Protein AF-0000000073277946 (afdb_homodimer)

InterPro domains:
  IPR004642 Serine dehydratase, alpha subunit [TIGR00718] (3-290)
  IPR005130 Serine dehydratase-like, alpha subunit [PF03313] (16-276)
  IPR051318 Iron-sulphur-dependent L-serine dehydratase [PTHR30182] (4-288)

pLDDT: mean 97.41, std 3.61, range [52.31, 99.0]

Solvent-accessible surface area (backbone atoms only — not comparable to full-atom values): 26541 Å² total; per-residue (Å²): 127,74,66,74,39,56,68,51,44,40,50,52,24,59,74,67,71,47,51,58,25,57,52,33,40,53,41,49,13,65,73,70,70,44,51,57,66,55,52,50,50,54,45,42,52,51,48,51,40,32,54,46,22,28,47,49,24,39,79,34,79,43,56,19,78,73,61,82,47,55,41,51,14,25,34,32,39,54,37,39,74,68,70,70,52,81,64,35,54,68,56,48,44,26,30,17,16,4,25,4,22,31,33,34,47,41,46,69,44,76,66,54,60,32,78,34,72,61,12,34,10,13,32,46,18,36,50,53,46,51,27,60,77,66,71,50,52,72,67,53,44,38,43,26,51,31,23,18,46,44,50,41,51,28,44,46,73,64,40,54,51,38,27,66,62,23,8,28,27,20,22,38,26,43,16,16,14,16,32,9,21,14,49,21,41,72,73,67,43,47,62,61,41,12,39,24,15,20,25,46,44,34,63,63,34,35,46,16,45,17,25,22,32,66,65,38,70,42,48,60,32,29,63,36,13,20,51,26,23,50,47,15,53,50,33,22,45,42,19,74,33,67,45,72,42,89,58,48,39,56,51,44,44,42,25,45,37,54,43,15,62,63,49,53,67,38,33,19,54,60,28,64,20,49,56,9,60,28,74,60,22,44,51,49,27,29,69,59,74,42,82,127,126,73,67,73,40,57,67,52,44,41,49,52,25,60,73,68,70,48,51,57,24,57,52,33,41,52,41,49,13,65,74,69,71,43,51,56,67,54,50,51,50,55,45,45,53,52,46,52,41,33,54,46,21,26,46,50,25,38,80,34,78,42,57,20,78,71,60,84,47,54,42,52,15,26,34,32,40,54,37,40,73,68,70,71,50,82,65,36,54,70,55,47,43,26,30,17,16,4,24,5,21,30,35,34,47,42,47,70,44,75,69,55,60,32,78,34,72,60,12,32,9,12,32,45,17,36,48,53,46,50,28,60,76,66,72,51,52,72,68,54,44,38,43,27,52,32,23,18,46,44,50,43,50,30,44,46,74,63,39,53,51,40,28,65,64,26,8,28,28,19,22,38,26,43,15,17,13,16,31,9,20,14,48,22,41,70,73,68,44,47,62,61,40,10,40,24,15,20,25,46,44,33,63,63,34,35,44,16,46,16,26,22,33,66,65,38,67,41,47,59,32,28,63,35,13,20,51,27,24,51,46,15,53,51,33,21,45,44,20,74,35,66,44,72,42,88,58,48,40,56,50,44,45,42,26,46,36,53,42,16,63,63,49,53,66,38,36,19,54,60,28,64,20,49,56,10,60,28,74,60,24,43,51,51,28,29,68,58,72,42,83,127

Structure (mmCIF, N/CA/C/O backbone):
data_AF-0000000073277946-model_v1
#
loop_
_entity.id
_entity.type
_entity.pdbx_description
1 polymer 'L-serine dehydratase'
#
loop_
_atom_site.group_PDB
_atom_site.id
_atom_site.type_symbol
_atom_site.label_atom_id
_atom_site.label_alt_id
_atom_site.label_comp_id
_atom_site.label_asym_id
_atom_site.label_entity_id
_atom_site.label_seq_id
_atom_site.pdbx_PDB_ins_code
_atom_site.Cartn_x
_atom_site.Cartn_y
_atom_site.Cartn_z
_atom_site.occupancy
_atom_site.B_iso_or_equiv
_atom_site.auth_seq_id
_atom_site.auth_comp_id
_atom_site.auth_asym_id
_atom_site.auth_atom_id
_atom_site.pdbx_PDB_model_num
ATOM 1 N N . MET A 1 1 ? 0.887 -28.078 -20.219 1 88.12 1 MET A N 1
ATOM 2 C CA . MET A 1 1 ? 0.629 -26.641 -20.344 1 88.12 1 MET A CA 1
ATOM 3 C C . MET A 1 1 ? -0.071 -26.109 -19.109 1 88.12 1 MET A C 1
ATOM 5 O O . MET A 1 1 ? -0.933 -26.781 -18.531 1 88.12 1 MET A O 1
ATOM 9 N N . PHE A 1 2 ? 0.363 -24.984 -18.688 1 94.56 2 PHE A N 1
ATOM 10 C CA . PHE A 1 2 ? -0.222 -24.391 -17.5 1 94.56 2 PHE A CA 1
ATOM 11 C C . PHE A 1 2 ? -1.593 -23.797 -17.812 1 94.56 2 PHE A C 1
ATOM 13 O O . PHE A 1 2 ? -1.854 -23.375 -18.938 1 94.56 2 PHE A O 1
ATOM 20 N N . VAL A 1 3 ? -2.455 -23.828 -16.875 1 97.38 3 VAL A N 1
ATOM 21 C CA . VAL A 1 3 ? -3.797 -23.297 -17.094 1 97.38 3 VAL A CA 1
ATOM 22 C C . VAL A 1 3 ? -3.715 -21.812 -17.422 1 97.38 3 VAL A C 1
ATOM 24 O O . VAL A 1 3 ? -2.693 -21.172 -17.156 1 97.38 3 VAL A O 1
ATOM 27 N N . ASN A 1 4 ? -4.805 -21.234 -17.922 1 97.75 4 ASN A N 1
ATOM 28 C CA . ASN A 1 4 ? -4.738 -19.891 -18.5 1 97.75 4 ASN A CA 1
ATOM 29 C C . ASN A 1 4 ? -5.348 -18.859 -17.547 1 97.75 4 ASN A C 1
ATOM 31 O O . ASN A 1 4 ? -5.133 -17.656 -17.719 1 97.75 4 ASN A O 1
ATOM 35 N N . SER A 1 5 ? -6.102 -19.297 -16.609 1 98.62 5 SER A N 1
ATOM 36 C CA . SER A 1 5 ? -6.801 -18.344 -15.75 1 98.62 5 SER A CA 1
ATOM 37 C C . SER A 1 5 ? -6.77 -18.797 -14.297 1 98.62 5 SER A C 1
ATOM 39 O O . SER A 1 5 ? -6.504 -19.953 -14 1 98.62 5 SER A O 1
ATOM 41 N N . GLY A 1 6 ? -6.996 -17.812 -13.422 1 98.75 6 GLY A N 1
ATOM 42 C CA . GLY A 1 6 ? -7.152 -18.141 -12.008 1 98.75 6 GLY A CA 1
ATOM 43 C C . GLY A 1 6 ? -8.297 -19.094 -11.742 1 98.75 6 GLY A C 1
ATOM 44 O O . GLY A 1 6 ? -8.18 -19.984 -10.898 1 98.75 6 GLY A O 1
ATOM 45 N N . LYS A 1 7 ? -9.375 -18.875 -12.414 1 98.56 7 LYS A N 1
ATOM 46 C CA . LYS A 1 7 ? -10.523 -19.781 -12.289 1 98.56 7 LYS A CA 1
ATOM 47 C C . LYS A 1 7 ? -10.125 -21.219 -12.617 1 98.56 7 LYS A C 1
ATOM 49 O O . LYS A 1 7 ? -10.453 -22.141 -11.875 1 98.56 7 LYS A O 1
ATOM 54 N N . ASP A 1 8 ? -9.438 -21.406 -13.75 1 98.69 8 ASP A N 1
ATOM 55 C CA . ASP A 1 8 ? -8.969 -22.734 -14.156 1 98.69 8 ASP A CA 1
ATOM 56 C C . ASP A 1 8 ? -8 -23.312 -13.125 1 98.69 8 ASP A C 1
ATOM 58 O O . ASP A 1 8 ? -7.984 -24.516 -12.891 1 98.69 8 ASP A O 1
ATOM 62 N N . LEU A 1 9 ? -7.172 -22.469 -12.594 1 98.81 9 LEU A N 1
ATOM 63 C CA . LEU A 1 9 ? -6.203 -22.906 -11.594 1 98.81 9 LEU A CA 1
ATOM 64 C C . LEU A 1 9 ? -6.91 -23.453 -10.359 1 98.81 9 LEU A C 1
ATOM 66 O O . LEU A 1 9 ? -6.535 -24.516 -9.844 1 98.81 9 LEU A O 1
ATOM 70 N N . ILE A 1 10 ? -7.902 -22.719 -9.867 1 98.81 10 ILE A N 1
ATOM 71 C CA . ILE A 1 10 ? -8.68 -23.172 -8.719 1 98.81 10 ILE A CA 1
ATOM 72 C C . ILE A 1 10 ? -9.336 -24.5 -9.031 1 98.81 10 ILE A C 1
ATOM 74 O O . ILE A 1 10 ? -9.289 -25.438 -8.219 1 98.81 10 ILE A O 1
ATOM 78 N N . GLU A 1 11 ? -9.914 -24.594 -10.172 1 98.56 11 GLU A N 1
ATOM 79 C CA . GLU A 1 11 ? -10.641 -25.797 -10.57 1 98.56 11 GLU A CA 1
ATOM 80 C C . GLU A 1 11 ? -9.711 -27 -10.625 1 98.56 11 GLU A C 1
ATOM 82 O O . GLU A 1 11 ? -10.055 -28.078 -10.125 1 98.56 11 GLU A O 1
ATOM 87 N N . ILE A 1 12 ? -8.594 -26.859 -11.312 1 98.38 12 ILE A N 1
ATOM 88 C CA . ILE A 1 12 ? -7.691 -28 -11.484 1 98.38 12 ILE A CA 1
ATOM 89 C C . ILE A 1 12 ? -7.102 -28.391 -10.133 1 98.38 12 ILE A C 1
ATOM 91 O O . ILE A 1 12 ? -6.898 -29.578 -9.867 1 98.38 12 ILE A O 1
ATOM 95 N N . CYS A 1 13 ? -6.734 -27.438 -9.258 1 98.62 13 CYS A N 1
ATOM 96 C CA . CYS A 1 13 ? -6.215 -27.75 -7.93 1 98.62 13 CYS A CA 1
ATOM 97 C C . CYS A 1 13 ? -7.254 -28.5 -7.105 1 98.62 13 CYS A C 1
ATOM 99 O O . CYS A 1 13 ? -6.918 -29.453 -6.391 1 98.62 13 CYS A O 1
ATOM 101 N N . ASN A 1 14 ? -8.484 -28.047 -7.203 1 97.88 14 ASN A N 1
ATOM 102 C CA . ASN A 1 14 ? -9.562 -28.719 -6.492 1 97.88 14 ASN A CA 1
ATOM 103 C C . ASN A 1 14 ? -9.781 -30.141 -7.023 1 97.88 14 ASN A C 1
ATOM 105 O O . ASN A 1 14 ? -9.93 -31.078 -6.246 1 97.88 14 ASN A O 1
ATOM 109 N N . LYS A 1 15 ? -9.852 -30.234 -8.305 1 97.94 15 LYS A N 1
ATOM 110 C CA . LYS A 1 15 ? -10.086 -31.516 -8.953 1 97.94 15 LYS A CA 1
ATOM 111 C C . LYS A 1 15 ? -9 -32.531 -8.586 1 97.94 15 LYS A C 1
ATOM 113 O O . LYS A 1 15 ? -9.297 -33.688 -8.312 1 97.94 15 LYS A O 1
ATOM 118 N N . GLU A 1 16 ? -7.77 -32.094 -8.578 1 97.75 16 GLU A N 1
ATOM 119 C CA . GLU A 1 16 ? -6.641 -32.969 -8.328 1 97.75 16 GLU A CA 1
ATOM 120 C C . GLU A 1 16 ? -6.281 -33 -6.844 1 97.75 16 GLU A C 1
ATOM 122 O O . GLU A 1 16 ? -5.383 -33.75 -6.434 1 97.75 16 GLU A O 1
ATOM 127 N N . ASN A 1 17 ? -6.934 -32.25 -6.059 1 97.75 17 ASN A N 1
ATOM 128 C CA . ASN A 1 17 ? -6.672 -32.156 -4.625 1 97.75 17 ASN A CA 1
ATOM 129 C C . ASN A 1 17 ? -5.203 -31.828 -4.348 1 97.75 17 ASN A C 1
ATOM 131 O O . ASN A 1 17 ? -4.539 -32.562 -3.607 1 97.75 17 ASN A O 1
ATOM 135 N N . CYS A 1 18 ? -4.762 -30.766 -5.027 1 98.38 18 CYS A N 1
ATOM 136 C CA . CYS A 1 18 ? -3.369 -30.359 -4.859 1 98.38 18 CYS A CA 1
ATOM 137 C C . CYS A 1 18 ? -3.264 -28.859 -4.672 1 98.38 18 CYS A C 1
ATOM 139 O O . CYS A 1 18 ? -4.23 -28.125 -4.898 1 98.38 18 CYS A O 1
ATOM 141 N N . SER A 1 19 ? -2.156 -28.422 -4.172 1 98.75 19 SER A N 1
ATOM 142 C CA . SER A 1 19 ? -1.871 -27 -3.986 1 98.75 19 SER A CA 1
ATOM 143 C C . SER A 1 19 ? -1.39 -26.359 -5.281 1 98.75 19 SER A C 1
ATOM 145 O O . SER A 1 19 ? -1.09 -27.047 -6.254 1 98.75 19 SER A O 1
ATOM 147 N N . ILE A 1 20 ? -1.346 -25.047 -5.27 1 98.94 20 ILE A N 1
ATOM 148 C CA . ILE A 1 20 ? -0.857 -24.328 -6.434 1 98.94 20 ILE A CA 1
ATOM 149 C C . ILE A 1 20 ? 0.595 -24.703 -6.711 1 98.94 20 ILE A C 1
ATOM 151 O O . ILE A 1 20 ? 0.98 -24.922 -7.863 1 98.94 20 ILE A O 1
ATOM 155 N N . TRP A 1 21 ? 1.427 -24.812 -5.648 1 98.81 21 TRP A N 1
ATOM 156 C CA . TRP A 1 21 ? 2.838 -25.094 -5.871 1 98.81 21 TRP A CA 1
ATOM 157 C C . TRP A 1 21 ? 3.02 -26.5 -6.457 1 98.81 21 TRP A C 1
ATOM 159 O O . TRP A 1 21 ? 3.893 -26.719 -7.301 1 98.81 21 TRP A O 1
ATOM 169 N N . GLU A 1 22 ? 2.227 -27.469 -6.031 1 98.75 22 GLU A N 1
ATOM 170 C CA . GLU A 1 22 ? 2.312 -28.812 -6.582 1 98.75 22 GLU A CA 1
ATOM 171 C C . GLU A 1 22 ? 1.981 -28.828 -8.07 1 98.75 22 GLU A C 1
ATOM 173 O O . GLU A 1 22 ? 2.682 -29.453 -8.867 1 98.75 22 GLU A O 1
ATOM 178 N N . TYR A 1 23 ? 0.907 -28.141 -8.375 1 98.81 23 TYR A N 1
ATOM 179 C CA . TYR A 1 23 ? 0.501 -28.047 -9.773 1 98.81 23 TYR A CA 1
ATOM 180 C C . TYR A 1 23 ? 1.575 -27.359 -10.609 1 98.81 23 TYR A C 1
ATOM 182 O O . TYR A 1 23 ? 1.904 -27.812 -11.703 1 98.81 23 TYR A O 1
ATOM 190 N N . THR A 1 24 ? 2.109 -26.281 -10.094 1 98.88 24 THR A N 1
ATOM 191 C CA . THR A 1 24 ? 3.131 -25.5 -10.789 1 98.88 24 THR A CA 1
ATOM 192 C C . THR A 1 24 ? 4.391 -26.344 -11 1 98.88 24 THR A C 1
ATOM 194 O O . THR A 1 24 ? 4.988 -26.297 -12.078 1 98.88 24 THR A O 1
ATOM 197 N N . LEU A 1 25 ? 4.809 -27.047 -9.984 1 98.69 25 LEU A N 1
ATOM 198 C CA . LEU A 1 25 ? 5.984 -27.891 -10.07 1 98.69 25 LEU A CA 1
ATOM 199 C C . LEU A 1 25 ? 5.82 -28.953 -11.156 1 98.69 25 LEU A C 1
ATOM 201 O O . LEU A 1 25 ? 6.727 -29.156 -11.969 1 98.69 25 LEU A O 1
ATOM 205 N N . LYS A 1 26 ? 4.668 -29.594 -11.148 1 98.19 26 LYS A N 1
ATOM 206 C CA . LYS A 1 26 ? 4.375 -30.641 -12.133 1 98.19 26 LYS A CA 1
ATOM 207 C C . LYS A 1 26 ? 4.422 -30.078 -13.547 1 98.19 26 LYS A C 1
ATOM 209 O O . LYS A 1 26 ? 5.031 -30.672 -14.438 1 98.19 26 LYS A O 1
ATOM 214 N N . CYS A 1 27 ? 3.77 -28.969 -13.727 1 98.19 27 CYS A N 1
ATOM 215 C CA . CYS A 1 27 ? 3.713 -28.344 -15.047 1 98.19 27 CYS A CA 1
ATOM 216 C C . CYS A 1 27 ? 5.098 -27.906 -15.5 1 98.19 27 CYS A C 1
ATOM 218 O O . CYS A 1 27 ? 5.453 -28.078 -16.672 1 98.19 27 CYS A O 1
ATOM 220 N N . GLU A 1 28 ? 5.875 -27.312 -14.57 1 97.81 28 GLU A N 1
ATOM 221 C CA . GLU A 1 28 ? 7.223 -26.859 -14.906 1 97.81 28 GLU A CA 1
ATOM 222 C C . GLU A 1 28 ? 8.117 -28.047 -15.297 1 97.81 28 GLU A C 1
ATOM 224 O O . GLU A 1 28 ? 8.914 -27.938 -16.219 1 97.81 28 GLU A O 1
ATOM 229 N N . ALA A 1 29 ? 8.016 -29.078 -14.57 1 98.06 29 ALA A N 1
ATOM 230 C CA . ALA A 1 29 ? 8.789 -30.281 -14.883 1 98.06 29 ALA A CA 1
ATOM 231 C C . ALA A 1 29 ? 8.438 -30.812 -16.266 1 98.06 29 ALA A C 1
ATOM 233 O O . ALA A 1 29 ? 9.336 -31.109 -17.062 1 98.06 29 ALA A O 1
ATOM 234 N N . GLU A 1 30 ? 7.191 -30.891 -16.578 1 97.56 30 GLU A N 1
ATOM 235 C CA . GLU A 1 30 ? 6.723 -31.375 -17.859 1 97.56 30 GLU A CA 1
ATOM 236 C C . GLU A 1 30 ? 7.203 -30.469 -19 1 97.56 30 GLU A C 1
ATOM 238 O O . GLU A 1 30 ? 7.68 -30.953 -20.031 1 97.56 30 GLU A O 1
ATOM 243 N N . ASN A 1 31 ? 7.098 -29.219 -18.828 1 97.06 31 ASN A N 1
ATOM 244 C CA . ASN A 1 31 ? 7.434 -28.266 -19.859 1 97.06 31 ASN A CA 1
ATOM 245 C C . ASN A 1 31 ? 8.938 -28.203 -20.109 1 97.06 31 ASN A C 1
ATOM 247 O O . ASN A 1 31 ? 9.375 -27.984 -21.25 1 97.06 31 ASN A O 1
ATOM 251 N N . SER A 1 32 ? 9.695 -28.344 -19.078 1 96.25 32 SER A N 1
ATOM 252 C CA . SER A 1 32 ? 11.141 -28.188 -19.203 1 96.25 32 SER A CA 1
ATOM 253 C C . SER A 1 32 ? 11.812 -29.516 -19.547 1 96.25 32 SER A C 1
ATOM 255 O O . SER A 1 32 ? 12.969 -29.531 -19.984 1 96.25 32 SER A O 1
ATOM 257 N N . GLY A 1 33 ? 11.148 -30.578 -19.25 1 97.25 33 GLY A N 1
ATOM 258 C CA . GLY A 1 33 ? 11.734 -31.891 -19.438 1 97.25 33 GLY A CA 1
ATOM 259 C C . GLY A 1 33 ? 12.602 -32.312 -18.266 1 97.25 33 GLY A C 1
ATOM 260 O O . GLY A 1 33 ? 13.242 -33.375 -18.312 1 97.25 33 GLY A O 1
ATOM 261 N N . LEU A 1 34 ? 12.625 -31.531 -17.266 1 98 34 LEU A N 1
ATOM 262 C CA . LEU A 1 34 ? 13.359 -31.875 -16.047 1 98 34 LEU A CA 1
ATOM 263 C C . LEU A 1 34 ? 12.477 -32.688 -15.094 1 98 34 LEU A C 1
ATOM 265 O O . LEU A 1 34 ? 11.25 -32.656 -15.211 1 98 34 LEU A O 1
ATOM 269 N N . SER A 1 35 ? 13.164 -33.375 -14.211 1 98.25 35 SER A N 1
ATOM 270 C CA . SER A 1 35 ? 12.398 -34.031 -13.141 1 98.25 35 SER A CA 1
ATOM 271 C C . SER A 1 35 ? 11.883 -32.969 -12.148 1 98.25 35 SER A C 1
ATOM 273 O O . SER A 1 35 ? 12.406 -31.859 -12.078 1 98.25 35 SER A O 1
ATOM 275 N N . GLU A 1 36 ? 10.875 -33.312 -11.453 1 98.31 36 GLU A N 1
ATOM 276 C CA . GLU A 1 36 ? 10.367 -32.438 -10.406 1 98.31 36 GLU A CA 1
ATOM 277 C C . GLU A 1 36 ? 11.469 -32.062 -9.414 1 98.31 36 GLU A C 1
ATOM 279 O O . GLU A 1 36 ? 11.523 -30.906 -8.945 1 98.31 36 GLU A O 1
ATOM 284 N N . GLU A 1 37 ? 12.297 -33 -9.086 1 98.38 37 GLU A N 1
ATOM 285 C CA . GLU A 1 37 ? 13.398 -32.75 -8.156 1 98.38 37 GLU A CA 1
ATOM 286 C C . GLU A 1 37 ? 14.383 -31.734 -8.719 1 98.38 37 GLU A C 1
ATOM 288 O O . GLU A 1 37 ? 14.891 -30.891 -7.973 1 98.38 37 GLU A O 1
ATOM 293 N N . GLN A 1 38 ? 14.633 -31.828 -9.953 1 98.5 38 GLN A N 1
ATOM 294 C CA . GLN A 1 38 ? 15.547 -30.891 -10.594 1 98.5 38 GLN A CA 1
ATOM 295 C C . GLN A 1 38 ? 14.977 -29.484 -10.609 1 98.5 38 GLN A C 1
ATOM 297 O O . GLN A 1 38 ? 15.695 -28.5 -10.375 1 98.5 38 GLN A O 1
ATOM 302 N N . VAL A 1 39 ? 13.703 -29.391 -10.891 1 98.44 39 VAL A N 1
ATOM 303 C CA . VAL A 1 39 ? 13.031 -28.094 -10.867 1 98.44 39 VAL A CA 1
ATOM 304 C C . VAL A 1 39 ? 13.078 -27.5 -9.461 1 98.44 39 VAL A C 1
ATOM 306 O O . VAL A 1 39 ? 13.367 -26.328 -9.281 1 98.44 39 VAL A O 1
ATOM 309 N N . PHE A 1 40 ? 12.797 -28.328 -8.531 1 98.31 40 PHE A N 1
ATOM 310 C CA . PHE A 1 40 ? 12.797 -27.922 -7.125 1 98.31 40 PHE A CA 1
ATOM 311 C C . PHE A 1 40 ? 14.18 -27.438 -6.703 1 98.31 40 PHE A C 1
ATOM 313 O O . PHE A 1 40 ? 14.297 -26.422 -6.02 1 98.31 40 PHE A O 1
ATOM 320 N N . GLU A 1 41 ? 15.203 -28.094 -7.109 1 98.06 41 GLU A N 1
ATOM 321 C CA . GLU A 1 41 ? 16.578 -27.734 -6.77 1 98.06 41 GLU A CA 1
ATOM 322 C C . GLU A 1 41 ? 16.984 -26.406 -7.426 1 98.06 41 GLU A C 1
ATOM 324 O O . GLU A 1 41 ? 17.719 -25.625 -6.844 1 98.06 41 GLU A O 1
ATOM 329 N N . LYS A 1 42 ? 16.578 -26.266 -8.625 1 97.94 42 LYS A N 1
ATOM 330 C CA . LYS A 1 42 ? 16.844 -25 -9.297 1 97.94 42 LYS A CA 1
ATOM 331 C C . LYS A 1 42 ? 16.203 -23.844 -8.531 1 97.94 42 LYS A C 1
ATOM 333 O O . LYS A 1 42 ? 16.828 -22.781 -8.391 1 97.94 42 LYS A O 1
ATOM 338 N N . MET A 1 43 ? 15 -24.062 -8.086 1 98.31 43 MET A N 1
ATOM 339 C CA . MET A 1 43 ? 14.305 -23.031 -7.324 1 98.31 43 MET A CA 1
ATOM 340 C C . MET A 1 43 ? 15 -22.781 -5.988 1 98.31 43 MET A C 1
ATOM 342 O O . MET A 1 43 ? 15.031 -21.656 -5.492 1 98.31 43 MET A O 1
ATOM 346 N N . LYS A 1 44 ? 15.531 -23.812 -5.41 1 98.38 44 LYS A N 1
ATOM 347 C CA . LYS A 1 44 ? 16.266 -23.672 -4.156 1 98.38 44 LYS A CA 1
ATOM 348 C C . LYS A 1 44 ? 17.5 -22.781 -4.332 1 98.38 44 LYS A C 1
ATOM 350 O O . LYS A 1 44 ? 17.844 -22.016 -3.43 1 98.38 44 LYS A O 1
ATOM 355 N N . LYS A 1 45 ? 18.125 -22.891 -5.461 1 98.44 45 LYS A N 1
ATOM 356 C CA . LYS A 1 45 ? 19.266 -22.031 -5.762 1 98.44 45 LYS A CA 1
ATOM 357 C C . LYS A 1 45 ? 18.844 -20.578 -5.855 1 98.44 45 LYS A C 1
ATOM 359 O O . LYS A 1 45 ? 19.562 -19.688 -5.402 1 98.44 45 LYS A O 1
ATOM 364 N N . ASN A 1 46 ? 17.719 -20.359 -6.508 1 98.44 46 ASN A N 1
ATOM 365 C CA . ASN A 1 46 ? 17.156 -19.016 -6.543 1 98.44 46 ASN A CA 1
ATOM 366 C C . ASN A 1 46 ? 16.891 -18.484 -5.137 1 98.44 46 ASN A C 1
ATOM 368 O O . ASN A 1 46 ? 17.141 -17.328 -4.844 1 98.44 46 ASN A O 1
ATOM 372 N N . LEU A 1 47 ? 16.328 -19.375 -4.316 1 98.81 47 LEU A N 1
ATOM 373 C CA . LEU A 1 47 ? 16.047 -18.984 -2.938 1 98.81 47 LEU A CA 1
ATOM 374 C C . LEU A 1 47 ? 17.312 -18.562 -2.221 1 98.81 47 LEU A C 1
ATOM 376 O O . LEU A 1 47 ? 17.312 -17.609 -1.443 1 98.81 47 LEU A O 1
ATOM 380 N N . ASP A 1 48 ? 18.375 -19.266 -2.434 1 98.69 48 ASP A N 1
ATOM 381 C CA . ASP A 1 48 ? 19.656 -18.922 -1.802 1 98.69 48 ASP A CA 1
ATOM 382 C C . ASP A 1 48 ? 20.109 -17.516 -2.186 1 98.69 48 ASP A C 1
ATOM 384 O O . ASP A 1 48 ? 20.562 -16.75 -1.335 1 98.69 48 ASP A O 1
ATOM 388 N N . VAL A 1 49 ? 19.953 -17.203 -3.43 1 98.75 49 VAL A N 1
ATOM 389 C CA . VAL A 1 49 ? 20.312 -15.867 -3.91 1 98.75 49 VAL A CA 1
ATOM 390 C C . VAL A 1 49 ? 19.391 -14.828 -3.27 1 98.75 49 VAL A C 1
ATOM 392 O O . VAL A 1 49 ? 19.844 -13.742 -2.895 1 98.75 49 VAL A O 1
ATOM 395 N N . MET A 1 50 ? 18.156 -15.18 -3.158 1 98.75 50 MET A N 1
ATOM 396 C CA . MET A 1 50 ? 17.172 -14.297 -2.539 1 98.75 50 MET A CA 1
ATOM 397 C C . MET A 1 50 ? 17.516 -14.039 -1.076 1 98.75 50 MET A C 1
ATOM 399 O O . MET A 1 50 ? 17.438 -12.906 -0.604 1 98.75 50 MET A O 1
ATOM 403 N N . LYS A 1 51 ? 17.891 -15.086 -0.379 1 98.75 51 LYS A N 1
ATOM 404 C CA . LYS A 1 51 ? 18.297 -14.945 1.018 1 98.75 51 LYS A CA 1
ATOM 405 C C . LYS A 1 51 ? 19.5 -14.023 1.15 1 98.75 51 LYS A C 1
ATOM 407 O O . LYS A 1 51 ? 19.547 -13.172 2.041 1 98.75 51 LYS A O 1
ATOM 412 N N . GLU A 1 52 ? 20.391 -14.133 0.249 1 98.5 52 GLU A N 1
ATOM 413 C CA . GLU A 1 52 ? 21.594 -13.312 0.284 1 98.5 52 GLU A CA 1
ATOM 414 C C . GLU A 1 52 ? 21.281 -11.852 0.002 1 98.5 52 GLU A C 1
ATOM 416 O O . GLU A 1 52 ? 21.734 -10.961 0.724 1 98.5 52 GLU A O 1
ATOM 421 N N . SER A 1 53 ? 20.5 -11.57 -1.001 1 98.38 53 SER A N 1
ATOM 422 C CA . SER A 1 53 ? 20.219 -10.195 -1.412 1 98.38 53 SER A CA 1
ATOM 423 C C . SER A 1 53 ? 19.359 -9.484 -0.385 1 98.38 53 SER A C 1
ATOM 425 O O . SER A 1 53 ? 19.484 -8.273 -0.187 1 98.38 53 SER A O 1
ATOM 427 N N . THR A 1 54 ? 18.5 -10.227 0.287 1 98.5 54 THR A N 1
ATOM 428 C CA . THR A 1 54 ? 17.625 -9.617 1.277 1 98.5 54 THR A CA 1
ATOM 429 C C . THR A 1 54 ? 18.375 -9.359 2.58 1 98.5 54 THR A C 1
ATOM 431 O O . THR A 1 54 ? 17.922 -8.57 3.412 1 98.5 54 THR A O 1
ATOM 434 N N . SER A 1 55 ? 19.531 -9.969 2.787 1 98.44 55 SER A N 1
ATOM 435 C CA . SER A 1 55 ? 20.219 -9.875 4.074 1 98.44 55 SER A CA 1
ATOM 436 C C . SER A 1 55 ? 21.453 -8.984 3.986 1 98.44 55 SER A C 1
ATOM 438 O O . SER A 1 55 ? 21.859 -8.383 4.98 1 98.44 55 SER A O 1
ATOM 440 N N . PHE A 1 56 ? 22 -8.859 2.832 1 98.31 56 PHE A N 1
ATOM 441 C CA . PHE A 1 56 ? 23.312 -8.266 2.678 1 98.31 56 PHE A CA 1
ATOM 442 C C . PHE A 1 56 ? 23.312 -6.812 3.141 1 98.31 56 PHE A C 1
ATOM 444 O O . PHE A 1 56 ? 24.156 -6.41 3.951 1 98.31 56 PHE A O 1
ATOM 451 N N . ALA A 1 57 ? 22.391 -5.996 2.715 1 98.31 57 ALA A N 1
ATOM 452 C CA . ALA A 1 57 ? 22.391 -4.562 2.992 1 98.31 57 ALA A CA 1
ATOM 453 C C . ALA A 1 57 ? 21.797 -4.27 4.367 1 98.31 57 ALA A C 1
ATOM 455 O O . ALA A 1 57 ? 21.766 -3.117 4.805 1 98.31 57 ALA A O 1
ATOM 456 N N . LEU A 1 58 ? 21.297 -5.324 5.074 1 98.44 58 LEU A N 1
ATOM 457 C CA . LEU A 1 58 ? 20.859 -5.152 6.457 1 98.44 58 LEU A CA 1
ATOM 458 C C . LEU A 1 58 ? 22.047 -4.875 7.371 1 98.44 58 LEU A C 1
ATOM 460 O O . LEU A 1 58 ? 21.891 -4.23 8.414 1 98.44 58 LEU A O 1
ATOM 464 N N . LYS A 1 59 ? 23.188 -5.371 6.984 1 97.12 59 LYS A N 1
ATOM 465 C CA . LYS A 1 59 ? 24.344 -5.32 7.867 1 97.12 59 LYS A CA 1
ATOM 466 C C . LYS A 1 59 ? 25.469 -4.5 7.242 1 97.12 59 LYS A C 1
ATOM 468 O O . LYS A 1 59 ? 26.422 -4.133 7.926 1 97.12 59 LYS A O 1
ATOM 473 N N . ASN A 1 60 ? 25.328 -4.207 5.953 1 96 60 ASN A N 1
ATOM 474 C CA . ASN A 1 60 ? 26.344 -3.455 5.215 1 96 60 ASN A CA 1
ATOM 475 C C . ASN A 1 60 ? 25.75 -2.234 4.523 1 96 60 ASN A C 1
ATOM 477 O O . ASN A 1 60 ? 24.75 -2.348 3.807 1 96 60 ASN A O 1
ATOM 481 N N . GLU A 1 61 ? 26.375 -1.171 4.781 1 93.81 61 GLU A N 1
ATOM 482 C CA . GLU A 1 61 ? 25.953 -0.027 3.982 1 93.81 61 GLU A CA 1
ATOM 483 C C . GLU A 1 61 ? 26.406 -0.163 2.535 1 93.81 61 GLU A C 1
ATOM 485 O O . GLU A 1 61 ? 27.609 -0.267 2.268 1 93.81 61 GLU A O 1
ATOM 490 N N . ILE A 1 62 ? 25.5 -0.231 1.664 1 93.81 62 ILE A N 1
ATOM 491 C CA . ILE A 1 62 ? 25.781 -0.327 0.238 1 93.81 62 ILE A CA 1
ATOM 492 C C . ILE A 1 62 ? 25.141 0.846 -0.5 1 93.81 62 ILE A C 1
ATOM 494 O O . ILE A 1 62 ? 23.984 1.174 -0.261 1 93.81 62 ILE A O 1
ATOM 498 N N . LYS A 1 63 ? 25.922 1.492 -1.307 1 94 63 LYS A N 1
ATOM 499 C CA . LYS A 1 63 ? 25.453 2.617 -2.102 1 94 63 LYS A CA 1
ATOM 500 C C . LYS A 1 63 ? 25.344 2.242 -3.578 1 94 63 LYS A C 1
ATOM 502 O O . LYS A 1 63 ? 26.188 1.524 -4.105 1 94 63 LYS A O 1
ATOM 507 N N . SER A 1 64 ? 24.297 2.75 -4.141 1 94.94 64 SER A N 1
ATOM 508 C CA . SER A 1 64 ? 24.141 2.469 -5.566 1 94.94 64 SER A CA 1
ATOM 509 C C . SER A 1 64 ? 25.234 3.131 -6.387 1 94.94 64 SER A C 1
ATOM 511 O O . SER A 1 64 ? 25.891 4.07 -5.922 1 94.94 64 SER A O 1
ATOM 513 N N . VAL A 1 65 ? 25.406 2.689 -7.586 1 90.38 65 VAL A N 1
ATOM 514 C CA . VAL A 1 65 ? 26.406 3.236 -8.5 1 90.38 65 VAL A CA 1
ATOM 515 C C . VAL A 1 65 ? 26.094 4.703 -8.789 1 90.38 65 VAL A C 1
ATOM 517 O O . VAL A 1 65 ? 27 5.535 -8.852 1 90.38 65 VAL A O 1
ATOM 520 N N . SER A 1 66 ? 24.844 5.094 -8.891 1 93.06 66 SER A N 1
ATOM 521 C CA . SER A 1 66 ? 24.406 6.453 -9.188 1 93.06 66 SER A CA 1
ATOM 522 C C . SER A 1 66 ? 24.484 7.344 -7.949 1 93.06 66 SER A C 1
ATOM 524 O O . SER A 1 66 ? 24.531 8.57 -8.062 1 93.06 66 SER A O 1
ATOM 526 N N . GLY A 1 67 ? 24.422 6.68 -6.805 1 94.06 67 GLY A N 1
ATOM 527 C CA . GLY A 1 67 ? 24.422 7.418 -5.551 1 94.06 67 GLY A CA 1
ATOM 528 C C . GLY A 1 67 ? 23.031 7.844 -5.109 1 94.06 67 GLY A C 1
ATOM 529 O O . GLY A 1 67 ? 22.875 8.508 -4.086 1 94.06 67 GLY A O 1
ATOM 530 N N . LEU A 1 68 ? 22.031 7.426 -5.777 1 95.56 68 LEU A N 1
ATOM 531 C CA . LEU A 1 68 ? 20.672 7.895 -5.488 1 95.56 68 LEU A CA 1
ATOM 532 C C . LEU A 1 68 ? 20.109 7.188 -4.266 1 95.56 68 LEU A C 1
ATOM 534 O O . LEU A 1 68 ? 19.281 7.75 -3.543 1 95.56 68 LEU A O 1
ATOM 538 N N . ILE A 1 69 ? 20.453 5.91 -4.098 1 96.38 69 ILE A N 1
ATOM 539 C CA . ILE A 1 69 ? 19.953 5.203 -2.928 1 96.38 69 ILE A CA 1
ATOM 540 C C . ILE A 1 69 ? 21.094 4.453 -2.24 1 96.38 69 ILE A C 1
ATOM 542 O O . ILE A 1 69 ? 22.141 4.23 -2.84 1 96.38 69 ILE A O 1
ATOM 546 N N . GLY A 1 70 ? 20.844 4.137 -0.961 1 97.19 70 GLY A N 1
ATOM 547 C CA . GLY A 1 70 ? 21.812 3.412 -0.163 1 97.19 70 GLY A CA 1
ATOM 548 C C . GLY A 1 70 ? 21.672 3.668 1.326 1 97.19 70 GLY A C 1
ATOM 549 O O . GLY A 1 70 ? 21.391 4.789 1.745 1 97.19 70 GLY A O 1
ATOM 550 N N . GLY A 1 71 ? 21.844 2.564 2.109 1 98.12 71 GLY A N 1
ATOM 551 C CA . GLY A 1 71 ? 21.938 2.697 3.555 1 98.12 71 GLY A CA 1
ATOM 552 C C . GLY A 1 71 ? 20.578 2.613 4.246 1 98.12 71 GLY A C 1
ATOM 553 O O . GLY A 1 71 ? 20.516 2.514 5.473 1 98.12 71 GLY A O 1
ATOM 554 N N . ASP A 1 72 ? 19.516 2.625 3.539 1 98.69 72 ASP A N 1
ATOM 555 C CA 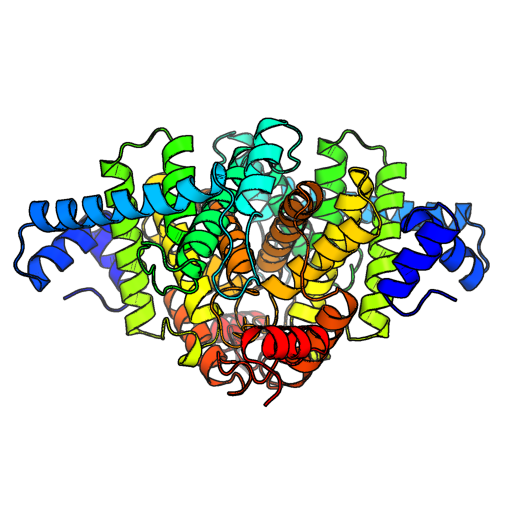. ASP A 1 72 ? 18.188 2.637 4.152 1 98.69 72 ASP A CA 1
ATOM 556 C C . ASP A 1 72 ? 17.859 1.289 4.793 1 98.69 72 ASP A C 1
ATOM 558 O O . ASP A 1 72 ? 17.219 1.233 5.84 1 98.69 72 ASP A O 1
ATOM 562 N N . ALA A 1 73 ? 18.266 0.208 4.16 1 98.81 73 ALA A N 1
ATOM 563 C CA . ALA A 1 73 ? 18.062 -1.109 4.758 1 98.81 73 ALA A CA 1
ATOM 564 C C . ALA A 1 73 ? 18.766 -1.216 6.109 1 98.81 73 ALA A C 1
ATOM 566 O O . ALA A 1 73 ? 18.219 -1.767 7.062 1 98.81 73 ALA A O 1
ATOM 567 N N . LEU A 1 74 ? 19.969 -0.729 6.16 1 98.62 74 LEU A N 1
ATOM 568 C CA . LEU A 1 74 ? 20.75 -0.73 7.395 1 98.62 74 LEU A CA 1
ATOM 569 C C . LEU A 1 74 ? 20.047 0.098 8.469 1 98.62 74 LEU A C 1
ATOM 571 O O . LEU A 1 74 ? 19.953 -0.332 9.625 1 98.62 74 LEU A O 1
ATOM 575 N N . LYS A 1 75 ? 19.578 1.316 8.109 1 98.62 75 LYS A N 1
ATOM 576 C CA . LYS A 1 75 ? 18.844 2.164 9.047 1 98.62 75 LYS A CA 1
ATOM 577 C C . LYS A 1 75 ? 17.641 1.42 9.641 1 98.62 75 LYS A C 1
ATOM 579 O O . LYS A 1 75 ? 17.422 1.462 10.852 1 98.62 75 LYS A O 1
ATOM 584 N N . LEU A 1 76 ? 16.906 0.756 8.797 1 98.81 76 LEU A N 1
ATOM 585 C CA . LEU A 1 76 ? 15.719 0.043 9.242 1 98.81 76 LEU A CA 1
ATOM 586 C C . LEU A 1 76 ? 16.094 -1.124 10.156 1 98.81 76 LEU A C 1
ATOM 588 O O . LEU A 1 76 ? 15.391 -1.398 11.133 1 98.81 76 LEU A O 1
ATOM 592 N N . ASN A 1 77 ? 17.125 -1.835 9.781 1 98.56 77 ASN A N 1
ATOM 593 C CA . ASN A 1 77 ? 17.531 -2.959 10.609 1 98.56 77 ASN A CA 1
ATOM 594 C C . ASN A 1 77 ? 17.984 -2.5 12 1 98.56 77 ASN A C 1
ATOM 596 O O . ASN A 1 77 ? 17.688 -3.16 13 1 98.56 77 ASN A O 1
ATOM 600 N N . ILE A 1 78 ? 18.719 -1.405 12.062 1 98.38 78 ILE A N 1
ATOM 601 C CA . ILE A 1 78 ? 19.125 -0.83 13.344 1 98.38 78 ILE A CA 1
ATOM 602 C C . ILE A 1 78 ? 17.891 -0.439 14.141 1 98.38 78 ILE A C 1
ATOM 604 O O . ILE A 1 78 ? 17.812 -0.677 15.344 1 98.38 78 ILE A O 1
ATOM 608 N N . TYR A 1 79 ? 16.938 0.135 13.477 1 98.38 79 TYR A N 1
ATOM 609 C CA . TYR A 1 79 ? 15.672 0.524 14.07 1 98.38 79 TYR A CA 1
ATOM 610 C C . TYR A 1 79 ? 14.953 -0.686 14.656 1 98.38 79 TYR A C 1
ATOM 612 O O . TYR A 1 79 ? 14.414 -0.624 15.758 1 98.38 79 TYR A O 1
ATOM 620 N N . VAL A 1 80 ? 14.93 -1.797 13.992 1 98.19 80 VAL A N 1
ATOM 621 C CA . VAL A 1 80 ? 14.328 -3.041 14.453 1 98.19 80 VAL A CA 1
ATOM 622 C C . VAL A 1 80 ? 15.008 -3.496 15.742 1 98.19 80 VAL A C 1
ATOM 624 O O . VAL A 1 80 ? 14.336 -3.9 16.703 1 98.19 80 VAL A O 1
ATOM 627 N N . GLU A 1 81 ? 16.25 -3.439 15.789 1 96.81 81 GLU A N 1
ATOM 628 C CA . GLU A 1 81 ? 17.047 -3.912 16.922 1 96.81 81 GLU A CA 1
ATOM 629 C C . GLU A 1 81 ? 16.797 -3.055 18.156 1 96.81 81 GLU A C 1
ATOM 631 O O . GLU A 1 81 ? 17 -3.508 19.281 1 96.81 81 GLU A O 1
ATOM 636 N N . SER A 1 82 ? 16.359 -1.816 17.953 1 95.5 82 SER A N 1
ATOM 637 C CA . SER A 1 82 ? 16.062 -0.936 19.078 1 95.5 82 SER A CA 1
ATOM 638 C C . SER A 1 82 ? 14.766 -1.348 19.766 1 95.5 82 SER A C 1
ATOM 640 O O . SER A 1 82 ? 14.492 -0.915 20.891 1 95.5 82 SER A O 1
ATOM 642 N N . ASN A 1 83 ? 13.906 -2.158 19.109 1 92.75 83 ASN A N 1
ATOM 643 C CA . ASN A 1 83 ? 12.633 -2.678 19.594 1 92.75 83 ASN A CA 1
ATOM 644 C C . ASN A 1 83 ? 11.641 -1.554 19.875 1 92.75 83 ASN A C 1
ATOM 646 O O . ASN A 1 83 ? 10.844 -1.64 20.812 1 92.75 83 ASN A O 1
ATOM 650 N N . ASN A 1 84 ? 11.734 -0.449 19.141 1 94.38 84 ASN A N 1
ATOM 651 C CA . ASN A 1 84 ? 10.828 0.688 19.281 1 94.38 84 ASN A CA 1
ATOM 652 C C . ASN A 1 84 ? 9.914 0.825 18.062 1 94.38 84 ASN A C 1
ATOM 654 O O . ASN A 1 84 ? 9.398 1.91 17.797 1 94.38 84 ASN A O 1
ATOM 658 N N . THR A 1 85 ? 9.742 -0.24 17.359 1 98.19 85 THR A N 1
ATOM 659 C CA . THR A 1 85 ? 8.938 -0.207 16.141 1 98.19 85 THR A CA 1
ATOM 660 C C . THR A 1 85 ? 7.453 -0.06 16.484 1 98.19 85 THR A C 1
ATOM 662 O O . THR A 1 85 ? 6.98 -0.626 17.469 1 98.19 85 THR A O 1
ATOM 665 N N . LEU A 1 86 ? 6.73 0.723 15.734 1 98.75 86 LEU A N 1
ATOM 666 C CA . LEU A 1 86 ? 5.293 0.879 15.906 1 98.75 86 LEU A CA 1
ATOM 667 C C . LEU A 1 86 ? 4.547 -0.352 15.406 1 98.75 86 LEU A C 1
ATOM 669 O O . LEU A 1 86 ? 3.684 -0.891 16.094 1 98.75 86 LEU A O 1
ATOM 673 N N . THR A 1 87 ? 4.887 -0.827 14.195 1 98.69 87 THR A N 1
ATOM 674 C CA . THR A 1 87 ? 4.109 -1.855 13.516 1 98.69 87 THR A CA 1
ATOM 675 C C . THR A 1 87 ? 4.668 -3.244 13.812 1 98.69 87 THR A C 1
ATOM 677 O O . THR A 1 87 ? 4.164 -4.246 13.297 1 98.69 87 THR A O 1
ATOM 680 N N . GLY A 1 88 ? 5.688 -3.326 14.617 1 98 88 GLY A N 1
ATOM 681 C CA . GLY A 1 88 ? 6.285 -4.594 15.016 1 98 88 GLY A CA 1
ATOM 682 C C . GLY A 1 88 ? 7.551 -4.926 14.258 1 98 88 GLY A C 1
ATOM 683 O O . GLY A 1 88 ? 7.688 -4.57 13.086 1 98 88 GLY A O 1
ATOM 684 N N . ASN A 1 89 ? 8.492 -5.66 14.914 1 98.25 89 ASN A N 1
ATOM 685 C CA . ASN A 1 89 ? 9.781 -6.012 14.328 1 98.25 89 ASN A CA 1
ATOM 686 C C . ASN A 1 89 ? 9.609 -6.855 13.062 1 98.25 89 ASN A C 1
ATOM 688 O O . ASN A 1 89 ? 10.406 -6.75 12.133 1 98.25 89 ASN A O 1
ATOM 692 N N . PHE A 1 90 ? 8.578 -7.613 13.023 1 98.56 90 PHE A N 1
ATOM 693 C CA . PHE A 1 90 ? 8.32 -8.492 11.891 1 98.56 90 PHE A CA 1
ATOM 694 C C . PHE A 1 90 ? 8.141 -7.688 10.609 1 98.56 90 PHE A C 1
ATOM 696 O O . PHE A 1 90 ? 8.844 -7.914 9.625 1 98.56 90 PHE A O 1
ATOM 703 N N . ILE A 1 91 ? 7.27 -6.711 10.633 1 98.69 91 ILE A N 1
ATOM 704 C CA . ILE A 1 91 ? 6.926 -5.918 9.461 1 98.69 91 ILE A CA 1
ATOM 705 C C . ILE A 1 91 ? 8.102 -5.027 9.07 1 98.69 91 ILE A C 1
ATOM 707 O O . ILE A 1 91 ? 8.438 -4.91 7.891 1 98.69 91 ILE A O 1
ATOM 711 N N . VAL A 1 92 ? 8.727 -4.41 10.016 1 98.88 92 VAL A N 1
ATOM 712 C CA . VAL A 1 92 ? 9.812 -3.48 9.734 1 98.88 92 VAL A CA 1
ATOM 713 C C . VAL A 1 92 ? 11.008 -4.242 9.164 1 98.88 92 VAL A C 1
ATOM 715 O O . VAL A 1 92 ? 11.672 -3.762 8.242 1 98.88 92 VAL A O 1
ATOM 718 N N . LYS A 1 93 ? 11.242 -5.422 9.695 1 98.88 93 LYS A N 1
ATOM 719 C CA . LYS A 1 93 ? 12.312 -6.246 9.156 1 98.88 93 LYS A CA 1
ATOM 720 C C . LYS A 1 93 ? 12.008 -6.676 7.723 1 98.88 93 LYS A C 1
ATOM 722 O O . LYS A 1 93 ? 12.906 -6.742 6.879 1 98.88 93 LYS A O 1
ATOM 727 N N . ALA A 1 94 ? 10.789 -7.023 7.457 1 98.94 94 ALA A N 1
ATOM 728 C CA . ALA A 1 94 ? 10.398 -7.383 6.098 1 98.94 94 ALA A CA 1
ATOM 729 C C . ALA A 1 94 ? 10.648 -6.23 5.129 1 98.94 94 ALA A C 1
ATOM 731 O O . ALA A 1 94 ? 11.117 -6.441 4.008 1 98.94 94 ALA A O 1
ATOM 732 N N . MET A 1 95 ? 10.312 -5 5.551 1 98.94 95 MET A N 1
ATOM 733 C CA . MET A 1 95 ? 10.578 -3.832 4.715 1 98.94 95 MET A CA 1
ATOM 734 C C . MET A 1 95 ? 12.078 -3.652 4.496 1 98.94 95 MET A C 1
ATOM 736 O O . MET A 1 95 ? 12.516 -3.34 3.385 1 98.94 95 MET A O 1
ATOM 740 N N . ALA A 1 96 ? 12.812 -3.844 5.582 1 98.94 96 ALA A N 1
ATOM 741 C CA . ALA A 1 96 ? 14.266 -3.734 5.473 1 98.94 96 ALA A CA 1
ATOM 742 C C . ALA A 1 96 ? 14.82 -4.723 4.453 1 98.94 96 ALA A C 1
ATOM 744 O O . ALA A 1 96 ? 15.703 -4.383 3.662 1 98.94 96 ALA A O 1
ATOM 745 N N . ARG A 1 97 ? 14.336 -5.918 4.453 1 98.94 97 ARG A N 1
ATOM 746 C CA . ARG A 1 97 ? 14.766 -6.957 3.52 1 98.94 97 ARG A CA 1
ATOM 747 C C . ARG A 1 97 ? 14.469 -6.555 2.08 1 98.94 97 ARG A C 1
ATOM 749 O O . ARG A 1 97 ? 15.289 -6.766 1.186 1 98.94 97 ARG A O 1
ATOM 756 N N . ALA A 1 98 ? 13.281 -6.027 1.873 1 98.94 98 ALA A N 1
ATOM 757 C CA . ALA A 1 98 ? 12.906 -5.586 0.532 1 98.94 98 ALA A CA 1
ATOM 758 C C . ALA A 1 98 ? 13.844 -4.5 0.028 1 98.94 98 ALA A C 1
ATOM 760 O O . ALA A 1 98 ? 14.312 -4.551 -1.114 1 98.94 98 ALA A O 1
ATOM 761 N N . ILE A 1 99 ? 14.117 -3.535 0.897 1 98.88 99 ILE A N 1
ATOM 762 C CA . ILE A 1 99 ? 14.992 -2.422 0.53 1 98.88 99 ILE A CA 1
ATOM 763 C C . ILE A 1 99 ? 16.422 -2.926 0.334 1 98.88 99 ILE A C 1
ATOM 765 O O . ILE A 1 99 ? 17.125 -2.453 -0.552 1 98.88 99 ILE A O 1
ATOM 769 N N . SER A 1 100 ? 16.828 -3.889 1.152 1 98.81 100 SER A N 1
ATOM 770 C CA . SER A 1 100 ? 18.141 -4.5 0.971 1 98.81 100 SER A CA 1
ATOM 771 C C . SER A 1 100 ? 18.297 -5.051 -0.443 1 98.81 100 SER A C 1
ATOM 773 O O . SER A 1 100 ? 19.312 -4.789 -1.104 1 98.81 100 SER A O 1
ATOM 775 N N . CYS A 1 101 ? 17.328 -5.781 -0.897 1 98.62 101 CYS A N 1
ATOM 776 C CA . CYS A 1 101 ? 17.391 -6.363 -2.234 1 98.62 101 CYS A CA 1
ATOM 777 C C . CYS A 1 101 ? 17.5 -5.273 -3.297 1 98.62 101 CYS A C 1
ATOM 779 O O . CYS A 1 101 ? 18.266 -5.41 -4.25 1 98.62 101 CYS A O 1
ATOM 781 N N . SER A 1 102 ? 16.75 -4.211 -3.16 1 98.25 102 SER A N 1
ATOM 782 C CA . SER A 1 102 ? 16.781 -3.098 -4.102 1 98.25 102 SER A CA 1
ATOM 783 C C . SER A 1 102 ? 18.141 -2.42 -4.113 1 98.25 102 SER A C 1
ATOM 785 O O . SER A 1 102 ? 18.641 -2.018 -5.172 1 98.25 102 SER A O 1
ATOM 787 N N . GLU A 1 103 ? 18.719 -2.246 -2.926 1 98.5 103 GLU A N 1
ATOM 788 C CA . GLU A 1 103 ? 20.016 -1.603 -2.824 1 98.5 103 GLU A CA 1
ATOM 789 C C . GLU A 1 103 ? 21.125 -2.482 -3.416 1 98.5 103 GLU A C 1
ATOM 791 O O . GLU A 1 103 ? 22.047 -1.984 -4.066 1 98.5 103 GLU A O 1
ATOM 796 N N . VAL A 1 104 ? 21 -3.807 -3.211 1 98.38 104 VAL A N 1
ATOM 797 C CA . VAL A 1 104 ? 21.938 -4.746 -3.822 1 98.38 104 VAL A CA 1
ATOM 798 C C . VAL A 1 104 ? 21.812 -4.68 -5.344 1 98.38 104 VAL A C 1
ATOM 800 O O . VAL A 1 104 ? 22.812 -4.617 -6.051 1 98.38 104 VAL A O 1
ATOM 803 N N . ASN A 1 105 ? 20.594 -4.66 -5.855 1 97.81 105 ASN A N 1
ATOM 804 C CA . ASN A 1 105 ? 20.344 -4.539 -7.289 1 97.81 105 ASN A CA 1
ATOM 805 C C . ASN A 1 105 ? 20.969 -3.262 -7.855 1 97.81 105 ASN A C 1
ATOM 807 O O . ASN A 1 105 ? 21.641 -3.297 -8.883 1 97.81 105 ASN A O 1
ATOM 811 N N . ALA A 1 106 ? 20.75 -2.129 -7.18 1 96.94 106 ALA A N 1
ATOM 812 C CA . ALA A 1 106 ? 21.203 -0.817 -7.641 1 96.94 106 ALA A CA 1
ATOM 813 C C . ALA A 1 106 ? 22.719 -0.713 -7.609 1 96.94 106 ALA A C 1
ATOM 815 O O . ALA A 1 106 ? 23.312 0.086 -8.344 1 96.94 106 ALA A O 1
ATOM 816 N N . ALA A 1 107 ? 23.312 -1.497 -6.762 1 96.94 107 ALA A N 1
ATOM 817 C CA . ALA A 1 107 ? 24.781 -1.548 -6.68 1 96.94 107 ALA A CA 1
ATOM 818 C C . ALA A 1 107 ? 25.344 -2.607 -7.621 1 96.94 107 ALA A C 1
ATOM 820 O O . ALA A 1 107 ? 26.516 -2.953 -7.539 1 96.94 107 ALA A O 1
ATOM 821 N N . MET A 1 108 ? 24.531 -3.189 -8.438 1 95.25 108 MET A N 1
ATOM 822 C CA . MET A 1 108 ? 24.891 -4.156 -9.469 1 95.25 108 MET A CA 1
ATOM 823 C C . MET A 1 108 ? 25.281 -5.492 -8.844 1 95.25 108 MET A C 1
ATOM 825 O O . MET A 1 108 ? 26.156 -6.195 -9.367 1 95.25 108 MET A O 1
ATOM 829 N N . GLY A 1 109 ? 24.719 -5.715 -7.68 1 96 109 GLY A N 1
ATOM 830 C CA . GLY A 1 109 ? 24.891 -7.023 -7.078 1 96 109 GLY A CA 1
ATOM 831 C C . GLY A 1 109 ? 24 -8.086 -7.676 1 96 109 GLY A C 1
ATOM 832 O O . GLY A 1 109 ? 23.219 -7.809 -8.594 1 96 109 GLY A O 1
ATOM 833 N N . ARG A 1 110 ? 24.125 -9.289 -7.102 1 96.81 110 ARG A N 1
ATOM 834 C CA . ARG A 1 110 ? 23.375 -10.422 -7.617 1 96.81 110 ARG A CA 1
ATOM 835 C C . ARG A 1 110 ? 22 -10.5 -6.973 1 96.81 110 ARG A C 1
ATOM 837 O O . ARG A 1 110 ? 21.875 -10.5 -5.746 1 96.81 110 ARG A O 1
ATOM 844 N N . ILE A 1 111 ? 20.922 -10.508 -7.793 1 97.5 111 ILE A N 1
ATOM 845 C CA . ILE A 1 111 ? 19.547 -10.672 -7.348 1 97.5 111 ILE A CA 1
ATOM 846 C C . ILE A 1 111 ? 18.797 -11.617 -8.289 1 97.5 111 ILE A C 1
ATOM 848 O O . ILE A 1 111 ? 19.344 -12.047 -9.305 1 97.5 111 ILE A O 1
ATOM 852 N N . VAL A 1 112 ? 17.641 -12.047 -7.898 1 97.44 112 VAL A N 1
ATOM 853 C CA . VAL A 1 112 ? 16.719 -12.742 -8.781 1 97.44 112 VAL A CA 1
ATOM 854 C C . VAL A 1 112 ? 15.609 -11.789 -9.219 1 97.44 112 VAL A C 1
ATOM 856 O O . VAL A 1 112 ? 14.914 -11.195 -8.391 1 97.44 112 VAL A O 1
ATOM 859 N N . ALA A 1 113 ? 15.5 -11.539 -10.5 1 93.81 113 ALA A N 1
ATOM 860 C CA . ALA A 1 113 ? 14.367 -10.758 -10.992 1 93.81 113 ALA A CA 1
ATOM 861 C C . ALA A 1 113 ? 13.047 -11.445 -10.648 1 93.81 113 ALA A C 1
ATOM 863 O O . ALA A 1 113 ? 12.852 -12.625 -10.953 1 93.81 113 ALA A O 1
ATOM 864 N N . CYS A 1 114 ? 12.078 -10.789 -9.977 1 92.75 114 CYS A N 1
ATOM 865 C CA . CYS A 1 114 ? 10.844 -11.406 -9.492 1 92.75 114 CYS A CA 1
ATOM 866 C C . CYS A 1 114 ? 9.695 -10.406 -9.492 1 92.75 114 CYS A C 1
ATOM 868 O O . CYS A 1 114 ? 9.344 -9.852 -8.453 1 92.75 114 CYS A O 1
ATOM 870 N N . PRO A 1 115 ? 8.852 -10.188 -10.516 1 93.81 115 PRO A N 1
ATOM 871 C CA . PRO A 1 115 ? 9.172 -10.781 -11.812 1 93.81 115 PRO A CA 1
ATOM 872 C C . PRO A 1 115 ? 10.18 -9.953 -12.609 1 93.81 115 PRO A C 1
ATOM 874 O O . PRO A 1 115 ? 10.664 -10.398 -13.648 1 93.81 115 PRO A O 1
ATOM 877 N N . THR A 1 116 ? 10.469 -8.75 -12.195 1 94.88 116 THR A N 1
ATOM 878 C CA . THR A 1 116 ? 11.453 -7.879 -12.82 1 94.88 116 THR A CA 1
ATOM 879 C C . THR A 1 116 ? 12.477 -7.398 -11.797 1 94.88 116 THR A C 1
ATOM 881 O O . THR A 1 116 ? 12.32 -7.629 -10.602 1 94.88 116 THR A O 1
ATOM 884 N N . ALA A 1 117 ? 13.5 -6.773 -12.273 1 95 117 ALA A N 1
ATOM 885 C CA . ALA A 1 117 ? 14.516 -6.219 -11.375 1 95 117 ALA A CA 1
ATOM 886 C C . ALA A 1 117 ? 13.938 -5.102 -10.516 1 95 117 ALA A C 1
ATOM 888 O O . ALA A 1 117 ? 14.328 -4.934 -9.359 1 95 117 ALA A O 1
ATOM 889 N N . GLY A 1 118 ? 12.984 -4.375 -11.047 1 95.5 118 GLY A N 1
ATOM 890 C CA . GLY A 1 118 ? 12.375 -3.26 -10.336 1 95.5 118 GLY A CA 1
ATOM 891 C C . GLY A 1 118 ? 11.555 -3.693 -9.133 1 95.5 118 GLY A C 1
ATOM 892 O O . GLY A 1 118 ? 11.297 -2.893 -8.234 1 95.5 118 GLY A O 1
ATOM 893 N N . SER A 1 119 ? 11.133 -4.902 -9.102 1 98.12 119 SER A N 1
ATOM 894 C CA . SER A 1 119 ? 10.328 -5.43 -8.008 1 98.12 119 SER A CA 1
ATOM 895 C C . SER A 1 119 ? 11.039 -6.582 -7.305 1 98.12 119 SER A C 1
ATOM 897 O O . SER A 1 119 ? 10.398 -7.422 -6.672 1 98.12 119 SER A O 1
ATOM 899 N N . CYS A 1 120 ? 12.312 -6.664 -7.363 1 98.25 120 CYS A N 1
ATOM 900 C CA . CYS A 1 120 ? 13.117 -7.82 -6.992 1 98.25 120 CYS A CA 1
ATOM 901 C C . CYS A 1 120 ? 13.07 -8.062 -5.488 1 98.25 120 CYS A C 1
ATOM 903 O O . CYS A 1 120 ? 13.359 -9.172 -5.023 1 98.25 120 CYS A O 1
ATOM 905 N N . GLY A 1 121 ? 12.695 -7.059 -4.754 1 98.81 121 GLY A N 1
ATOM 906 C CA . GLY A 1 121 ? 12.766 -7.191 -3.307 1 98.81 121 GLY A CA 1
ATOM 907 C C . GLY A 1 121 ? 11.469 -7.68 -2.689 1 98.81 121 GLY A C 1
ATOM 908 O O . GLY A 1 121 ? 11.453 -8.141 -1.546 1 98.81 121 GLY A O 1
ATOM 909 N N . ILE A 1 122 ? 10.383 -7.664 -3.424 1 98.94 122 ILE A N 1
ATOM 910 C CA . ILE A 1 122 ? 9.062 -7.887 -2.844 1 98.94 122 ILE A CA 1
ATOM 911 C C . ILE A 1 122 ? 8.898 -9.359 -2.494 1 98.94 122 ILE A C 1
ATOM 913 O O . ILE A 1 122 ? 8.773 -9.719 -1.319 1 98.94 122 ILE A O 1
ATOM 917 N N . LEU A 1 123 ? 8.992 -10.234 -3.463 1 98.94 123 LEU A N 1
ATOM 918 C CA . LEU A 1 123 ? 8.703 -11.648 -3.268 1 98.94 123 LEU A CA 1
ATOM 919 C C . LEU A 1 123 ? 9.672 -12.273 -2.264 1 98.94 123 LEU A C 1
ATOM 921 O O . LEU A 1 123 ? 9.242 -12.93 -1.312 1 98.94 123 LEU A O 1
ATOM 925 N N . PRO A 1 124 ? 11.016 -12.023 -2.375 1 98.94 124 PRO A N 1
ATOM 926 C CA . PRO A 1 124 ? 11.922 -12.641 -1.397 1 98.94 124 PRO A CA 1
ATOM 927 C C . PRO A 1 124 ? 11.688 -12.133 0.023 1 98.94 124 PRO A C 1
ATOM 929 O O . PRO A 1 124 ? 11.719 -12.914 0.976 1 98.94 124 PRO A O 1
ATOM 932 N N . ALA A 1 125 ? 11.477 -10.805 0.156 1 98.94 125 ALA A N 1
ATOM 933 C CA . ALA A 1 125 ? 11.242 -10.25 1.487 1 98.94 125 ALA A CA 1
ATOM 934 C C . ALA A 1 125 ? 10.016 -10.883 2.133 1 98.94 125 ALA A C 1
ATOM 936 O O . ALA A 1 125 ? 10.023 -11.203 3.322 1 98.94 125 ALA A O 1
ATOM 937 N N . VAL A 1 126 ? 8.977 -11.062 1.362 1 98.94 126 VAL A N 1
ATOM 938 C CA . VAL A 1 126 ? 7.711 -11.594 1.856 1 98.94 126 VAL A CA 1
ATOM 939 C C . VAL A 1 126 ? 7.883 -13.062 2.242 1 98.94 126 VAL A C 1
ATOM 941 O O . VAL A 1 126 ? 7.547 -13.461 3.359 1 98.94 126 VAL A O 1
ATOM 944 N N . VAL A 1 127 ? 8.414 -13.867 1.362 1 98.94 127 VAL A N 1
ATOM 945 C CA . VAL A 1 127 ? 8.5 -15.312 1.542 1 98.94 127 VAL A CA 1
ATOM 946 C C . VAL A 1 127 ? 9.445 -15.633 2.697 1 98.94 127 VAL A C 1
ATOM 948 O O . VAL A 1 127 ? 9.141 -16.469 3.547 1 98.94 127 VAL A O 1
ATOM 951 N N . ILE A 1 128 ? 10.578 -14.961 2.746 1 98.94 128 ILE A N 1
ATOM 952 C CA . ILE A 1 128 ? 11.57 -15.227 3.779 1 98.94 128 ILE A CA 1
ATOM 953 C C . ILE A 1 128 ? 11.047 -14.773 5.137 1 98.94 128 ILE A C 1
ATOM 955 O O . ILE A 1 128 ? 11.156 -15.5 6.129 1 98.94 128 ILE A O 1
ATOM 959 N N . SER A 1 129 ? 10.461 -13.578 5.215 1 98.94 129 SER A N 1
ATOM 960 C CA . SER A 1 129 ? 9.938 -13.07 6.477 1 98.94 129 SER A CA 1
ATOM 961 C C . SER A 1 129 ? 8.797 -13.938 6.992 1 98.94 129 SER A C 1
ATOM 963 O O . SER A 1 129 ? 8.766 -14.297 8.172 1 98.94 129 SER A O 1
ATOM 965 N N . ALA A 1 130 ? 7.844 -14.25 6.129 1 98.94 130 ALA A N 1
ATOM 966 C CA . ALA A 1 130 ? 6.727 -15.102 6.531 1 98.94 130 ALA A CA 1
ATOM 967 C C . ALA A 1 130 ? 7.215 -16.484 6.949 1 98.94 130 ALA A C 1
ATOM 969 O O . ALA A 1 130 ? 6.727 -17.047 7.93 1 98.94 130 ALA A O 1
ATOM 970 N N . GLY A 1 131 ? 8.141 -17.031 6.152 1 98.88 131 GLY A N 1
ATOM 971 C CA . GLY A 1 131 ? 8.703 -18.328 6.488 1 98.88 131 GLY A CA 1
ATOM 972 C C . GLY A 1 131 ? 9.32 -18.375 7.871 1 98.88 131 GLY A C 1
ATOM 973 O O . GLY A 1 131 ? 9.102 -19.328 8.625 1 98.88 131 GLY A O 1
ATOM 974 N N . GLU A 1 132 ? 10.109 -17.328 8.172 1 98.62 132 GLU A N 1
ATOM 975 C CA . GLU A 1 132 ? 10.727 -17.25 9.492 1 98.62 132 GLU A CA 1
ATOM 976 C C . GLU A 1 132 ? 9.672 -17.188 10.586 1 98.62 132 GLU A C 1
ATOM 978 O O . GLU A 1 132 ? 9.766 -17.891 11.594 1 98.62 132 GLU A O 1
ATOM 983 N N . LYS A 1 133 ? 8.711 -16.328 10.414 1 98.31 133 LYS A N 1
ATOM 984 C CA . LYS A 1 133 ? 7.66 -16.141 11.398 1 98.31 133 LYS A CA 1
ATOM 985 C C . LYS A 1 133 ? 6.875 -17.438 11.625 1 98.31 133 LYS A C 1
ATOM 987 O O . LYS A 1 133 ? 6.477 -17.734 12.75 1 98.31 133 LYS A O 1
ATOM 992 N N . LEU A 1 134 ? 6.684 -18.172 10.578 1 98.5 134 LEU A N 1
ATOM 993 C CA . LEU A 1 134 ? 5.859 -19.375 10.625 1 98.5 134 LEU A CA 1
ATOM 994 C C . LEU A 1 134 ? 6.719 -20.625 10.844 1 98.5 134 LEU A C 1
ATOM 996 O O . LEU A 1 134 ? 6.223 -21.75 10.766 1 98.5 134 LEU A O 1
ATOM 1000 N N . ASN A 1 135 ? 7.992 -20.484 11.078 1 98.31 135 ASN A N 1
ATOM 1001 C CA . ASN A 1 135 ? 8.938 -21.578 11.32 1 98.31 135 ASN A CA 1
ATOM 1002 C C . ASN A 1 135 ? 8.914 -22.594 10.18 1 98.31 135 ASN A C 1
ATOM 1004 O O . ASN A 1 135 ? 8.758 -23.797 10.422 1 98.31 135 ASN A O 1
ATOM 1008 N N . LYS A 1 136 ? 9.016 -22.078 9 1 98.75 136 LYS A N 1
ATOM 1009 C CA . LYS A 1 136 ? 8.992 -22.938 7.82 1 98.75 136 LYS A CA 1
ATOM 1010 C C . LYS A 1 136 ? 10.406 -23.312 7.379 1 98.75 136 LYS A C 1
ATOM 1012 O O . LYS A 1 136 ? 11.352 -22.562 7.637 1 98.75 136 LYS A O 1
ATOM 1017 N N . SER A 1 137 ? 10.555 -24.438 6.703 1 98.62 137 SER A N 1
ATOM 1018 C CA . SER A 1 137 ? 11.828 -24.906 6.176 1 98.62 137 SER A CA 1
ATOM 1019 C C . SER A 1 137 ? 12.141 -24.266 4.828 1 98.62 137 SER A C 1
ATOM 1021 O O . SER A 1 137 ? 11.266 -23.641 4.219 1 98.62 137 SER A O 1
ATOM 1023 N N . ASP A 1 138 ? 13.367 -24.406 4.395 1 98.62 138 ASP A N 1
ATOM 1024 C CA . ASP A 1 138 ? 13.734 -23.938 3.062 1 98.62 138 ASP A CA 1
ATOM 1025 C C . ASP A 1 138 ? 12.883 -24.609 1.985 1 98.62 138 ASP A C 1
ATOM 1027 O O . ASP A 1 138 ? 12.562 -23.984 0.971 1 98.62 138 ASP A O 1
ATOM 1031 N N . ASP A 1 139 ? 12.586 -25.859 2.215 1 98.75 139 ASP A N 1
ATOM 1032 C CA . ASP A 1 139 ? 11.719 -26.547 1.266 1 98.75 139 ASP A CA 1
ATOM 1033 C C . ASP A 1 139 ? 10.344 -25.875 1.196 1 98.75 139 ASP A C 1
ATOM 1035 O O . ASP A 1 139 ? 9.758 -25.766 0.117 1 98.75 139 ASP A O 1
ATOM 1039 N N . ASP A 1 140 ? 9.852 -25.5 2.346 1 98.81 140 ASP A N 1
ATOM 1040 C CA . ASP A 1 140 ? 8.57 -24.797 2.381 1 98.81 140 ASP A CA 1
ATOM 1041 C C . ASP A 1 140 ? 8.656 -23.469 1.643 1 98.81 140 ASP A C 1
ATOM 1043 O O . ASP A 1 140 ? 7.688 -23.047 1.003 1 98.81 140 ASP A O 1
ATOM 1047 N N . LEU A 1 141 ? 9.758 -22.797 1.769 1 98.94 141 LEU A N 1
ATOM 1048 C CA . LEU A 1 141 ? 9.945 -21.531 1.061 1 98.94 141 LEU A CA 1
ATOM 1049 C C . LEU A 1 141 ? 10 -21.75 -0.447 1 98.94 141 LEU A C 1
ATOM 1051 O O . LEU A 1 141 ? 9.484 -20.938 -1.219 1 98.94 141 LEU A O 1
ATOM 1055 N N . VAL A 1 142 ? 10.625 -22.844 -0.835 1 98.94 142 VAL A N 1
ATOM 1056 C CA . VAL A 1 142 ? 10.664 -23.172 -2.252 1 98.94 142 VAL A CA 1
ATOM 1057 C C . VAL A 1 142 ? 9.25 -23.438 -2.766 1 98.94 142 VAL A C 1
ATOM 1059 O O . VAL A 1 142 ? 8.891 -23 -3.865 1 98.94 142 VAL A O 1
ATOM 1062 N N . LYS A 1 143 ? 8.469 -24.172 -1.977 1 98.94 143 LYS A N 1
ATOM 1063 C CA . LYS A 1 143 ? 7.07 -24.391 -2.34 1 98.94 143 LYS A CA 1
ATOM 1064 C C . LYS A 1 143 ? 6.332 -23.078 -2.51 1 98.94 143 LYS A C 1
ATOM 1066 O O . LYS A 1 143 ? 5.547 -22.906 -3.447 1 98.94 143 LYS A O 1
ATOM 1071 N N . ALA A 1 144 ? 6.59 -22.125 -1.611 1 98.94 144 ALA A N 1
ATOM 1072 C CA . ALA A 1 144 ? 5.98 -20.812 -1.709 1 98.94 144 ALA A CA 1
ATOM 1073 C C . ALA A 1 144 ? 6.395 -20.109 -2.998 1 98.94 144 ALA A C 1
ATOM 1075 O O . ALA A 1 144 ? 5.578 -19.438 -3.643 1 98.94 144 ALA A O 1
ATOM 1076 N N . LEU A 1 145 ? 7.633 -20.219 -3.357 1 98.94 145 LEU A N 1
ATOM 1077 C CA . LEU A 1 145 ? 8.117 -19.625 -4.598 1 98.94 145 LEU A CA 1
ATOM 1078 C C . LEU A 1 145 ? 7.438 -20.25 -5.809 1 98.94 145 LEU A C 1
ATOM 1080 O O . LEU A 1 145 ? 7.164 -19.562 -6.797 1 98.94 145 LEU A O 1
ATOM 1084 N N . LEU A 1 146 ? 7.184 -21.516 -5.754 1 98.88 146 LEU A N 1
ATOM 1085 C CA . LEU A 1 146 ? 6.473 -22.203 -6.836 1 98.88 146 LEU A CA 1
ATOM 1086 C C . LEU A 1 146 ? 5.031 -21.719 -6.926 1 98.88 146 LEU A C 1
ATOM 1088 O O . LEU A 1 146 ? 4.496 -21.547 -8.023 1 98.88 146 LEU A O 1
ATOM 1092 N N . THR A 1 147 ? 4.406 -21.516 -5.766 1 98.94 147 THR A N 1
ATOM 1093 C CA . THR A 1 147 ? 3.072 -20.922 -5.754 1 98.94 147 THR A CA 1
ATOM 1094 C C . THR A 1 147 ? 3.086 -19.547 -6.422 1 98.94 147 THR A C 1
ATOM 1096 O O . THR A 1 147 ? 2.248 -19.266 -7.281 1 98.94 147 THR A O 1
ATOM 1099 N N . ALA A 1 148 ? 4.039 -18.75 -5.992 1 98.94 148 ALA A N 1
ATOM 1100 C CA . ALA A 1 148 ? 4.18 -17.406 -6.562 1 98.94 148 ALA A CA 1
ATOM 1101 C C . ALA A 1 148 ? 4.367 -17.484 -8.078 1 98.94 148 ALA A C 1
ATOM 1103 O O . ALA A 1 148 ? 3.789 -16.688 -8.82 1 98.94 148 ALA A O 1
ATOM 1104 N N . SER A 1 149 ? 5.137 -18.422 -8.516 1 98.56 149 SER A N 1
ATOM 1105 C CA . SER A 1 149 ? 5.402 -18.594 -9.945 1 98.56 149 SER A CA 1
ATOM 1106 C C . SER A 1 149 ? 4.129 -18.938 -10.711 1 98.56 149 SER A C 1
ATOM 1108 O O . SER A 1 149 ? 3.906 -18.422 -11.812 1 98.56 149 SER A O 1
ATOM 1110 N N . GLY A 1 150 ? 3.359 -19.797 -10.164 1 98.75 150 GLY A N 1
ATOM 1111 C CA . GLY A 1 150 ? 2.096 -20.141 -10.797 1 98.75 150 GLY A CA 1
ATOM 1112 C C . GLY A 1 150 ? 1.189 -18.938 -10.992 1 98.75 150 GLY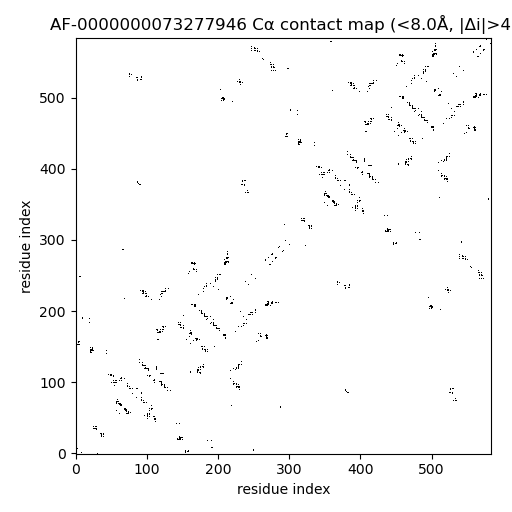 A C 1
ATOM 1113 O O . GLY A 1 150 ? 0.628 -18.75 -12.078 1 98.75 150 GLY A O 1
ATOM 1114 N N . ILE A 1 151 ? 1.076 -18.125 -9.992 1 98.88 151 ILE A N 1
ATOM 1115 C CA . ILE A 1 151 ? 0.255 -16.922 -10.07 1 98.88 151 ILE A CA 1
ATOM 1116 C C . ILE A 1 151 ? 0.849 -15.953 -11.086 1 98.88 151 ILE A C 1
ATOM 1118 O O . ILE A 1 151 ? 0.119 -15.352 -11.883 1 98.88 151 ILE A O 1
ATOM 1122 N N . GLY A 1 152 ? 2.15 -15.844 -11.055 1 98.62 152 GLY A N 1
ATOM 1123 C CA . GLY A 1 152 ? 2.838 -14.984 -12.008 1 98.62 152 GLY A CA 1
ATOM 1124 C C . GLY A 1 152 ? 2.619 -15.398 -13.453 1 98.62 152 GLY A C 1
ATOM 1125 O O . GLY A 1 152 ? 2.484 -14.539 -14.336 1 98.62 152 GLY A O 1
ATOM 1126 N N . ILE A 1 153 ? 2.605 -16.672 -13.711 1 98.44 153 ILE A N 1
ATOM 1127 C CA . ILE A 1 153 ? 2.385 -17.188 -15.055 1 98.44 153 ILE A CA 1
ATOM 1128 C C . ILE A 1 153 ? 1.02 -16.734 -15.57 1 98.44 153 ILE A C 1
ATOM 1130 O O . ILE A 1 153 ? 0.891 -16.297 -16.719 1 98.44 153 ILE A O 1
ATOM 1134 N N . ILE A 1 154 ? 0.036 -16.797 -14.75 1 98.69 154 ILE A N 1
ATOM 1135 C CA . ILE A 1 154 ? -1.314 -16.422 -15.141 1 98.69 154 ILE A CA 1
ATOM 1136 C C . ILE A 1 154 ? -1.359 -14.914 -15.43 1 98.69 154 ILE A C 1
ATOM 1138 O O . ILE A 1 154 ? -1.973 -14.484 -16.406 1 98.69 154 ILE A O 1
ATOM 1142 N N . ILE A 1 155 ? -0.734 -14.094 -14.586 1 98.75 155 ILE A N 1
ATOM 1143 C CA . ILE A 1 155 ? -0.709 -12.656 -14.789 1 98.75 155 ILE A CA 1
ATOM 1144 C C . ILE A 1 155 ? -0.009 -12.336 -16.109 1 98.75 155 ILE A C 1
ATOM 1146 O O . ILE A 1 155 ? -0.517 -11.547 -16.922 1 98.75 155 ILE A O 1
ATOM 1150 N N . ALA A 1 156 ? 1.13 -12.969 -16.344 1 98 156 ALA A N 1
ATOM 1151 C CA . ALA A 1 156 ? 1.921 -12.703 -17.531 1 98 156 ALA A CA 1
ATOM 1152 C C . ALA A 1 156 ? 1.161 -13.117 -18.797 1 98 156 ALA A C 1
ATOM 1154 O O . ALA A 1 156 ? 1.256 -12.453 -19.828 1 98 156 ALA A O 1
ATOM 1155 N N . LYS A 1 157 ? 0.441 -14.195 -18.719 1 97.56 157 LYS A N 1
ATOM 1156 C CA . LYS A 1 157 ? -0.309 -14.711 -19.859 1 97.56 157 LYS A CA 1
ATOM 1157 C C . LYS A 1 157 ? -1.439 -13.766 -20.25 1 97.56 157 LYS A C 1
ATOM 1159 O O . LYS A 1 157 ? -1.778 -13.641 -21.422 1 97.56 157 LYS A O 1
ATOM 1164 N N . ASN A 1 158 ? -2.012 -13.102 -19.297 1 98.31 158 ASN A N 1
ATOM 1165 C CA . ASN A 1 158 ? -3.271 -12.406 -19.531 1 98.31 158 ASN A CA 1
ATOM 1166 C C . ASN A 1 158 ? -3.09 -10.891 -19.484 1 98.31 158 ASN A C 1
ATOM 1168 O O . ASN A 1 158 ? -3.996 -10.141 -19.859 1 98.31 158 ASN A O 1
ATOM 1172 N N . ALA A 1 159 ? -1.988 -10.461 -19.047 1 97.94 159 ALA A N 1
ATOM 1173 C CA . ALA A 1 159 ? -1.662 -9.039 -18.969 1 97.94 159 ALA A CA 1
ATOM 1174 C C . ALA A 1 159 ? -0.198 -8.797 -19.328 1 97.94 159 ALA A C 1
ATOM 1176 O O . ALA A 1 159 ? 0.292 -9.281 -20.344 1 97.94 159 ALA A O 1
ATOM 1177 N N . THR A 1 160 ? 0.533 -8.07 -18.562 1 96.12 160 THR A N 1
ATOM 1178 C CA . THR A 1 160 ? 1.965 -7.812 -18.656 1 96.12 160 THR A CA 1
ATOM 1179 C C . THR A 1 160 ? 2.582 -7.641 -17.281 1 96.12 160 THR A C 1
ATOM 1181 O O . THR A 1 160 ? 1.876 -7.355 -16.312 1 96.12 160 THR A O 1
ATOM 1184 N N . ILE A 1 161 ? 3.801 -7.93 -17.188 1 95.12 161 ILE A N 1
ATOM 1185 C CA . ILE A 1 161 ? 4.539 -7.727 -15.945 1 95.12 161 ILE A CA 1
ATOM 1186 C C . ILE A 1 161 ? 5.562 -6.605 -16.141 1 95.12 161 ILE A C 1
ATOM 1188 O O . ILE A 1 161 ? 6.406 -6.375 -15.266 1 95.12 161 ILE A O 1
ATOM 1192 N N . SER A 1 162 ? 5.488 -5.953 -17.25 1 94.44 162 SER A N 1
ATOM 1193 C CA . SER A 1 162 ? 6.457 -4.93 -17.625 1 94.44 162 SER A CA 1
ATOM 1194 C C . SER A 1 162 ? 5.98 -3.541 -17.219 1 94.44 162 SER A C 1
ATOM 1196 O O . SER A 1 162 ? 4.879 -3.125 -17.594 1 94.44 162 SER A O 1
ATOM 1198 N N . GLY A 1 163 ? 6.867 -2.84 -16.562 1 94.5 163 GLY A N 1
ATOM 1199 C CA . GLY A 1 163 ? 6.555 -1.459 -16.234 1 94.5 163 GLY A CA 1
ATOM 1200 C C . GLY A 1 163 ? 6.43 -0.57 -17.453 1 94.5 163 GLY A C 1
ATOM 1201 O O . GLY A 1 163 ? 5.621 0.36 -17.469 1 94.5 163 GLY A O 1
ATOM 1202 N N . ALA A 1 164 ? 7.195 -0.868 -18.5 1 94.62 164 ALA A N 1
ATOM 1203 C CA . ALA A 1 164 ? 7.188 -0.088 -19.734 1 94.62 164 ALA A CA 1
ATOM 1204 C C . ALA A 1 164 ? 5.855 -0.236 -20.469 1 94.62 164 ALA A C 1
ATOM 1206 O O . ALA A 1 164 ? 5.414 0.687 -21.156 1 94.62 164 ALA A O 1
ATOM 1207 N N . GLU A 1 165 ? 5.242 -1.336 -20.25 1 94.69 165 GLU A N 1
ATOM 1208 C CA . GLU A 1 165 ? 3.986 -1.603 -20.953 1 94.69 165 GLU A CA 1
ATOM 1209 C C . GLU A 1 165 ? 2.789 -1.227 -20.078 1 94.69 165 GLU A C 1
ATOM 1211 O O . GLU A 1 165 ? 1.776 -0.741 -20.594 1 94.69 165 GLU A O 1
ATOM 1216 N N . GLY A 1 166 ? 2.9 -1.411 -18.781 1 96.38 166 GLY A N 1
ATOM 1217 C CA . GLY A 1 166 ? 1.699 -1.321 -17.969 1 96.38 166 GLY A CA 1
ATOM 1218 C C . GLY A 1 166 ? 1.884 -0.474 -16.734 1 96.38 166 GLY A C 1
ATOM 1219 O O . GLY A 1 166 ? 1.003 -0.425 -15.867 1 96.38 166 GLY A O 1
ATOM 1220 N N . GLY A 1 167 ? 3 0.218 -16.578 1 97.25 167 GLY A N 1
ATOM 1221 C CA . GLY A 1 167 ? 3.273 0.942 -15.352 1 97.25 167 GLY A CA 1
ATOM 1222 C C . GLY A 1 167 ? 3.791 0.05 -14.234 1 97.25 167 GLY A C 1
ATOM 1223 O O . GLY A 1 167 ? 3.92 -1.163 -14.414 1 97.25 167 GLY A O 1
ATOM 1224 N N . CYS A 1 168 ? 3.977 0.631 -13.086 1 98.12 168 CYS A N 1
ATOM 1225 C CA . CYS A 1 168 ? 4.566 -0.096 -11.969 1 98.12 168 CYS A CA 1
ATOM 1226 C C . CYS A 1 168 ? 3.555 -1.056 -11.352 1 98.12 168 CYS A C 1
ATOM 1228 O O . CYS A 1 168 ? 3.934 -1.995 -10.648 1 98.12 168 CYS A O 1
ATOM 1230 N N . GLN A 1 169 ? 2.236 -0.815 -11.547 1 98.44 169 GLN A N 1
ATOM 1231 C CA . GLN A 1 169 ? 1.235 -1.788 -11.125 1 98.44 169 GLN A CA 1
ATOM 1232 C C . GLN A 1 169 ? 1.508 -3.158 -11.742 1 98.44 169 GLN A C 1
ATOM 1234 O O . GLN A 1 169 ? 1.255 -4.188 -11.109 1 98.44 169 GLN A O 1
ATOM 1239 N N . ALA A 1 170 ? 2.008 -3.166 -12.953 1 98.19 170 ALA A N 1
ATOM 1240 C CA . ALA A 1 170 ? 2.303 -4.414 -13.648 1 98.19 170 ALA A CA 1
ATOM 1241 C C . ALA A 1 170 ? 3.541 -5.09 -13.062 1 98.19 170 ALA A C 1
ATOM 1243 O O . ALA A 1 170 ? 3.65 -6.316 -13.078 1 98.19 170 ALA A O 1
ATOM 1244 N N . GLU A 1 171 ? 4.449 -4.328 -12.547 1 97.75 171 GLU A N 1
ATOM 1245 C CA . GLU A 1 171 ? 5.699 -4.84 -11.992 1 97.75 171 GLU A CA 1
ATOM 1246 C C . GLU A 1 171 ? 5.566 -5.137 -10.508 1 97.75 171 GLU A C 1
ATOM 1248 O O . GLU A 1 171 ? 5.371 -6.289 -10.109 1 97.75 171 GLU A O 1
ATOM 1253 N N . CYS A 1 172 ? 5.508 -4.09 -9.742 1 98.56 172 CYS A N 1
ATOM 1254 C CA . CYS A 1 172 ? 5.414 -4.242 -8.297 1 98.56 172 CYS A CA 1
ATOM 1255 C C . CYS A 1 172 ? 4.074 -4.848 -7.895 1 98.56 172 CYS A C 1
ATOM 1257 O O . CYS A 1 172 ? 3.992 -5.598 -6.922 1 98.56 172 CYS A O 1
ATOM 1259 N N . GLY A 1 173 ? 3.012 -4.48 -8.609 1 98.75 173 GLY A N 1
ATOM 1260 C CA . GLY A 1 173 ? 1.711 -5.066 -8.328 1 98.75 173 GLY A CA 1
ATOM 1261 C C . GLY A 1 173 ? 1.678 -6.57 -8.516 1 98.75 173 GLY A C 1
ATOM 1262 O O . GLY A 1 173 ? 1.142 -7.297 -7.68 1 98.75 173 GLY A O 1
ATOM 1263 N N . SER A 1 174 ? 2.246 -7.023 -9.617 1 98.81 174 SER A N 1
ATOM 1264 C CA . SER A 1 174 ? 2.312 -8.461 -9.867 1 98.81 174 SER A CA 1
ATOM 1265 C C . SER A 1 174 ? 3.174 -9.164 -8.828 1 98.81 174 SER A C 1
ATOM 1267 O O . SER A 1 174 ? 2.797 -10.219 -8.312 1 98.81 174 SER A O 1
ATOM 1269 N N . ALA A 1 175 ? 4.324 -8.547 -8.539 1 98.88 175 ALA A N 1
ATOM 1270 C CA . ALA A 1 175 ? 5.223 -9.133 -7.543 1 98.88 175 ALA A CA 1
ATOM 1271 C C . ALA A 1 175 ? 4.523 -9.289 -6.199 1 98.88 175 ALA A C 1
ATOM 1273 O O . ALA A 1 175 ? 4.637 -10.336 -5.551 1 98.88 175 ALA A O 1
ATOM 1274 N N . ALA A 1 176 ? 3.828 -8.266 -5.801 1 98.94 176 ALA A N 1
ATOM 1275 C CA . ALA A 1 176 ? 3.135 -8.297 -4.516 1 98.94 176 ALA A CA 1
ATOM 1276 C C . ALA A 1 176 ? 1.981 -9.297 -4.535 1 98.94 176 ALA A C 1
ATOM 1278 O O . ALA A 1 176 ? 1.721 -9.977 -3.539 1 98.94 176 ALA A O 1
ATOM 1279 N N . ALA A 1 177 ? 1.25 -9.359 -5.633 1 98.94 177 ALA A N 1
ATOM 1280 C CA . ALA A 1 177 ? 0.164 -10.32 -5.785 1 98.94 177 ALA A CA 1
ATOM 1281 C C . ALA A 1 177 ? 0.686 -11.75 -5.699 1 98.94 177 ALA A C 1
ATOM 1283 O O . ALA A 1 177 ? 0.106 -12.594 -5.008 1 98.94 177 ALA A O 1
ATOM 1284 N N . MET A 1 178 ? 1.739 -12.016 -6.441 1 98.94 178 MET A N 1
ATOM 1285 C CA . MET A 1 178 ? 2.41 -13.312 -6.395 1 98.94 178 MET A CA 1
ATOM 1286 C C . MET A 1 178 ? 2.793 -13.68 -4.965 1 98.94 178 MET A C 1
ATOM 1288 O O . MET A 1 178 ? 2.508 -14.789 -4.504 1 98.94 178 MET A O 1
ATOM 1292 N N . ALA A 1 179 ? 3.395 -12.734 -4.305 1 99 179 ALA A N 1
ATOM 1293 C CA . ALA A 1 179 ? 3.904 -12.945 -2.953 1 99 179 ALA A CA 1
ATOM 1294 C C . ALA A 1 179 ? 2.764 -13.188 -1.968 1 99 179 ALA A C 1
ATOM 1296 O O . ALA A 1 179 ? 2.861 -14.047 -1.094 1 99 179 ALA A O 1
ATOM 1297 N N . SER A 1 180 ? 1.719 -12.422 -2.098 1 98.94 180 SER A N 1
ATOM 1298 C CA . SER A 1 180 ? 0.584 -12.547 -1.189 1 98.94 180 SER A CA 1
ATOM 1299 C C . SER A 1 180 ? -0.074 -13.922 -1.319 1 98.94 180 SER A C 1
ATOM 1301 O O . SER A 1 180 ? -0.386 -14.562 -0.314 1 98.94 180 SER A O 1
ATOM 1303 N N . GLY A 1 181 ? -0.331 -14.312 -2.553 1 98.94 181 GLY A N 1
ATOM 1304 C CA . GLY A 1 181 ? -0.874 -15.641 -2.773 1 98.94 181 GLY A CA 1
ATOM 1305 C C . GLY A 1 181 ? -0.001 -16.75 -2.207 1 98.94 181 GLY A C 1
ATOM 1306 O O . GLY A 1 181 ? -0.506 -17.703 -1.62 1 98.94 181 GLY A O 1
ATOM 1307 N N . ALA A 1 182 ? 1.282 -16.609 -2.373 1 98.94 182 ALA A N 1
ATOM 1308 C CA . ALA A 1 182 ? 2.236 -17.594 -1.861 1 98.94 182 ALA A CA 1
ATOM 1309 C C . ALA A 1 182 ? 2.15 -17.703 -0.342 1 98.94 182 ALA A C 1
ATOM 1311 O O . ALA A 1 182 ? 2.201 -18.797 0.213 1 98.94 182 ALA A O 1
ATOM 1312 N N . VAL A 1 183 ? 2.043 -16.609 0.335 1 98.94 183 VAL A N 1
ATOM 1313 C CA . VAL A 1 183 ? 1.986 -16.578 1.793 1 98.94 183 VAL A CA 1
ATOM 1314 C C . VAL A 1 183 ? 0.679 -17.219 2.266 1 98.94 183 VAL A C 1
ATOM 1316 O O . VAL A 1 183 ? 0.661 -17.953 3.258 1 98.94 183 VAL A O 1
ATOM 1319 N N . VAL A 1 184 ? -0.414 -16.891 1.586 1 98.94 184 VAL A N 1
ATOM 1320 C CA . VAL A 1 184 ? -1.7 -17.469 1.953 1 98.94 184 VAL A CA 1
ATOM 1321 C C . VAL A 1 184 ? -1.607 -19 1.914 1 98.94 184 VAL A C 1
ATOM 1323 O O . VAL A 1 184 ? -2.02 -19.672 2.859 1 98.94 184 VAL A O 1
ATOM 1326 N N . GLU A 1 185 ? -1.102 -19.5 0.8 1 98.88 185 GLU A N 1
ATOM 1327 C CA . GLU A 1 185 ? -0.96 -20.953 0.715 1 98.88 185 GLU A CA 1
ATOM 1328 C C . GLU A 1 185 ? 0.008 -21.469 1.773 1 98.88 185 GLU A C 1
ATOM 1330 O O . GLU A 1 185 ? -0.214 -22.531 2.352 1 98.88 185 GLU A O 1
ATOM 1335 N N . MET A 1 186 ? 1.123 -20.781 2.059 1 98.75 186 MET A N 1
ATOM 1336 C CA . MET A 1 186 ? 2.078 -21.141 3.098 1 98.75 186 MET A CA 1
ATOM 1337 C C . MET A 1 186 ? 1.395 -21.25 4.457 1 98.75 186 MET A C 1
ATOM 1339 O O . MET A 1 186 ? 1.758 -22.078 5.281 1 98.75 186 MET A O 1
ATOM 1343 N N . MET A 1 187 ? 0.397 -20.453 4.648 1 98.75 187 MET A N 1
ATOM 1344 C CA . MET A 1 187 ? -0.34 -20.406 5.906 1 98.75 187 MET A CA 1
ATOM 1345 C C . MET A 1 187 ? -1.43 -21.469 5.938 1 98.75 187 MET A C 1
ATOM 1347 O O . MET A 1 187 ? -2.164 -21.578 6.918 1 98.75 187 MET A O 1
ATOM 1351 N N . GLY A 1 188 ? -1.561 -22.188 4.863 1 98.5 188 GLY A N 1
ATOM 1352 C CA . GLY A 1 188 ? -2.535 -23.266 4.82 1 98.5 188 GLY A CA 1
ATOM 1353 C C . GLY A 1 188 ? -3.832 -22.859 4.141 1 98.5 188 GLY A C 1
ATOM 1354 O O . GLY A 1 188 ? -4.812 -23.609 4.184 1 98.5 188 GLY A O 1
ATOM 1355 N N . GLY A 1 189 ? -3.855 -21.703 3.504 1 98.69 189 GLY A N 1
ATOM 1356 C CA . GLY A 1 189 ? -5.047 -21.266 2.799 1 98.69 189 GLY A CA 1
ATOM 1357 C C . GLY A 1 189 ? -5.289 -22.016 1.505 1 98.69 189 GLY A C 1
ATOM 1358 O O . GLY A 1 189 ? -4.395 -22.703 1.002 1 98.69 189 GLY A O 1
ATOM 1359 N N . SER A 1 190 ? -6.445 -21.875 0.957 1 98.75 190 SER A N 1
ATOM 1360 C CA . SER A 1 190 ? -6.844 -22.531 -0.282 1 98.75 190 SER A CA 1
ATOM 1361 C C . SER A 1 190 ? -6.371 -21.75 -1.502 1 98.75 190 SER A C 1
ATOM 1363 O O . SER A 1 190 ? -6.02 -20.562 -1.394 1 98.75 190 SER A O 1
ATOM 1365 N N . PRO A 1 191 ? -6.43 -22.438 -2.66 1 98.88 191 PRO A N 1
ATOM 1366 C CA . PRO A 1 191 ? -6.117 -21.703 -3.893 1 98.88 191 PRO A CA 1
ATOM 1367 C C . PRO A 1 191 ? -7.023 -20.484 -4.105 1 98.88 191 PRO A C 1
ATOM 1369 O O . PRO A 1 191 ? -6.562 -19.438 -4.555 1 98.88 191 PRO A O 1
ATOM 1372 N N . SER A 1 192 ? -8.266 -20.641 -3.748 1 98.88 192 SER A N 1
ATOM 1373 C CA . SER A 1 192 ? -9.203 -19.531 -3.879 1 98.88 192 SER A CA 1
ATOM 1374 C C . SER A 1 192 ? -8.805 -18.359 -2.982 1 98.88 192 SER A C 1
ATOM 1376 O O . SER A 1 192 ? -8.82 -17.219 -3.416 1 98.88 192 SER A O 1
ATOM 1378 N N . GLN A 1 193 ? -8.477 -18.656 -1.737 1 98.88 193 GLN A N 1
ATOM 1379 C CA . GLN A 1 193 ? -8.039 -17.609 -0.813 1 98.88 193 GLN A CA 1
ATOM 1380 C C . GLN A 1 193 ? -6.777 -16.922 -1.315 1 98.88 193 GLN A C 1
ATOM 1382 O O . GLN A 1 193 ? -6.629 -15.703 -1.176 1 98.88 193 GLN A O 1
ATOM 1387 N N . ALA A 1 194 ? -5.895 -17.719 -1.876 1 98.94 194 ALA A N 1
ATOM 1388 C CA . ALA A 1 194 ? -4.66 -17.172 -2.432 1 98.94 194 ALA A CA 1
ATOM 1389 C C . ALA A 1 194 ? -4.961 -16.172 -3.541 1 98.94 194 ALA A C 1
ATOM 1391 O O . ALA A 1 194 ? -4.363 -15.086 -3.588 1 98.94 194 ALA A O 1
ATOM 1392 N N . LEU A 1 195 ? -5.887 -16.5 -4.391 1 98.94 195 LEU A N 1
ATOM 1393 C CA . LEU A 1 195 ? -6.188 -15.641 -5.527 1 98.94 195 LEU A CA 1
ATOM 1394 C C . LEU A 1 195 ? -7.016 -14.438 -5.094 1 98.94 195 LEU A C 1
ATOM 1396 O O . LEU A 1 195 ? -6.926 -13.367 -5.695 1 98.94 195 LEU A O 1
ATOM 1400 N N . HIS A 1 196 ? -7.844 -14.562 -3.996 1 98.94 196 HIS A N 1
ATOM 1401 C CA . HIS A 1 196 ? -8.477 -13.391 -3.408 1 98.94 196 HIS A CA 1
ATOM 1402 C C . HIS A 1 196 ? -7.438 -12.383 -2.924 1 98.94 196 HIS A C 1
ATOM 1404 O O . HIS A 1 196 ? -7.566 -11.18 -3.166 1 98.94 196 HIS A O 1
ATOM 1410 N N . ALA A 1 197 ? -6.438 -12.906 -2.229 1 98.94 197 ALA A N 1
ATOM 1411 C CA . ALA A 1 197 ? -5.367 -12.039 -1.744 1 98.94 197 ALA A CA 1
ATOM 1412 C C . ALA A 1 197 ? -4.66 -11.336 -2.902 1 98.94 197 ALA A C 1
ATOM 1414 O O . ALA A 1 197 ? -4.418 -10.133 -2.848 1 98.94 197 ALA A O 1
ATOM 1415 N N . SER A 1 198 ? -4.375 -12.094 -3.938 1 98.94 198 SER A N 1
ATOM 1416 C CA . SER A 1 198 ? -3.693 -11.562 -5.109 1 98.94 198 SER A CA 1
ATOM 1417 C C . SER A 1 198 ? -4.52 -10.469 -5.777 1 98.94 198 SER A C 1
ATOM 1419 O O . SER A 1 198 ? -3.988 -9.422 -6.156 1 98.94 198 SER A O 1
ATOM 1421 N N . ALA A 1 199 ? -5.797 -10.719 -5.879 1 98.94 199 ALA A N 1
ATOM 1422 C CA . ALA A 1 199 ? -6.699 -9.75 -6.5 1 98.94 199 ALA A CA 1
ATOM 1423 C C . ALA A 1 199 ? -6.762 -8.461 -5.688 1 98.94 199 ALA A C 1
ATOM 1425 O O . ALA A 1 199 ? -6.719 -7.367 -6.246 1 98.94 199 ALA A O 1
ATOM 1426 N N . ILE A 1 200 ? -6.844 -8.602 -4.391 1 98.94 200 ILE A N 1
ATOM 1427 C CA . ILE A 1 200 ? -6.977 -7.449 -3.502 1 98.94 200 ILE A CA 1
ATOM 1428 C C . ILE A 1 200 ? -5.719 -6.594 -3.576 1 98.94 200 ILE A C 1
ATOM 1430 O O . ILE A 1 200 ? -5.801 -5.363 -3.629 1 98.94 200 ILE A O 1
ATOM 1434 N N . VAL A 1 201 ? -4.57 -7.203 -3.652 1 98.81 201 VAL A N 1
ATOM 1435 C CA . VAL A 1 201 ? -3.301 -6.488 -3.742 1 98.81 201 VAL A CA 1
ATOM 1436 C C . VAL A 1 201 ? -3.277 -5.633 -5.008 1 98.81 201 VAL A C 1
ATOM 1438 O O . VAL A 1 201 ? -2.93 -4.449 -4.961 1 98.81 201 VAL A O 1
ATOM 1441 N N . ILE A 1 202 ? -3.676 -6.227 -6.098 1 98.88 202 ILE A N 1
ATOM 1442 C CA . ILE A 1 202 ? -3.631 -5.527 -7.379 1 98.88 202 ILE A CA 1
ATOM 1443 C C . ILE A 1 202 ? -4.637 -4.379 -7.375 1 98.88 202 ILE A C 1
ATOM 1445 O O . ILE A 1 202 ? -4.324 -3.27 -7.812 1 98.88 202 ILE A O 1
ATOM 1449 N N . LYS A 1 203 ? -5.82 -4.609 -6.84 1 98.81 203 LYS A N 1
ATOM 1450 C CA . LYS A 1 203 ? -6.863 -3.586 -6.789 1 98.81 203 LYS A CA 1
ATOM 1451 C C . LYS A 1 203 ? -6.383 -2.348 -6.035 1 98.81 203 LYS A C 1
ATOM 1453 O O . LYS A 1 203 ? -6.715 -1.221 -6.406 1 98.81 203 LYS A O 1
ATOM 1458 N N . ASN A 1 204 ? -5.59 -2.541 -5.047 1 98.69 204 ASN A N 1
ATOM 1459 C CA . ASN A 1 204 ? -5.211 -1.477 -4.125 1 98.69 204 ASN A CA 1
ATOM 1460 C C . ASN A 1 204 ? -4.098 -0.604 -4.699 1 98.69 204 ASN A C 1
ATOM 1462 O O . ASN A 1 204 ? -3.771 0.442 -4.137 1 98.69 204 ASN A O 1
ATOM 1466 N N . ILE A 1 205 ? -3.545 -0.996 -5.84 1 98.31 205 ILE A N 1
ATOM 1467 C CA . ILE A 1 205 ? -2.498 -0.17 -6.434 1 98.31 205 ILE A CA 1
ATOM 1468 C C . ILE A 1 205 ? -2.756 -0.003 -7.926 1 98.31 205 ILE A C 1
ATOM 1470 O O . ILE A 1 205 ? -1.823 0.211 -8.703 1 98.31 205 ILE A O 1
ATOM 1474 N N . LEU A 1 206 ? -3.961 -0.196 -8.344 1 98.44 206 LEU A N 1
ATOM 1475 C CA . LEU A 1 206 ? -4.355 -0.095 -9.742 1 98.44 206 LEU A CA 1
ATOM 1476 C C . LEU A 1 206 ? -4.051 1.292 -10.297 1 98.44 206 LEU A C 1
ATOM 1478 O O . LEU A 1 206 ? -4.52 2.299 -9.758 1 98.44 206 LEU A O 1
ATOM 1482 N N . GLY A 1 207 ? -3.24 1.375 -11.336 1 98.19 207 GLY A N 1
ATOM 1483 C CA . GLY A 1 207 ? -2.889 2.641 -11.961 1 98.19 207 GLY A CA 1
ATOM 1484 C C . GLY A 1 207 ? -1.53 3.162 -11.531 1 98.19 207 GLY A C 1
ATOM 1485 O O . GLY A 1 207 ? -1.071 4.195 -12.023 1 98.19 207 GLY A O 1
ATOM 1486 N N . LEU A 1 208 ? -0.841 2.426 -10.641 1 98.62 208 LEU A N 1
ATOM 1487 C CA . LEU A 1 208 ? 0.468 2.861 -10.172 1 98.62 208 LEU A CA 1
ATOM 1488 C C . LEU A 1 208 ? 1.411 3.119 -11.336 1 98.62 208 LEU A C 1
ATOM 1490 O O . LEU A 1 208 ? 1.696 2.213 -12.125 1 98.62 208 LEU A O 1
ATOM 1494 N N . VAL A 1 209 ? 1.957 4.305 -11.422 1 98.38 209 VAL A N 1
ATOM 1495 C CA . VAL A 1 209 ? 2.768 4.73 -12.562 1 98.38 209 VAL A CA 1
ATOM 1496 C C . VAL A 1 209 ? 4.223 4.312 -12.344 1 98.38 209 VAL A C 1
ATOM 1498 O O . VAL A 1 209 ? 4.617 3.984 -11.227 1 98.38 209 VAL A O 1
ATOM 1501 N N . CYS A 1 210 ? 4.949 4.238 -13.398 1 97.38 210 CYS A N 1
ATOM 1502 C CA . CYS A 1 210 ? 6.371 3.932 -13.359 1 97.38 210 CYS A CA 1
ATOM 1503 C C . CYS A 1 210 ? 7.199 5.113 -13.859 1 97.38 210 CYS A C 1
ATOM 1505 O O . CYS A 1 210 ? 7.359 5.305 -15.062 1 97.38 210 CYS A O 1
ATOM 1507 N N . ASP A 1 211 ? 7.738 5.891 -12.953 1 95.88 211 ASP A N 1
ATOM 1508 C CA . ASP A 1 211 ? 8.43 7.141 -13.25 1 95.88 211 ASP A CA 1
ATOM 1509 C C . ASP A 1 211 ? 9.758 7.223 -12.492 1 95.88 211 ASP A C 1
ATOM 1511 O O . ASP A 1 211 ? 10 8.188 -11.766 1 95.88 211 ASP A O 1
ATOM 1515 N N . PRO A 1 212 ? 10.594 6.312 -12.766 1 96.69 212 PRO A N 1
ATOM 1516 C CA . PRO A 1 212 ? 11.852 6.285 -12.016 1 96.69 212 PRO A CA 1
ATOM 1517 C C . PRO A 1 212 ? 12.734 7.504 -12.289 1 96.69 212 PRO A C 1
ATOM 1519 O O . PRO A 1 212 ? 12.914 7.891 -13.445 1 96.69 212 PRO A O 1
ATOM 1522 N N . VAL A 1 213 ? 13.289 8.047 -11.234 1 97.56 213 VAL A N 1
ATOM 1523 C CA . VAL A 1 213 ? 14.188 9.195 -11.352 1 97.56 213 VAL A CA 1
ATOM 1524 C C . VAL A 1 213 ? 15.438 8.789 -12.133 1 97.56 213 VAL A C 1
ATOM 1526 O O . VAL A 1 213 ? 16.047 7.75 -11.852 1 97.56 213 VAL A O 1
ATOM 1529 N N . ALA A 1 214 ? 15.797 9.539 -13.156 1 96.25 214 ALA A N 1
ATOM 1530 C CA . ALA A 1 214 ? 16.969 9.336 -14.008 1 96.25 214 ALA A CA 1
ATOM 1531 C C . ALA A 1 214 ? 16.859 8.023 -14.789 1 96.25 214 ALA A C 1
ATOM 1533 O O . ALA A 1 214 ? 17.859 7.531 -15.312 1 96.25 214 ALA A O 1
ATOM 1534 N N . GLY A 1 215 ? 15.688 7.402 -14.781 1 95.31 215 GLY A N 1
ATOM 1535 C CA . GLY A 1 215 ? 15.461 6.16 -15.508 1 95.31 215 GLY A CA 1
ATOM 1536 C C . GLY A 1 215 ? 16.094 4.957 -14.828 1 95.31 215 GLY A C 1
ATOM 1537 O O . GLY A 1 215 ? 16.25 3.9 -15.445 1 95.31 215 GLY A O 1
ATOM 1538 N N . LEU A 1 216 ? 16.469 5.086 -13.602 1 96.31 216 LEU A N 1
ATOM 1539 C CA . LEU A 1 216 ? 17.172 4.023 -12.891 1 96.31 216 LEU A CA 1
ATOM 1540 C C . LEU A 1 216 ? 16.234 3.303 -11.93 1 96.31 216 LEU A C 1
ATOM 1542 O O . LEU A 1 216 ? 15.352 3.924 -11.328 1 96.31 216 LEU A O 1
ATOM 1546 N N . VAL A 1 217 ? 16.344 1.993 -11.766 1 96.12 217 VAL A N 1
ATOM 1547 C CA . VAL A 1 217 ? 15.562 1.189 -10.836 1 96.12 217 VAL A CA 1
ATOM 1548 C C . VAL A 1 217 ? 16.031 1.442 -9.406 1 96.12 217 VAL A C 1
ATOM 1550 O O . VAL A 1 217 ? 16.656 0.579 -8.789 1 96.12 217 VAL A O 1
ATOM 1553 N N . GLU A 1 218 ? 15.781 2.658 -8.945 1 97.56 218 GLU A N 1
ATOM 1554 C CA . GLU A 1 218 ? 16.234 3.105 -7.637 1 97.56 218 GLU A CA 1
ATOM 1555 C C . GLU A 1 218 ? 15.156 3.928 -6.93 1 97.56 218 GLU A C 1
ATOM 1557 O O . GLU A 1 218 ? 14.445 3.418 -6.062 1 97.56 218 GLU A O 1
ATOM 1562 N N . VAL A 1 219 ? 14.867 5.152 -7.312 1 97.62 219 VAL A N 1
ATOM 1563 C CA . VAL A 1 219 ? 13.844 6.043 -6.77 1 97.62 219 VAL A CA 1
ATOM 1564 C C . VAL A 1 219 ? 12.68 6.148 -7.746 1 97.62 219 VAL A C 1
ATOM 1566 O O . VAL A 1 219 ? 12.859 6.578 -8.891 1 97.62 219 VAL A O 1
ATOM 1569 N N . PRO A 1 220 ? 11.539 5.73 -7.355 1 97.5 220 PRO A N 1
ATOM 1570 C CA . PRO A 1 220 ? 11.062 5.328 -6.027 1 97.5 220 PRO A CA 1
ATOM 1571 C C . PRO A 1 220 ? 11.016 3.812 -5.852 1 97.5 220 PRO A C 1
ATOM 1573 O O . PRO A 1 220 ? 10.359 3.311 -4.941 1 97.5 220 PRO A O 1
ATOM 1576 N N . CYS A 1 221 ? 11.688 3.092 -6.648 1 98.12 221 CYS A N 1
ATOM 1577 C CA . CYS A 1 221 ? 11.57 1.643 -6.754 1 98.12 221 CYS A CA 1
ATOM 1578 C C . CYS A 1 221 ? 11.82 0.973 -5.41 1 98.12 221 CYS A C 1
ATOM 1580 O O . CYS A 1 221 ? 11.086 0.067 -5.012 1 98.12 221 CYS A O 1
ATOM 1582 N N . ALA A 1 222 ? 12.836 1.409 -4.707 1 98.56 222 ALA A N 1
ATOM 1583 C CA . ALA A 1 222 ? 13.227 0.771 -3.453 1 98.56 222 ALA A CA 1
ATOM 1584 C C . ALA A 1 222 ? 12.102 0.854 -2.422 1 98.56 222 ALA A C 1
ATOM 1586 O O . ALA A 1 222 ? 11.766 -0.145 -1.786 1 98.56 222 ALA A O 1
ATOM 1587 N N . LYS A 1 223 ? 11.531 2.039 -2.234 1 98.75 223 LYS A N 1
ATOM 1588 C CA . LYS A 1 223 ? 10.461 2.217 -1.259 1 98.75 223 LYS A CA 1
ATOM 1589 C C . LYS A 1 223 ? 9.18 1.521 -1.715 1 98.75 223 LYS A C 1
ATOM 1591 O O . LYS A 1 223 ? 8.398 1.052 -0.888 1 98.75 223 LYS A O 1
ATOM 1596 N N . ARG A 1 224 ? 8.969 1.41 -3.012 1 98.81 224 ARG A N 1
ATOM 1597 C CA . ARG A 1 224 ? 7.812 0.689 -3.525 1 98.81 224 ARG A CA 1
ATOM 1598 C C . ARG A 1 224 ? 7.953 -0.812 -3.295 1 98.81 224 ARG A C 1
ATOM 1600 O O . ARG A 1 224 ? 6.957 -1.515 -3.117 1 98.81 224 ARG A O 1
ATOM 1607 N N . ASN A 1 225 ? 9.227 -1.32 -3.305 1 98.88 225 ASN A N 1
ATOM 1608 C CA . ASN A 1 225 ? 9.422 -2.709 -2.906 1 98.88 225 ASN A CA 1
ATOM 1609 C C . ASN A 1 225 ? 9.039 -2.936 -1.448 1 98.88 225 ASN A C 1
ATOM 1611 O O . ASN A 1 225 ? 8.406 -3.941 -1.118 1 98.88 225 ASN A O 1
ATOM 1615 N N . ALA A 1 226 ? 9.414 -2.006 -0.619 1 98.94 226 ALA A N 1
ATOM 1616 C CA . ALA A 1 226 ? 9 -2.102 0.779 1 98.94 226 ALA A CA 1
ATOM 1617 C C . ALA A 1 226 ? 7.48 -2.055 0.907 1 98.94 226 ALA A C 1
ATOM 1619 O O . ALA A 1 226 ? 6.887 -2.855 1.634 1 98.94 226 ALA A O 1
ATOM 1620 N N . SER A 1 227 ? 6.852 -1.122 0.227 1 98.88 227 SER A N 1
ATOM 1621 C CA . SER A 1 227 ? 5.402 -0.971 0.27 1 98.88 227 SER A CA 1
ATOM 1622 C C . SER A 1 227 ? 4.699 -2.211 -0.273 1 98.88 227 SER A C 1
ATOM 1624 O O . SER A 1 227 ? 3.684 -2.645 0.274 1 98.88 227 SER A O 1
ATOM 1626 N N . GLY A 1 228 ? 5.203 -2.754 -1.4 1 98.88 228 GLY A N 1
ATOM 1627 C CA . GLY A 1 228 ? 4.652 -3.986 -1.944 1 98.88 228 GLY A CA 1
ATOM 1628 C C . GLY A 1 228 ? 4.762 -5.16 -0.991 1 98.88 228 GLY A C 1
ATOM 1629 O O . GLY A 1 228 ? 3.857 -5.992 -0.916 1 98.88 228 GLY A O 1
ATOM 1630 N N . THR A 1 229 ? 5.879 -5.223 -0.276 1 98.94 229 THR A N 1
ATOM 1631 C CA . THR A 1 229 ? 6.098 -6.266 0.72 1 98.94 229 THR A CA 1
ATOM 1632 C C . THR A 1 229 ? 5.047 -6.191 1.825 1 98.94 229 THR A C 1
ATOM 1634 O O . THR A 1 229 ? 4.434 -7.199 2.176 1 98.94 229 THR A O 1
ATOM 1637 N N . VAL A 1 230 ? 4.816 -5.02 2.279 1 98.94 230 VAL A N 1
ATOM 1638 C CA . VAL A 1 230 ? 3.838 -4.781 3.334 1 98.94 230 VAL A CA 1
ATOM 1639 C C . VAL A 1 230 ? 2.439 -5.129 2.828 1 98.94 230 VAL A C 1
ATOM 1641 O O . VAL A 1 230 ? 1.67 -5.797 3.523 1 98.94 230 VAL A O 1
ATOM 1644 N N . ALA A 1 231 ? 2.121 -4.68 1.654 1 98.94 231 ALA A N 1
ATOM 1645 C CA . ALA A 1 231 ? 0.815 -4.953 1.059 1 98.94 231 ALA A CA 1
ATOM 1646 C C . ALA A 1 231 ? 0.571 -6.453 0.939 1 98.94 231 ALA A C 1
ATOM 1648 O O . ALA A 1 231 ? -0.517 -6.941 1.259 1 98.94 231 ALA A O 1
ATOM 1649 N N . ALA A 1 232 ? 1.581 -7.168 0.492 1 98.94 232 ALA A N 1
ATOM 1650 C CA . ALA A 1 232 ? 1.45 -8.609 0.305 1 98.94 232 ALA A CA 1
ATOM 1651 C C . ALA A 1 232 ? 1.194 -9.312 1.635 1 98.94 232 ALA A C 1
ATOM 1653 O O . ALA A 1 232 ? 0.282 -10.141 1.744 1 98.94 232 ALA A O 1
ATOM 1654 N N . LEU A 1 233 ? 1.968 -9.008 2.633 1 98.94 233 LEU A N 1
ATOM 1655 C CA . LEU A 1 233 ? 1.876 -9.664 3.932 1 98.94 233 LEU A CA 1
ATOM 1656 C C . LEU A 1 233 ? 0.538 -9.359 4.598 1 98.94 233 LEU A C 1
ATOM 1658 O O . LEU A 1 233 ? -0.116 -10.266 5.125 1 98.94 233 LEU A O 1
ATOM 1662 N N . THR A 1 234 ? 0.096 -8.102 4.559 1 98.94 234 THR A N 1
ATOM 1663 C CA . THR A 1 234 ? -1.117 -7.711 5.266 1 98.94 234 THR A CA 1
ATOM 1664 C C . THR A 1 234 ? -2.357 -8.219 4.535 1 98.94 234 THR A C 1
ATOM 1666 O O . THR A 1 234 ? -3.357 -8.562 5.168 1 98.94 234 THR A O 1
ATOM 1669 N N . THR A 1 235 ? -2.293 -8.266 3.232 1 98.94 235 THR A N 1
ATOM 1670 C CA . THR A 1 235 ? -3.432 -8.773 2.477 1 98.94 235 THR A CA 1
ATOM 1671 C C . THR A 1 235 ? -3.596 -10.273 2.686 1 98.94 235 THR A C 1
ATOM 1673 O O . THR A 1 235 ? -4.711 -10.797 2.629 1 98.94 235 THR A O 1
ATOM 1676 N N . ALA A 1 236 ? -2.492 -10.977 2.938 1 98.94 236 ALA A N 1
ATOM 1677 C CA . ALA A 1 236 ? -2.605 -12.391 3.289 1 98.94 236 ALA A CA 1
ATOM 1678 C C . ALA A 1 236 ? -3.475 -12.578 4.527 1 98.94 236 ALA A C 1
ATOM 1680 O O . ALA A 1 236 ? -4.32 -13.477 4.57 1 98.94 236 ALA A O 1
ATOM 1681 N N . ASP A 1 237 ? -3.291 -11.742 5.559 1 98.94 237 ASP A N 1
ATOM 1682 C CA . ASP A 1 237 ? -4.137 -11.781 6.75 1 98.94 237 ASP A CA 1
ATOM 1683 C C . ASP A 1 237 ? -5.594 -11.492 6.395 1 98.94 237 ASP A C 1
ATOM 1685 O O . ASP A 1 237 ? -6.504 -12.125 6.938 1 98.94 237 ASP A O 1
ATOM 1689 N N . ILE A 1 238 ? -5.805 -10.578 5.504 1 98.94 238 ILE A N 1
ATOM 1690 C CA . ILE A 1 238 ? -7.156 -10.227 5.078 1 98.94 238 ILE A CA 1
ATOM 1691 C C . ILE A 1 238 ? -7.84 -11.445 4.469 1 98.94 238 ILE A C 1
ATOM 1693 O O . ILE A 1 238 ? -8.977 -11.773 4.828 1 98.94 238 ILE A O 1
ATOM 1697 N N . ALA A 1 239 ? -7.145 -12.062 3.584 1 98.88 239 ALA A N 1
ATOM 1698 C CA . ALA A 1 239 ? -7.707 -13.227 2.908 1 98.88 239 ALA A CA 1
ATOM 1699 C C . ALA A 1 239 ? -7.91 -14.383 3.883 1 98.88 239 ALA A C 1
ATOM 1701 O O . ALA A 1 239 ? -8.914 -15.094 3.818 1 98.88 239 ALA A O 1
ATOM 1702 N N . MET A 1 240 ? -6.953 -14.633 4.801 1 98.81 240 MET A N 1
ATOM 1703 C CA . MET A 1 240 ? -7.043 -15.719 5.773 1 98.81 240 MET A CA 1
ATOM 1704 C C . MET A 1 240 ? -8.195 -15.477 6.746 1 98.81 240 MET A C 1
ATOM 1706 O O . MET A 1 240 ? -8.766 -16.422 7.281 1 98.81 240 MET A O 1
ATOM 1710 N N . ALA A 1 241 ? -8.578 -14.195 6.93 1 98.81 241 ALA A N 1
ATOM 1711 C CA . ALA A 1 241 ? -9.703 -13.836 7.793 1 98.81 241 ALA A CA 1
ATOM 1712 C C . ALA A 1 241 ? -11.031 -14.141 7.117 1 98.81 241 ALA A C 1
ATOM 1714 O O . ALA A 1 241 ? -12.094 -14.008 7.73 1 98.81 241 ALA A O 1
ATOM 1715 N N . GLY A 1 242 ? -10.945 -14.5 5.855 1 98.56 242 GLY A N 1
ATOM 1716 C CA . GLY A 1 242 ? -12.156 -14.852 5.129 1 98.56 242 GLY A CA 1
ATOM 1717 C C . GLY A 1 242 ? -12.688 -13.719 4.266 1 98.56 242 GLY A C 1
ATOM 1718 O O . GLY A 1 242 ? -13.773 -13.82 3.697 1 98.56 242 GLY A O 1
ATOM 1719 N N . VAL A 1 243 ? -11.969 -12.633 4.168 1 98.75 243 VAL A N 1
ATOM 1720 C CA . VAL A 1 243 ? -12.359 -11.523 3.301 1 98.75 243 VAL A CA 1
ATOM 1721 C C . VAL A 1 243 ? -12.062 -11.875 1.845 1 98.75 243 VAL A C 1
ATOM 1723 O O . VAL A 1 243 ? -10.984 -12.367 1.526 1 98.75 243 VAL A O 1
ATOM 1726 N N . GLU A 1 244 ? -12.977 -11.609 0.94 1 98.56 244 GLU A N 1
ATOM 1727 C CA . GLU A 1 244 ? -12.859 -12 -0.461 1 98.56 244 GLU A CA 1
ATOM 1728 C C . GLU A 1 244 ? -12.836 -10.781 -1.377 1 98.56 244 GLU A C 1
ATOM 1730 O O . GLU A 1 244 ? -13.289 -9.703 -0.99 1 98.56 244 GLU A O 1
ATOM 1735 N N . SER A 1 245 ? -12.227 -10.93 -2.48 1 98.62 245 SER A N 1
ATOM 1736 C CA . SER A 1 245 ? -12.367 -9.953 -3.561 1 98.62 245 SER A CA 1
ATOM 1737 C C . SER A 1 245 ? -13.648 -10.188 -4.355 1 98.62 245 SER A C 1
ATOM 1739 O O . SER A 1 245 ? -13.789 -11.211 -5.031 1 98.62 245 SER A O 1
ATOM 1741 N N . ILE A 1 246 ? -14.5 -9.219 -4.316 1 97.94 246 ILE A N 1
ATOM 1742 C CA . ILE A 1 246 ? -15.773 -9.391 -5 1 97.94 246 ILE A CA 1
ATOM 1743 C C . ILE A 1 246 ? -15.547 -9.438 -6.508 1 97.94 246 ILE A C 1
ATOM 1745 O O . ILE A 1 246 ? -16.25 -10.148 -7.227 1 97.94 246 ILE A O 1
ATOM 1749 N N . ILE A 1 247 ? -14.648 -8.633 -7.043 1 98.69 247 ILE A N 1
ATOM 1750 C CA . ILE A 1 247 ? -14.219 -8.781 -8.43 1 98.69 247 ILE A CA 1
ATOM 1751 C C . ILE A 1 247 ? -13.18 -9.898 -8.523 1 98.69 247 ILE A C 1
ATOM 1753 O O . ILE A 1 247 ? -12.141 -9.844 -7.863 1 98.69 247 ILE A O 1
ATOM 1757 N N . PRO A 1 248 ? -13.406 -10.898 -9.344 1 98.69 248 PRO A N 1
ATOM 1758 C CA . PRO A 1 248 ? -12.516 -12.055 -9.406 1 98.69 248 PRO A CA 1
ATOM 1759 C C . PRO A 1 248 ? -11.117 -11.695 -9.898 1 98.69 248 PRO A C 1
ATOM 1761 O O . PRO A 1 248 ? -10.953 -10.75 -10.68 1 98.69 248 PRO A O 1
ATOM 1764 N N . PHE A 1 249 ? -10.164 -12.531 -9.523 1 98.94 249 PHE A N 1
ATOM 1765 C CA . PHE A 1 249 ? -8.75 -12.359 -9.82 1 98.94 249 PHE A CA 1
ATOM 1766 C C . PHE A 1 249 ? -8.539 -12.125 -11.312 1 98.94 249 PHE A C 1
ATOM 1768 O O . PHE A 1 249 ? -7.848 -11.188 -11.711 1 98.94 249 PHE A O 1
ATOM 1775 N N . ASP A 1 250 ? -9.164 -12.945 -12.133 1 98.94 250 ASP A N 1
ATOM 1776 C CA . ASP A 1 250 ? -8.953 -12.859 -13.57 1 98.94 250 ASP A CA 1
ATOM 1777 C C . ASP A 1 250 ? -9.414 -11.516 -14.117 1 98.94 250 ASP A C 1
ATOM 1779 O O . ASP A 1 250 ? -8.766 -10.93 -14.992 1 98.94 250 ASP A O 1
ATOM 1783 N N . GLU A 1 251 ? -10.516 -11.078 -13.641 1 98.88 251 GLU A N 1
ATOM 1784 C CA . GLU A 1 251 ? -11.055 -9.797 -14.086 1 98.88 251 GLU A CA 1
ATOM 1785 C C . GLU A 1 251 ? -10.203 -8.633 -13.586 1 98.88 251 GLU A C 1
ATOM 1787 O O . GLU A 1 251 ? -10.055 -7.621 -14.273 1 98.88 251 GLU A O 1
ATOM 1792 N N . VAL A 1 252 ? -9.68 -8.75 -12.383 1 98.88 252 VAL A N 1
ATOM 1793 C CA . VAL A 1 252 ? -8.789 -7.734 -11.828 1 98.88 252 VAL A CA 1
ATOM 1794 C C . VAL A 1 252 ? -7.523 -7.645 -12.68 1 98.88 252 VAL A C 1
ATOM 1796 O O . VAL A 1 252 ? -7.039 -6.547 -12.969 1 98.88 252 VAL A O 1
ATOM 1799 N N . VAL A 1 253 ? -6.969 -8.781 -13.062 1 98.88 253 VAL A N 1
ATOM 1800 C CA . VAL A 1 253 ? -5.77 -8.836 -13.898 1 98.88 253 VAL A CA 1
ATOM 1801 C C . VAL A 1 253 ? -6.039 -8.156 -15.234 1 98.88 253 VAL A C 1
ATOM 1803 O O . VAL A 1 253 ? -5.215 -7.383 -15.727 1 98.88 253 VAL A O 1
ATOM 1806 N N . LEU A 1 254 ? -7.148 -8.422 -15.781 1 98.62 254 LEU A N 1
ATOM 1807 C CA . LEU A 1 254 ? -7.512 -7.801 -17.047 1 98.62 254 LEU A CA 1
ATOM 1808 C C . LEU A 1 254 ? -7.707 -6.297 -16.875 1 98.62 254 LEU A C 1
ATOM 1810 O O . LEU A 1 254 ? -7.328 -5.516 -17.75 1 98.62 254 LEU A O 1
ATOM 1814 N N . ALA A 1 255 ? -8.359 -5.895 -15.812 1 98.69 255 ALA A N 1
ATOM 1815 C CA . ALA A 1 255 ? -8.523 -4.473 -15.516 1 98.69 255 ALA A CA 1
ATOM 1816 C C . ALA A 1 255 ? -7.168 -3.785 -15.383 1 98.69 255 ALA A C 1
ATOM 1818 O O . ALA A 1 255 ? -6.98 -2.666 -15.867 1 98.69 255 ALA A O 1
ATOM 1819 N N . MET A 1 256 ? -6.273 -4.445 -14.688 1 98.62 256 MET A N 1
ATOM 1820 C CA . MET A 1 256 ? -4.922 -3.91 -14.547 1 98.62 256 MET A CA 1
ATOM 1821 C C . MET A 1 256 ? -4.277 -3.691 -15.906 1 98.62 256 MET A C 1
ATOM 1823 O O . MET A 1 256 ? -3.631 -2.668 -16.141 1 98.62 256 MET A O 1
ATOM 1827 N N . TYR A 1 257 ? -4.438 -4.621 -16.797 1 98.5 257 TYR A N 1
ATOM 1828 C CA . TYR A 1 257 ? -3.869 -4.531 -18.141 1 98.5 257 TYR A CA 1
ATOM 1829 C C . TYR A 1 257 ? -4.445 -3.342 -18.891 1 98.5 257 TYR A C 1
ATOM 1831 O O . TYR A 1 257 ? -3.703 -2.555 -19.484 1 98.5 257 TYR A O 1
ATOM 1839 N N . LYS A 1 258 ? -5.727 -3.225 -18.844 1 98 258 LYS A N 1
ATOM 1840 C CA . LYS A 1 258 ? -6.414 -2.152 -19.562 1 98 258 LYS A CA 1
ATOM 1841 C C . LYS A 1 258 ? -6.027 -0.785 -19.016 1 98 258 LYS A C 1
ATOM 1843 O O . LYS A 1 258 ? -5.77 0.15 -19.766 1 98 258 LYS A O 1
ATOM 1848 N N . VAL A 1 259 ? -6.004 -0.667 -17.688 1 98.06 259 VAL A N 1
ATOM 1849 C CA . VAL A 1 259 ? -5.602 0.58 -17.047 1 98.06 259 VAL A CA 1
ATOM 1850 C C . VAL A 1 259 ? -4.168 0.925 -17.453 1 98.06 259 VAL A C 1
ATOM 1852 O O . VAL A 1 259 ? -3.863 2.08 -17.766 1 98.06 259 VAL A O 1
ATOM 1855 N N . GLY A 1 260 ? -3.301 -0.085 -17.406 1 97.38 260 GLY A N 1
ATOM 1856 C CA . GLY A 1 260 ? -1.922 0.126 -17.812 1 97.38 260 GLY A CA 1
ATOM 1857 C C . GLY A 1 260 ? -1.794 0.66 -19.234 1 97.38 260 GLY A C 1
ATOM 1858 O O . GLY A 1 260 ? -0.979 1.547 -19.5 1 97.38 260 GLY A O 1
ATOM 1859 N N . LYS A 1 261 ? -2.582 0.165 -20.125 1 96.31 261 LYS A N 1
ATOM 1860 C CA . LYS A 1 261 ? -2.547 0.583 -21.516 1 96.31 261 LYS A CA 1
ATOM 1861 C C . LYS A 1 261 ? -3.068 2.01 -21.672 1 96.31 261 LYS A C 1
ATOM 1863 O O . LYS A 1 261 ? -2.701 2.707 -22.625 1 96.31 261 LYS A O 1
ATOM 1868 N N . GLN A 1 262 ? -3.861 2.434 -20.766 1 95.88 262 GLN A N 1
ATOM 1869 C CA . GLN A 1 262 ? -4.469 3.758 -20.844 1 95.88 262 GLN A CA 1
ATOM 1870 C C . GLN A 1 262 ? -3.547 4.82 -20.25 1 95.88 262 GLN A C 1
ATOM 1872 O O . GLN A 1 262 ? -3.758 6.016 -20.469 1 95.88 262 GLN A O 1
ATOM 1877 N N . LEU A 1 263 ? -2.541 4.391 -19.469 1 95.5 263 LEU A N 1
ATOM 1878 C CA . LEU A 1 263 ? -1.597 5.348 -18.906 1 95.5 263 LEU A CA 1
ATOM 1879 C C . LEU A 1 263 ? -0.803 6.039 -20.016 1 95.5 263 LEU A C 1
ATOM 1881 O O . LEU A 1 263 ? -0.403 5.402 -20.984 1 95.5 263 LEU A O 1
ATOM 1885 N N . PRO A 1 264 ? -0.605 7.34 -19.906 1 94.38 264 PRO A N 1
ATOM 1886 C CA . PRO A 1 264 ? 0.271 8.016 -20.875 1 94.38 264 PRO A CA 1
ATOM 1887 C C . PRO A 1 264 ? 1.677 7.422 -20.906 1 94.38 264 PRO A C 1
ATOM 1889 O O . PRO A 1 264 ? 2.201 7.004 -19.875 1 94.38 264 PRO A O 1
ATOM 1892 N N . CYS A 1 265 ? 2.32 7.473 -22.031 1 92.88 265 CYS A N 1
ATOM 1893 C CA . CYS A 1 265 ? 3.643 6.891 -22.234 1 92.88 265 CYS A CA 1
ATOM 1894 C C . CYS A 1 265 ? 4.66 7.504 -21.281 1 92.88 265 CYS A C 1
ATOM 1896 O O . CYS A 1 265 ? 5.566 6.816 -20.797 1 92.88 265 CYS A O 1
ATOM 1898 N N . GLU A 1 266 ? 4.52 8.758 -20.953 1 93.44 266 GLU A N 1
ATOM 1899 C CA . GLU A 1 266 ? 5.465 9.469 -20.094 1 93.44 266 GLU A CA 1
ATOM 1900 C C . GLU A 1 266 ? 5.445 8.914 -18.672 1 93.44 266 GLU A C 1
ATOM 1902 O O . GLU A 1 266 ? 6.383 9.133 -17.906 1 93.44 266 GLU A O 1
ATOM 1907 N N . LEU A 1 267 ? 4.383 8.125 -18.359 1 93.69 267 LEU A N 1
ATOM 1908 C CA . LEU A 1 267 ? 4.223 7.586 -17.016 1 93.69 267 LEU A CA 1
ATOM 1909 C C . LEU A 1 267 ? 4.457 6.082 -17 1 93.69 267 LEU A C 1
ATOM 1911 O O . LEU A 1 267 ? 4.133 5.41 -16.016 1 93.69 267 LEU A O 1
ATOM 1915 N N . ARG A 1 268 ? 5.039 5.543 -18.047 1 93.19 268 ARG A N 1
ATOM 1916 C CA . ARG A 1 268 ? 5.32 4.117 -18.156 1 93.19 268 ARG A CA 1
ATOM 1917 C C . ARG A 1 268 ? 6.809 3.867 -18.391 1 93.19 268 ARG A C 1
ATOM 1919 O O . ARG A 1 268 ? 7.199 3.311 -19.422 1 93.19 268 ARG A O 1
ATOM 1926 N N . GLU A 1 269 ? 7.574 4.254 -17.469 1 91.5 269 GLU A N 1
ATOM 1927 C CA . GLU A 1 269 ? 8.984 3.914 -17.328 1 91.5 269 GLU A CA 1
ATOM 1928 C C . GLU A 1 269 ? 9.836 4.66 -18.344 1 91.5 269 GLU A C 1
ATOM 1930 O O . GLU A 1 269 ? 10.836 4.133 -18.828 1 91.5 269 GLU A O 1
ATOM 1935 N N . THR A 1 270 ? 9.422 5.809 -18.781 1 87.44 270 THR A N 1
ATOM 1936 C CA . THR A 1 270 ? 10.203 6.613 -19.719 1 87.44 270 THR A CA 1
ATOM 1937 C C . THR A 1 270 ? 10.992 7.688 -18.969 1 87.44 270 THR A C 1
ATOM 1939 O O . THR A 1 270 ? 11.844 8.359 -19.562 1 87.44 270 THR A O 1
ATOM 1942 N N . ALA A 1 271 ? 10.68 7.828 -17.703 1 90.5 271 ALA A N 1
ATOM 1943 C CA . ALA A 1 271 ? 11.289 8.867 -16.875 1 90.5 271 ALA A CA 1
ATOM 1944 C C . ALA A 1 271 ? 11.008 10.258 -17.438 1 90.5 271 ALA A C 1
ATOM 1946 O O . ALA A 1 271 ? 11.852 11.148 -17.344 1 90.5 271 ALA A O 1
ATOM 1947 N N . GLN A 1 272 ? 9.844 10.391 -18.078 1 93.75 272 GLN A N 1
ATOM 1948 C CA . GLN A 1 272 ? 9.469 11.656 -18.688 1 93.75 272 GLN A CA 1
ATOM 1949 C C . GLN A 1 272 ? 8.258 12.273 -17.984 1 93.75 272 GLN A C 1
ATOM 1951 O O . GLN A 1 272 ? 7.691 13.258 -18.453 1 93.75 272 GLN A O 1
ATOM 1956 N N . GLY A 1 273 ? 7.902 11.711 -16.844 1 94.94 273 GLY A N 1
ATOM 1957 C CA . GLY A 1 273 ? 6.781 12.219 -16.062 1 94.94 273 GLY A CA 1
ATOM 1958 C C . GLY A 1 273 ? 6.914 11.93 -14.586 1 94.94 273 GLY A C 1
ATOM 1959 O O . GLY A 1 273 ? 7.973 11.508 -14.117 1 94.94 273 GLY A O 1
ATOM 1960 N N . GLY A 1 274 ? 5.859 12.297 -13.867 1 96.81 274 GLY A N 1
ATOM 1961 C CA . GLY A 1 274 ? 5.781 11.977 -12.453 1 96.81 274 GLY A CA 1
ATOM 1962 C C . GLY A 1 274 ? 6.934 12.539 -11.648 1 96.81 274 GLY A C 1
ATOM 1963 O O . GLY A 1 274 ? 7.246 13.727 -11.75 1 96.81 274 GLY A O 1
ATOM 1964 N N . LEU A 1 275 ? 7.559 11.672 -10.906 1 98.19 275 LEU A N 1
ATOM 1965 C CA . LEU A 1 275 ? 8.633 12.07 -10 1 98.19 275 LEU A CA 1
ATOM 1966 C C . LEU A 1 275 ? 9.891 12.453 -10.781 1 98.19 275 LEU A C 1
ATOM 1968 O O . LEU A 1 275 ? 10.664 13.305 -10.336 1 98.19 275 LEU A O 1
ATOM 1972 N N . ALA A 1 276 ? 10.094 11.82 -11.914 1 97.62 276 ALA A N 1
ATOM 1973 C CA . ALA A 1 276 ? 11.328 11.953 -12.688 1 97.62 276 ALA A CA 1
ATOM 1974 C C . ALA A 1 276 ? 11.523 13.391 -13.172 1 97.62 276 ALA A C 1
ATOM 1976 O O . ALA A 1 276 ? 12.656 13.836 -13.367 1 97.62 276 ALA A O 1
ATOM 1977 N N . ILE A 1 277 ? 10.398 14.141 -13.312 1 97.75 277 ILE A N 1
ATOM 1978 C CA . ILE A 1 277 ? 10.523 15.453 -13.922 1 97.75 277 ILE A CA 1
ATOM 1979 C C . ILE A 1 277 ? 10.297 16.547 -12.875 1 97.75 277 ILE A C 1
ATOM 1981 O O . ILE A 1 277 ? 10.086 17.703 -13.211 1 97.75 277 ILE A O 1
ATOM 1985 N N . THR A 1 278 ? 10.156 16.234 -11.602 1 98.31 278 THR A N 1
ATOM 1986 C CA . THR A 1 278 ? 10.195 17.234 -10.555 1 98.31 278 THR A CA 1
ATOM 1987 C C . THR A 1 278 ? 11.523 17.984 -10.57 1 98.31 278 THR A C 1
ATOM 1989 O O . THR A 1 278 ? 12.516 17.484 -11.109 1 98.31 278 THR A O 1
ATOM 1992 N N . PRO A 1 279 ? 11.578 19.203 -9.961 1 98.25 279 PRO A N 1
ATOM 1993 C CA . PRO A 1 279 ? 12.852 19.922 -9.914 1 98.25 279 PRO A CA 1
ATOM 1994 C C . PRO A 1 279 ? 13.977 19.094 -9.305 1 98.25 279 PRO A C 1
ATOM 1996 O O . PRO A 1 279 ? 15.078 19.031 -9.852 1 98.25 279 PRO A O 1
ATOM 1999 N N . THR A 1 280 ? 13.742 18.422 -8.234 1 98.38 280 THR A N 1
ATOM 2000 C CA . THR A 1 280 ? 14.758 17.578 -7.605 1 98.38 280 THR A CA 1
ATOM 2001 C C . THR A 1 280 ? 15.07 16.375 -8.477 1 98.38 280 THR A C 1
ATOM 2003 O O . THR A 1 280 ? 16.234 15.977 -8.602 1 98.38 280 THR A O 1
ATOM 2006 N N . GLY A 1 281 ? 14.016 15.719 -9.094 1 97.94 281 GLY A N 1
ATOM 2007 C CA . GLY A 1 281 ? 14.25 14.609 -10 1 97.94 281 GLY A CA 1
ATOM 2008 C C . GLY A 1 281 ? 15.18 14.961 -11.141 1 97.94 281 GLY A C 1
ATOM 2009 O O . GLY A 1 281 ? 16.078 14.188 -11.469 1 97.94 281 GLY A O 1
ATOM 2010 N N . LEU A 1 282 ? 14.938 16.125 -11.688 1 97.81 282 LEU A N 1
ATOM 2011 C CA . LEU A 1 282 ? 15.758 16.578 -12.805 1 97.81 282 LEU A CA 1
ATOM 2012 C C . LEU A 1 282 ? 17.172 16.891 -12.344 1 97.81 282 LEU A C 1
ATOM 2014 O O . LEU A 1 282 ? 18.141 16.594 -13.055 1 97.81 282 LEU A O 1
ATOM 2018 N N . LYS A 1 283 ? 17.312 17.484 -11.172 1 97.62 283 LYS A N 1
ATOM 2019 C CA . LYS A 1 283 ? 18.641 17.766 -10.617 1 97.62 283 LYS A CA 1
ATOM 2020 C C . LYS A 1 283 ? 19.422 16.469 -10.367 1 97.62 283 LYS A C 1
ATOM 2022 O O . LYS A 1 283 ? 20.625 16.422 -10.602 1 97.62 283 LYS A O 1
ATOM 2027 N N . LEU A 1 284 ? 18.75 15.477 -9.867 1 96.88 284 LEU A N 1
ATOM 2028 C CA . LEU A 1 284 ? 19.391 14.188 -9.609 1 96.88 284 LEU A CA 1
ATOM 2029 C C . LEU A 1 284 ? 19.828 13.523 -10.914 1 96.88 284 LEU A C 1
ATOM 2031 O O . LEU A 1 284 ? 20.891 12.898 -10.977 1 96.88 284 LEU A O 1
ATOM 2035 N N . LYS A 1 285 ? 18.969 13.617 -11.906 1 96.44 285 LYS A N 1
ATOM 2036 C CA . LYS A 1 285 ? 19.344 13.094 -13.219 1 96.44 285 LYS A CA 1
ATOM 2037 C C . LYS A 1 285 ? 20.625 13.734 -13.727 1 96.44 285 LYS A C 1
ATOM 2039 O O . LYS A 1 285 ? 21.5 13.039 -14.234 1 96.44 285 LYS A O 1
ATOM 2044 N N . GLU A 1 286 ? 20.688 15.039 -13.57 1 96.12 286 GLU A N 1
ATOM 2045 C CA . GLU A 1 286 ? 21.875 15.773 -13.992 1 96.12 286 GLU A CA 1
ATOM 2046 C C . GLU A 1 286 ? 23.109 15.344 -13.195 1 96.12 286 GLU A C 1
ATOM 2048 O O . GLU A 1 286 ? 24.203 15.273 -13.734 1 96.12 286 GLU A O 1
ATOM 2053 N N . LYS A 1 287 ? 22.891 15.102 -11.969 1 93.94 287 LYS A N 1
ATOM 2054 C CA . LYS A 1 287 ? 23.984 14.656 -11.117 1 93.94 287 LYS A CA 1
ATOM 2055 C C . LYS A 1 287 ? 24.516 13.297 -11.57 1 93.94 287 LYS A C 1
ATOM 2057 O O . LYS A 1 287 ? 25.719 13.047 -11.5 1 93.94 287 LYS A O 1
ATOM 2062 N N . VAL A 1 288 ? 23.625 12.469 -12.008 1 93.19 288 VAL A N 1
ATOM 2063 C CA . VAL A 1 288 ? 24 11.102 -12.375 1 93.19 288 VAL A CA 1
ATOM 2064 C C . VAL A 1 288 ? 24.641 11.102 -13.766 1 93.19 288 VAL A C 1
ATOM 2066 O O . VAL A 1 288 ? 25.656 10.422 -13.984 1 93.19 288 VAL A O 1
ATOM 2069 N N . PHE A 1 289 ? 24.109 11.82 -14.711 1 92.38 289 PHE A N 1
ATOM 2070 C CA . PHE A 1 289 ? 24.531 11.68 -16.094 1 92.38 289 PHE A CA 1
ATOM 2071 C C . PHE A 1 289 ? 25.281 12.93 -16.562 1 92.38 289 PHE A C 1
ATOM 2073 O O . PHE A 1 289 ? 25.844 12.953 -17.656 1 92.38 289 PHE A O 1
ATOM 2080 N N . GLY A 1 290 ? 25.328 13.875 -15.695 1 86.06 290 GLY A N 1
ATOM 2081 C CA . GLY A 1 290 ? 25.891 15.141 -16.141 1 86.06 290 GLY A CA 1
ATOM 2082 C C . GLY A 1 290 ? 24.891 16.016 -16.891 1 86.06 290 GLY A C 1
ATOM 2083 O O . GLY A 1 290 ? 23.812 15.555 -17.25 1 86.06 290 GLY A O 1
ATOM 2084 N N . LYS A 1 291 ? 25.172 17.344 -16.875 1 73.25 291 LYS A N 1
ATOM 2085 C CA . LYS A 1 291 ? 24.312 18.297 -17.578 1 73.25 291 LYS A CA 1
ATOM 2086 C C . LYS A 1 291 ? 24.312 18.031 -19.078 1 73.25 291 LYS A C 1
ATOM 2088 O O . LYS A 1 291 ? 25.375 17.859 -19.688 1 73.25 291 LYS A O 1
ATOM 2093 N N . ASN A 1 292 ? 23.344 17.422 -19.781 1 52.34 292 ASN A N 1
ATOM 2094 C CA . ASN A 1 292 ? 23.344 17.406 -21.234 1 52.34 292 ASN A CA 1
ATOM 2095 C C . ASN A 1 292 ? 23.219 18.812 -21.812 1 52.34 292 ASN A C 1
ATOM 2097 O O . ASN A 1 292 ? 22.469 19.641 -21.281 1 52.34 292 ASN A O 1
ATOM 2101 N N . MET B 1 1 ? -2.941 33.188 8.422 1 88.25 1 MET B N 1
ATOM 2102 C CA . MET B 1 1 ? -2.957 32.344 7.219 1 88.25 1 MET B CA 1
ATOM 2103 C C . MET B 1 1 ? -1.966 31.203 7.344 1 88.25 1 MET B C 1
ATOM 2105 O O . MET B 1 1 ? -0.871 31.375 7.883 1 88.25 1 MET B O 1
ATOM 2109 N N . PHE B 1 2 ? -2.408 30.078 6.918 1 94.5 2 PHE B N 1
ATOM 2110 C CA . PHE B 1 2 ? -1.551 28.906 7.008 1 94.5 2 PHE B CA 1
ATOM 2111 C C . PHE B 1 2 ? -0.47 28.938 5.934 1 94.5 2 PHE B C 1
ATOM 2113 O O . PHE B 1 2 ? -0.672 29.516 4.859 1 94.5 2 PHE B O 1
ATOM 2120 N N . VAL B 1 3 ? 0.65 28.422 6.227 1 97.44 3 VAL B N 1
ATOM 2121 C CA . VAL B 1 3 ? 1.745 28.422 5.266 1 97.44 3 VAL B CA 1
ATOM 2122 C C . VAL B 1 3 ? 1.331 27.641 4.016 1 97.44 3 VAL B C 1
ATOM 2124 O O . VAL B 1 3 ? 0.367 26.875 4.043 1 97.44 3 VAL B O 1
ATOM 2127 N N . ASN B 1 4 ? 2.088 27.797 2.93 1 97.81 4 ASN B N 1
ATOM 2128 C CA . ASN B 1 4 ? 1.629 27.297 1.64 1 97.81 4 ASN B CA 1
ATOM 2129 C C . ASN B 1 4 ? 2.352 26 1.248 1 97.81 4 ASN B C 1
ATOM 2131 O O . ASN B 1 4 ? 1.906 25.281 0.351 1 97.81 4 ASN B O 1
ATOM 2135 N N . SER B 1 5 ? 3.443 25.734 1.879 1 98.62 5 SER B N 1
ATOM 2136 C CA . SER B 1 5 ? 4.234 24.578 1.465 1 98.62 5 SER B CA 1
ATOM 2137 C C . SER B 1 5 ? 4.766 23.812 2.672 1 98.62 5 SER B C 1
ATOM 2139 O O . SER B 1 5 ? 4.789 24.344 3.787 1 98.62 5 SER B O 1
ATOM 2141 N N . GLY B 1 6 ? 5.125 22.562 2.41 1 98.75 6 GLY B N 1
ATOM 2142 C CA . GLY B 1 6 ? 5.793 21.781 3.438 1 98.75 6 GLY B CA 1
ATOM 2143 C C . GLY B 1 6 ? 7.09 22.406 3.914 1 98.75 6 GLY B C 1
ATOM 2144 O O . GLY B 1 6 ? 7.402 22.375 5.105 1 98.75 6 GLY B O 1
ATOM 2145 N N . LYS B 1 7 ? 7.828 22.922 2.986 1 98.56 7 LYS B N 1
ATOM 2146 C CA . LYS B 1 7 ? 9.07 23.609 3.33 1 98.56 7 LYS B CA 1
ATOM 2147 C C . LYS B 1 7 ? 8.812 24.75 4.309 1 98.56 7 LYS B C 1
ATOM 2149 O O . LYS B 1 7 ? 9.508 24.875 5.316 1 98.56 7 LYS B O 1
ATOM 2154 N N . ASP B 1 8 ? 7.816 25.594 4 1 98.69 8 ASP B N 1
ATOM 2155 C CA . ASP B 1 8 ? 7.449 26.703 4.875 1 98.69 8 ASP B CA 1
ATOM 2156 C C . ASP B 1 8 ? 6.98 26.188 6.234 1 98.69 8 ASP B C 1
ATOM 2158 O O . ASP B 1 8 ? 7.227 26.828 7.262 1 98.69 8 ASP B O 1
ATOM 2162 N N . LEU B 1 9 ? 6.27 25.109 6.227 1 98.81 9 LEU B N 1
ATOM 2163 C CA . LEU B 1 9 ? 5.773 24.516 7.465 1 98.81 9 LEU B CA 1
ATOM 2164 C C . LEU B 1 9 ? 6.926 24.109 8.375 1 98.81 9 LEU B C 1
ATOM 2166 O O . LEU B 1 9 ? 6.914 24.391 9.57 1 98.81 9 LEU B O 1
ATOM 2170 N N . ILE B 1 10 ? 7.902 23.406 7.797 1 98.81 10 ILE B N 1
ATOM 2171 C CA . ILE B 1 10 ? 9.078 23 8.555 1 98.81 10 ILE B CA 1
ATOM 2172 C C . ILE B 1 10 ? 9.789 24.219 9.117 1 98.81 10 ILE B C 1
ATOM 2174 O O . ILE B 1 10 ? 10.156 24.25 10.289 1 98.81 10 ILE B O 1
ATOM 2178 N N . GLU B 1 11 ? 9.953 25.203 8.305 1 98.56 11 GLU B N 1
ATOM 2179 C CA . GLU B 1 11 ? 10.672 26.406 8.695 1 98.56 11 GLU B CA 1
ATOM 2180 C C . GLU B 1 11 ? 9.977 27.109 9.852 1 98.56 11 GLU B C 1
ATOM 2182 O O . GLU B 1 11 ? 10.625 27.516 10.82 1 98.56 11 GLU B O 1
ATOM 2187 N N . ILE B 1 12 ? 8.688 27.328 9.711 1 98.38 12 ILE B N 1
ATOM 2188 C CA . ILE B 1 12 ? 7.957 28.078 10.734 1 98.38 12 ILE B CA 1
ATOM 2189 C C . ILE B 1 12 ? 7.926 27.281 12.031 1 98.38 12 ILE B C 1
ATOM 2191 O O . ILE B 1 12 ? 8 27.844 13.125 1 98.38 12 ILE B O 1
ATOM 2195 N N . CYS B 1 13 ? 7.73 25.953 11.977 1 98.62 13 CYS B N 1
ATOM 2196 C CA . CYS B 1 13 ? 7.746 25.125 13.172 1 98.62 13 CYS B CA 1
ATOM 2197 C C . CYS B 1 13 ? 9.102 25.188 13.867 1 98.62 13 CYS B C 1
ATOM 2199 O O . CYS B 1 13 ? 9.172 25.25 15.094 1 98.62 13 CYS B O 1
ATOM 2201 N N . ASN B 1 14 ? 10.141 25.141 13.062 1 97.88 14 ASN B N 1
ATOM 2202 C CA . ASN B 1 14 ? 11.477 25.234 13.625 1 97.88 14 ASN B CA 1
ATOM 2203 C C . ASN B 1 14 ? 11.719 26.609 14.258 1 97.88 14 ASN B C 1
ATOM 2205 O O . ASN B 1 14 ? 12.258 26.703 15.367 1 97.88 14 ASN B O 1
ATOM 2209 N N . LYS B 1 15 ? 11.359 27.609 13.547 1 97.94 15 LYS B N 1
ATOM 2210 C CA . LYS B 1 15 ? 11.555 28.984 14.016 1 97.94 15 LYS B CA 1
ATOM 2211 C C . LYS B 1 15 ? 10.82 29.219 15.336 1 97.94 15 LYS B C 1
ATOM 2213 O O . LYS B 1 15 ? 11.359 29.844 16.25 1 97.94 15 LYS B O 1
ATOM 2218 N N . GLU B 1 16 ? 9.617 28.734 15.43 1 97.75 16 GLU B N 1
ATOM 2219 C CA . GLU B 1 16 ? 8.789 28.984 16.609 1 97.75 16 GLU B CA 1
ATOM 2220 C C . GLU B 1 16 ? 8.953 27.875 17.641 1 97.75 16 GLU B C 1
ATOM 2222 O O . GLU B 1 16 ? 8.375 27.922 18.719 1 97.75 16 GLU B O 1
ATOM 2227 N N . ASN B 1 17 ? 9.719 26.891 17.328 1 97.75 17 ASN B N 1
ATOM 2228 C CA . ASN B 1 17 ? 9.938 25.734 18.203 1 97.75 17 ASN B CA 1
ATOM 2229 C C . ASN B 1 17 ? 8.625 25.109 18.625 1 97.75 17 ASN B C 1
ATOM 2231 O O . ASN B 1 17 ? 8.359 24.953 19.828 1 97.75 17 ASN B O 1
ATOM 2235 N N . CYS B 1 18 ? 7.824 24.812 17.594 1 98.31 18 CYS B N 1
ATOM 2236 C CA . CYS B 1 18 ? 6.527 24.203 17.859 1 98.31 18 CYS B CA 1
ATOM 2237 C C . CYS B 1 18 ? 6.262 23.031 16.906 1 98.31 18 CYS B C 1
ATOM 2239 O O . CYS B 1 18 ? 6.98 22.859 15.922 1 98.31 18 CYS B O 1
ATOM 2241 N N . SER B 1 19 ? 5.328 22.203 17.266 1 98.75 19 SER B N 1
ATOM 2242 C CA . SER B 1 19 ? 4.914 21.078 16.438 1 98.75 19 SER B CA 1
ATOM 2243 C C . SER B 1 19 ? 3.932 21.516 15.359 1 98.75 19 SER B C 1
ATOM 2245 O O . SER B 1 19 ? 3.441 22.641 15.375 1 98.75 19 SER B O 1
ATOM 2247 N N . ILE B 1 20 ? 3.699 20.625 14.438 1 98.94 20 ILE B N 1
ATOM 2248 C CA . ILE B 1 20 ? 2.742 20.906 13.375 1 98.94 20 ILE B CA 1
ATOM 2249 C C . ILE B 1 20 ? 1.357 21.141 13.969 1 98.94 20 ILE B C 1
ATOM 2251 O O . ILE B 1 20 ? 0.645 22.062 13.562 1 98.94 20 ILE B O 1
ATOM 2255 N N . TRP B 1 21 ? 0.96 20.312 14.961 1 98.81 21 TRP B N 1
ATOM 2256 C CA . TRP B 1 21 ? -0.383 20.453 15.516 1 98.81 21 TRP B CA 1
ATOM 2257 C C . TRP B 1 21 ? -0.537 21.797 16.234 1 98.81 21 TRP B C 1
ATOM 2259 O O . TRP B 1 21 ? -1.6 22.422 16.188 1 98.81 21 TRP B O 1
ATOM 2269 N N . GLU B 1 22 ? 0.491 22.25 16.938 1 98.75 22 GLU B N 1
ATOM 2270 C CA . GLU B 1 22 ? 0.429 23.531 17.609 1 98.75 22 GLU B CA 1
ATOM 2271 C C . GLU B 1 22 ? 0.239 24.672 16.625 1 98.75 22 GLU B C 1
ATOM 2273 O O . GLU B 1 22 ? -0.585 25.562 16.828 1 98.75 22 GLU B O 1
ATOM 2278 N N . TYR B 1 23 ? 1.031 24.609 15.586 1 98.81 23 TYR B N 1
ATOM 2279 C CA . TYR B 1 23 ? 0.925 25.641 14.539 1 98.81 23 TYR B CA 1
ATOM 2280 C C . TYR B 1 23 ? -0.457 25.609 13.898 1 98.81 23 TYR B C 1
ATOM 2282 O O . TYR B 1 23 ? -1.062 26.672 13.68 1 98.81 23 TYR B O 1
ATOM 2290 N N . THR B 1 24 ? -0.943 24.422 13.602 1 98.88 24 THR B N 1
ATOM 2291 C CA . THR B 1 24 ? -2.242 24.25 12.961 1 98.88 24 THR B CA 1
ATOM 2292 C C . THR B 1 24 ? -3.359 24.781 13.867 1 98.88 24 THR B C 1
ATOM 2294 O O . THR B 1 24 ? -4.281 25.453 13.398 1 98.88 24 THR B O 1
ATOM 2297 N N . LEU B 1 25 ? -3.303 24.453 15.117 1 98.69 25 LEU B N 1
ATOM 2298 C CA . LEU B 1 25 ? -4.297 24.906 16.094 1 98.69 25 LEU B CA 1
ATOM 2299 C C . LEU B 1 25 ? -4.348 26.422 16.141 1 98.69 25 LEU B C 1
ATOM 2301 O O . LEU B 1 25 ? -5.434 27.016 16.109 1 98.69 25 LEU B O 1
ATOM 2305 N N . LYS B 1 26 ? -3.174 27.016 16.234 1 98.19 26 LYS B N 1
ATOM 2306 C CA . LYS B 1 26 ? -3.074 28.484 16.312 1 98.19 26 LYS B CA 1
ATOM 2307 C C . LYS B 1 26 ? -3.678 29.125 15.062 1 98.19 26 LYS B C 1
ATOM 2309 O O . LYS B 1 26 ? -4.453 30.078 15.172 1 98.19 26 LYS B O 1
ATOM 2314 N N . CYS B 1 27 ? -3.299 28.609 13.938 1 98.19 27 CYS B N 1
ATOM 2315 C CA . CYS B 1 27 ? -3.781 29.172 12.672 1 98.19 27 CYS B CA 1
ATOM 2316 C C . CYS B 1 27 ? -5.289 29 12.547 1 98.19 27 CYS B C 1
ATOM 2318 O O . CYS B 1 27 ? -5.984 29.906 12.094 1 98.19 27 CYS B O 1
ATOM 2320 N N . GLU B 1 28 ? -5.785 27.797 12.93 1 97.81 28 GLU B N 1
ATOM 2321 C CA . GLU B 1 28 ? -7.223 27.531 12.852 1 97.81 28 GLU B CA 1
ATOM 2322 C C . GLU B 1 28 ? -7.996 28.469 13.773 1 97.81 28 GLU B C 1
ATOM 2324 O O . GLU B 1 28 ? -9.07 28.953 13.414 1 97.81 28 GLU B O 1
ATOM 2329 N N . ALA B 1 29 ? -7.512 28.672 14.938 1 98.06 29 ALA B N 1
ATOM 2330 C CA . ALA B 1 29 ? -8.148 29.578 15.883 1 98.06 29 ALA B CA 1
ATOM 2331 C C . ALA B 1 29 ? -8.211 31 15.32 1 98.06 29 ALA B C 1
ATOM 2333 O O . ALA B 1 29 ? -9.266 31.641 15.367 1 98.06 29 ALA B O 1
ATOM 2334 N N . GLU B 1 30 ? -7.141 31.453 14.773 1 97.56 30 GLU B N 1
ATOM 2335 C CA . GLU B 1 30 ? -7.062 32.781 14.195 1 97.56 30 GLU B CA 1
ATOM 2336 C C . GLU B 1 30 ? -8.031 32.938 13.023 1 97.56 30 GLU B C 1
ATOM 2338 O O . GLU B 1 30 ? -8.742 33.938 12.922 1 97.56 30 GLU B O 1
ATOM 2343 N N . ASN B 1 31 ? -8.062 31.984 12.18 1 97.06 31 ASN B N 1
ATOM 2344 C CA . ASN B 1 31 ? -8.867 32.031 10.969 1 97.06 31 ASN B CA 1
ATOM 2345 C C . ASN B 1 31 ? -10.359 31.953 11.273 1 97.06 31 ASN B C 1
ATOM 2347 O O . ASN B 1 31 ? -11.172 32.562 10.586 1 97.06 31 ASN B O 1
ATOM 2351 N N . SER B 1 32 ? -10.695 31.188 12.234 1 96.25 32 SER B N 1
ATOM 2352 C CA . SER B 1 32 ? -12.102 30.938 12.539 1 96.25 32 SER B CA 1
ATOM 2353 C C . SER B 1 32 ? -12.641 31.969 13.523 1 96.25 32 SER B C 1
ATOM 2355 O O . SER B 1 32 ? -13.852 32.125 13.656 1 96.25 32 SER B O 1
ATOM 2357 N N . GLY B 1 33 ? -11.781 32.562 14.258 1 97.25 33 GLY B N 1
ATOM 2358 C CA . GLY B 1 33 ? -12.188 33.5 15.305 1 97.25 33 GLY B CA 1
ATOM 2359 C C . GLY B 1 33 ? -12.531 32.812 16.609 1 97.25 33 GLY B C 1
ATOM 2360 O O . GLY B 1 33 ? -12.977 33.438 17.562 1 97.25 33 GLY B O 1
ATOM 2361 N N . LEU B 1 34 ? -12.344 31.547 16.625 1 98 34 LEU B N 1
ATOM 2362 C CA . LEU B 1 34 ? -12.562 30.781 17.844 1 98 34 LEU B CA 1
ATOM 2363 C C . LEU B 1 34 ? -11.305 30.75 18.703 1 98 34 LEU B C 1
ATOM 2365 O O . LEU B 1 34 ? -10.203 31.016 18.219 1 98 34 LEU B O 1
ATOM 2369 N N . SER B 1 35 ? -11.523 30.484 20 1 98.31 35 SER B N 1
ATOM 2370 C CA . SER B 1 35 ? -10.359 30.25 20.844 1 98.31 35 SER B CA 1
ATOM 2371 C C . SER B 1 35 ? -9.703 28.906 20.516 1 98.31 35 SER B C 1
ATOM 2373 O O . SER B 1 35 ? -10.336 28.031 19.922 1 98.31 35 SER B O 1
ATOM 2375 N N . GLU B 1 36 ? -8.484 28.781 20.828 1 98.31 36 GLU B N 1
ATOM 2376 C CA . GLU B 1 36 ? -7.793 27.5 20.641 1 98.31 36 GLU B CA 1
ATOM 2377 C C . GLU B 1 36 ? -8.539 26.375 21.328 1 98.31 36 GLU B C 1
ATOM 2379 O O . GLU B 1 36 ? -8.609 25.25 20.812 1 98.31 36 GLU B O 1
ATOM 2384 N N . GLU B 1 37 ? -9.062 26.641 22.484 1 98.38 37 GLU B N 1
ATOM 2385 C CA . GLU B 1 37 ? -9.812 25.641 23.25 1 98.38 37 GLU B CA 1
ATOM 2386 C C . GLU B 1 37 ? -11.062 25.203 22.5 1 98.38 37 GLU B C 1
ATOM 2388 O O . GLU B 1 37 ? -11.414 24.016 22.484 1 98.38 37 GLU B O 1
ATOM 2393 N N . GLN B 1 38 ? -11.703 26.125 21.906 1 98.5 38 GLN B N 1
ATOM 2394 C CA . GLN B 1 38 ? -12.914 25.828 21.141 1 98.5 38 GLN B CA 1
ATOM 2395 C C . GLN B 1 38 ? -12.594 24.984 19.922 1 98.5 38 GLN B C 1
ATOM 2397 O O . GLN B 1 38 ? -13.336 24.047 19.594 1 98.5 38 GLN B O 1
ATOM 2402 N N . VAL B 1 39 ? -11.516 25.312 19.266 1 98.5 39 VAL B N 1
ATOM 2403 C CA . VAL B 1 39 ? -11.078 24.531 18.109 1 98.5 39 VAL B CA 1
ATOM 2404 C C . VAL B 1 39 ? -10.742 23.109 18.547 1 98.5 39 VAL B C 1
ATOM 2406 O O . VAL B 1 39 ? -11.133 22.141 17.891 1 98.5 39 VAL B O 1
ATOM 2409 N N . PHE B 1 40 ? -10.039 23.031 19.609 1 98.31 40 PHE B N 1
ATOM 2410 C CA . PHE B 1 40 ? -9.633 21.734 20.156 1 98.31 40 PHE B CA 1
ATOM 2411 C C . PHE B 1 40 ? -10.852 20.891 20.516 1 98.31 40 PHE B C 1
ATOM 2413 O O . PHE B 1 40 ? -10.891 19.703 20.219 1 98.31 40 PHE B O 1
ATOM 2420 N N . GLU B 1 41 ? -11.844 21.484 21.094 1 98.06 41 GLU B N 1
ATOM 2421 C CA . GLU B 1 41 ? -13.055 20.781 21.484 1 98.06 41 GLU B CA 1
ATOM 2422 C C . GLU B 1 41 ? -13.852 20.312 20.266 1 98.06 41 GLU B C 1
ATOM 2424 O O . GLU B 1 41 ? -14.469 19.25 20.297 1 98.06 41 GLU B O 1
ATOM 2429 N N . LYS B 1 42 ? -13.906 21.141 19.312 1 98 42 LYS B N 1
ATOM 2430 C CA . LYS B 1 42 ? -14.562 20.75 18.078 1 98 42 LYS B CA 1
ATOM 2431 C C . LYS B 1 42 ? -13.898 19.516 17.484 1 98 42 LYS B C 1
ATOM 2433 O O . LYS B 1 42 ? -14.578 18.594 17 1 98 42 LYS B O 1
ATOM 2438 N N . MET B 1 43 ? -12.594 19.516 17.5 1 98.31 43 MET B N 1
ATOM 2439 C CA . MET B 1 43 ? -11.852 18.375 16.984 1 98.31 43 MET B CA 1
ATOM 2440 C C . MET B 1 43 ? -12.086 17.125 17.844 1 98.31 43 MET B C 1
ATOM 2442 O O . MET B 1 43 ? -12.125 16.016 17.328 1 98.31 43 MET B O 1
ATOM 2446 N N . LYS B 1 44 ? -12.227 17.328 19.109 1 98.44 44 LYS B N 1
ATOM 2447 C CA . LYS B 1 44 ? -12.516 16.219 20.016 1 98.44 44 LYS B CA 1
ATOM 2448 C C . LYS B 1 44 ? -13.844 15.555 19.672 1 98.44 44 LYS B C 1
ATOM 2450 O O . LYS B 1 44 ? -13.984 14.336 19.766 1 98.44 44 LYS B O 1
ATOM 2455 N N . LYS B 1 45 ? -14.805 16.359 19.297 1 98.44 45 LYS B N 1
ATOM 2456 C CA . LYS B 1 45 ? -16.094 15.82 18.859 1 98.44 45 LYS B CA 1
ATOM 2457 C C . LYS B 1 45 ? -15.953 14.977 17.609 1 98.44 45 LYS B C 1
ATOM 2459 O O . LYS B 1 45 ? -16.609 13.938 17.469 1 98.44 45 LYS B O 1
ATOM 2464 N N . ASN B 1 46 ? -15.164 15.484 16.688 1 98.44 46 ASN B N 1
ATOM 2465 C CA . ASN B 1 46 ? -14.867 14.695 15.5 1 98.44 46 ASN B CA 1
ATOM 2466 C C . ASN B 1 46 ? -14.219 13.359 15.859 1 98.44 46 ASN B C 1
ATOM 2468 O O . ASN B 1 46 ? -14.539 12.328 15.273 1 98.44 46 ASN B O 1
ATOM 2472 N N . LEU B 1 47 ? -13.281 13.43 16.797 1 98.81 47 LEU B N 1
ATOM 2473 C CA . LEU B 1 47 ? -12.609 12.219 17.25 1 98.81 47 LEU B CA 1
ATOM 2474 C C . LEU B 1 47 ? -13.617 11.211 17.797 1 98.81 47 LEU B C 1
ATOM 2476 O O . LEU B 1 47 ? -13.492 10.008 17.562 1 98.81 47 LEU B O 1
ATOM 2480 N N . ASP B 1 48 ? -14.57 11.672 18.531 1 98.69 48 ASP B N 1
ATOM 2481 C CA . ASP B 1 48 ? -15.586 10.797 19.094 1 98.69 48 ASP B CA 1
ATOM 2482 C C . ASP B 1 48 ? -16.344 10.062 18 1 98.69 48 ASP B C 1
ATOM 2484 O O . ASP B 1 48 ? -16.609 8.859 18.109 1 98.69 48 ASP B O 1
ATOM 2488 N N . VAL B 1 49 ? -16.688 10.773 16.969 1 98.75 49 VAL B N 1
ATOM 2489 C CA . VAL B 1 49 ? -17.375 10.18 15.836 1 98.75 49 VAL B CA 1
ATOM 2490 C C . VAL B 1 49 ? -16.453 9.164 15.156 1 98.75 49 VAL B C 1
ATOM 2492 O O . VAL B 1 49 ? -16.906 8.094 14.742 1 98.75 49 VAL B O 1
ATOM 2495 N N . MET B 1 50 ? -15.227 9.5 15.062 1 98.81 50 MET B N 1
ATOM 2496 C CA . MET B 1 50 ? -14.234 8.609 14.461 1 98.81 50 MET B CA 1
ATOM 2497 C C . MET B 1 50 ? -14.109 7.32 15.266 1 98.81 50 MET B C 1
ATOM 2499 O O . MET B 1 50 ? -14.047 6.23 14.688 1 98.81 50 MET B O 1
ATOM 2503 N N . LYS B 1 51 ? -14.062 7.461 16.578 1 98.75 51 LYS B N 1
ATOM 2504 C CA . LYS B 1 51 ? -13.992 6.289 17.438 1 98.75 51 LYS B CA 1
ATOM 2505 C C . LYS B 1 51 ? -15.211 5.391 17.25 1 98.75 51 LYS B C 1
ATOM 2507 O O . LYS B 1 51 ? -15.078 4.164 17.172 1 98.75 51 LYS B O 1
ATOM 2512 N N . GLU B 1 52 ? -16.312 5.977 17.094 1 98.56 52 GLU B N 1
ATOM 2513 C CA . GLU B 1 52 ? -17.547 5.219 16.922 1 98.56 52 GLU B CA 1
ATOM 2514 C C . GLU B 1 52 ? -17.578 4.492 15.586 1 98.56 52 GLU B C 1
ATOM 2516 O O . GLU B 1 52 ? -17.891 3.303 15.523 1 98.56 52 GLU B O 1
ATOM 2521 N N . SER B 1 53 ? -17.234 5.156 14.523 1 98.44 53 SER B N 1
ATOM 2522 C CA . SER B 1 53 ? -17.312 4.578 13.188 1 98.44 53 SER B CA 1
ATOM 2523 C C . SER B 1 53 ? -16.281 3.486 12.992 1 98.44 53 SER B C 1
ATOM 2525 O O . SER B 1 53 ? -16.516 2.512 12.273 1 98.44 53 SER B O 1
ATOM 2527 N N . THR B 1 54 ? -15.148 3.627 13.641 1 98.5 54 THR B N 1
ATOM 2528 C CA . THR B 1 54 ? -14.086 2.637 13.5 1 98.5 54 THR B CA 1
ATOM 2529 C C . THR B 1 54 ? -14.383 1.4 14.344 1 98.5 54 THR B C 1
ATOM 2531 O O . THR B 1 54 ? -13.797 0.337 14.125 1 98.5 54 THR B O 1
ATOM 2534 N N . SER B 1 55 ? -15.305 1.48 15.289 1 98.44 55 SER B N 1
ATOM 2535 C CA . SER B 1 55 ? -15.516 0.381 16.219 1 98.44 55 SER B CA 1
ATOM 2536 C C . SER B 1 55 ? -16.828 -0.338 15.945 1 98.44 55 SER B C 1
ATOM 2538 O O . SER B 1 55 ? -16.969 -1.527 16.234 1 98.44 55 SER B O 1
ATOM 2540 N N . PHE B 1 56 ? -17.75 0.336 15.344 1 98.31 56 PHE B N 1
ATOM 2541 C CA . PHE B 1 56 ? -19.109 -0.155 15.266 1 98.31 56 PHE B CA 1
ATOM 2542 C C . PHE B 1 56 ? -19.172 -1.464 14.484 1 98.31 56 PHE B C 1
ATOM 2544 O O . PHE B 1 56 ? -19.75 -2.447 14.961 1 98.31 56 PHE B O 1
ATOM 2551 N N . ALA B 1 57 ? -18.594 -1.558 13.328 1 98.38 57 ALA B N 1
ATOM 2552 C CA . ALA B 1 57 ? -18.719 -2.719 12.445 1 98.38 57 ALA B CA 1
ATOM 2553 C C . ALA B 1 57 ? -17.75 -3.822 12.859 1 98.38 57 ALA B C 1
ATOM 2555 O O . ALA B 1 57 ? -17.75 -4.906 12.266 1 98.38 57 ALA B O 1
ATOM 2556 N N . LEU B 1 58 ? -16.875 -3.561 13.883 1 98.44 58 LEU B N 1
ATOM 2557 C CA . LEU B 1 58 ? -16.031 -4.613 14.438 1 98.44 58 LEU B CA 1
ATOM 2558 C C . LEU B 1 58 ? -16.875 -5.648 15.18 1 98.44 58 LEU B C 1
ATOM 2560 O O . LEU B 1 58 ? -16.484 -6.812 15.289 1 98.44 58 LEU B O 1
ATOM 2564 N N . LYS B 1 59 ? -17.984 -5.207 15.695 1 97.12 59 LYS B N 1
ATOM 2565 C CA . LYS B 1 59 ? -18.781 -6.062 16.578 1 97.12 59 LYS B CA 1
ATOM 2566 C C . LYS B 1 59 ? -20.156 -6.324 15.984 1 97.12 59 LYS B C 1
ATOM 2568 O O . LYS B 1 59 ? -20.875 -7.215 16.438 1 97.12 59 LYS B O 1
ATOM 2573 N N . ASN B 1 60 ? -20.516 -5.562 14.953 1 96 60 ASN B N 1
ATOM 2574 C CA . ASN B 1 60 ? -21.812 -5.68 14.305 1 96 60 ASN B CA 1
ATOM 2575 C C . ASN B 1 60 ? -21.672 -5.902 12.805 1 96 60 ASN B C 1
ATOM 2577 O O . ASN B 1 60 ? -20.984 -5.145 12.125 1 96 60 ASN B O 1
ATOM 2581 N N . GLU B 1 61 ? -22.328 -6.902 12.398 1 93.81 61 GLU B N 1
ATOM 2582 C CA . GLU B 1 61 ? -22.391 -7.02 10.945 1 93.81 61 GLU B CA 1
ATOM 2583 C C . GLU B 1 61 ? -23.281 -5.945 10.328 1 93.81 61 GLU B C 1
ATOM 2585 O O . GLU B 1 61 ? -24.469 -5.863 10.656 1 93.81 61 GLU B O 1
ATOM 2590 N N . ILE B 1 62 ? -22.719 -5.121 9.547 1 93.88 62 ILE B N 1
ATOM 2591 C CA . ILE B 1 62 ? -23.453 -4.07 8.859 1 93.88 62 ILE B CA 1
ATOM 2592 C C . ILE B 1 62 ? -23.281 -4.219 7.352 1 93.88 62 ILE B C 1
ATOM 2594 O O . ILE B 1 62 ? -22.156 -4.426 6.867 1 93.88 62 ILE B O 1
ATOM 2598 N N . LYS B 1 63 ? -24.375 -4.184 6.648 1 94.06 63 LYS B N 1
ATOM 2599 C CA . LYS B 1 63 ? -24.359 -4.281 5.191 1 94.06 63 LYS B CA 1
ATOM 2600 C C . LYS B 1 63 ? -24.703 -2.941 4.547 1 94.06 63 LYS B C 1
ATOM 2602 O O . LYS B 1 63 ? -25.562 -2.211 5.039 1 94.06 63 LYS B O 1
ATOM 2607 N N . SER B 1 64 ? -24 -2.705 3.488 1 95 64 SER B N 1
ATOM 2608 C CA . SER B 1 64 ? -24.281 -1.458 2.787 1 95 64 SER B CA 1
ATOM 2609 C C . SER B 1 64 ? -25.688 -1.478 2.18 1 95 64 SER B C 1
ATOM 2611 O O . SER B 1 64 ? -26.266 -2.545 1.989 1 95 64 SER B O 1
ATOM 2613 N N . VAL B 1 65 ? -26.172 -0.337 1.839 1 90.31 65 VAL B N 1
ATOM 2614 C CA . VAL B 1 65 ? -27.484 -0.195 1.228 1 90.31 65 VAL B CA 1
ATOM 2615 C C . VAL B 1 65 ? -27.516 -0.92 -0.117 1 90.31 65 VAL B C 1
ATOM 2617 O O . VAL B 1 65 ? -28.516 -1.568 -0.46 1 90.31 65 VAL B O 1
ATOM 2620 N N . SER B 1 66 ? -26.453 -0.908 -0.879 1 93.12 66 SER B N 1
ATOM 2621 C CA . SER B 1 66 ? -26.344 -1.532 -2.193 1 93.12 66 SER B CA 1
ATOM 2622 C C . SER B 1 66 ? -26.141 -3.039 -2.076 1 93.12 66 SER B C 1
ATOM 2624 O O . SER B 1 66 ? -26.406 -3.781 -3.025 1 93.12 66 SER B O 1
ATOM 2626 N N . GLY B 1 67 ? -25.609 -3.424 -0.929 1 94.06 67 GLY B N 1
ATOM 2627 C CA . GLY B 1 67 ? -25.297 -4.828 -0.716 1 94.06 67 GLY B CA 1
ATOM 2628 C C . GLY B 1 67 ? -23.922 -5.219 -1.226 1 94.06 67 GLY B C 1
ATOM 2629 O O . GLY B 1 67 ? -23.531 -6.383 -1.146 1 94.06 67 GLY B O 1
ATOM 2630 N N . LEU B 1 68 ? -23.156 -4.301 -1.654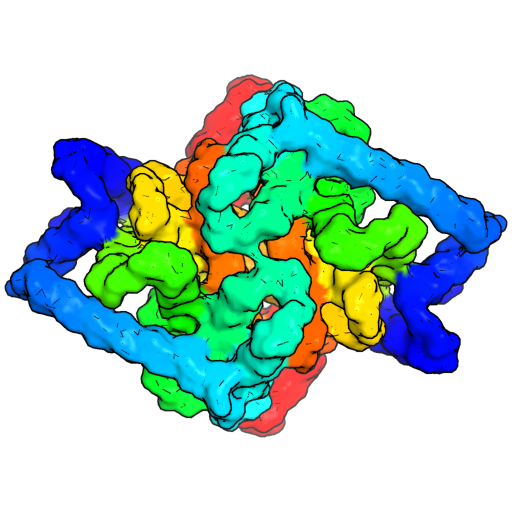 1 95.56 68 LEU B N 1
ATOM 2631 C CA . LEU B 1 68 ? -21.875 -4.613 -2.275 1 95.56 68 LEU B CA 1
ATOM 2632 C C . LEU B 1 68 ? -20.812 -4.949 -1.219 1 95.56 68 LEU B C 1
ATOM 2634 O O . LEU B 1 68 ? -19.891 -5.727 -1.477 1 95.56 68 LEU B O 1
ATOM 2638 N N . ILE B 1 69 ? -20.906 -4.277 -0.064 1 96.44 69 ILE B N 1
ATOM 2639 C CA . ILE B 1 69 ? -19.922 -4.578 0.979 1 96.44 69 ILE B CA 1
ATOM 2640 C C . ILE B 1 69 ? -20.641 -4.754 2.318 1 96.44 69 ILE B C 1
ATOM 2642 O O . ILE B 1 69 ? -21.781 -4.332 2.475 1 96.44 69 ILE B O 1
ATOM 2646 N N . GLY B 1 70 ? -19.938 -5.434 3.234 1 97.19 70 GLY B N 1
ATOM 2647 C CA . GLY B 1 70 ? -20.453 -5.676 4.566 1 97.19 70 GLY B CA 1
ATOM 2648 C C . GLY B 1 70 ? -19.875 -6.906 5.23 1 97.19 70 GLY B C 1
ATOM 2649 O O . GLY B 1 70 ? -19.641 -7.922 4.57 1 97.19 70 GLY B O 1
ATOM 2650 N N . GLY B 1 71 ? -19.578 -6.754 6.547 1 98.12 71 GLY B N 1
ATOM 2651 C CA . GLY B 1 71 ? -19.203 -7.906 7.352 1 98.12 71 GLY B CA 1
ATOM 2652 C C . GLY B 1 71 ? -17.703 -8.148 7.379 1 98.12 71 GLY B C 1
ATOM 2653 O O . GLY B 1 71 ? -17.219 -8.961 8.164 1 98.12 71 GLY B O 1
ATOM 2654 N N . ASP B 1 72 ? -16.938 -7.48 6.578 1 98.69 72 ASP B N 1
ATOM 2655 C CA . ASP B 1 72 ? -15.508 -7.734 6.492 1 98.69 72 ASP B CA 1
ATOM 2656 C C . ASP B 1 72 ? -14.789 -7.25 7.75 1 98.69 72 ASP B C 1
ATOM 2658 O O . ASP B 1 72 ? -13.828 -7.875 8.195 1 98.69 72 ASP B O 1
ATOM 2662 N N . ALA B 1 73 ? -15.211 -6.129 8.289 1 98.81 73 ALA B N 1
ATOM 2663 C CA . ALA B 1 73 ? -14.617 -5.648 9.539 1 98.81 73 ALA B CA 1
ATOM 2664 C C . ALA B 1 73 ? -14.805 -6.664 10.656 1 98.81 73 ALA B C 1
ATOM 2666 O O . ALA B 1 73 ? -13.891 -6.902 11.445 1 98.81 73 ALA B O 1
ATOM 2667 N N . LEU B 1 74 ? -15.977 -7.211 10.742 1 98.62 74 LEU B N 1
ATOM 2668 C CA . LEU B 1 74 ? -16.281 -8.227 11.742 1 98.62 74 LEU B CA 1
ATOM 2669 C C . LEU B 1 74 ? -15.406 -9.461 11.555 1 98.62 74 LEU B C 1
ATOM 2671 O O . LEU B 1 74 ? -14.859 -9.992 12.516 1 98.62 74 LEU B O 1
ATOM 2675 N N . LYS B 1 75 ? -15.273 -9.945 10.297 1 98.62 75 LYS B N 1
ATOM 2676 C CA . LYS B 1 75 ? -14.406 -11.078 9.992 1 98.62 75 LYS B CA 1
ATOM 2677 C C . LYS B 1 75 ? -12.984 -10.836 10.484 1 98.62 75 LYS B C 1
ATOM 2679 O O . LYS B 1 75 ? -12.375 -11.711 11.109 1 98.62 75 LYS B O 1
ATOM 2684 N N . LEU B 1 76 ? -12.477 -9.664 10.211 1 98.81 76 LEU B N 1
ATOM 2685 C CA . LEU B 1 76 ? -11.109 -9.328 10.594 1 98.81 76 LEU B CA 1
ATOM 2686 C C . LEU B 1 76 ? -10.969 -9.266 12.117 1 98.81 76 LEU B C 1
ATOM 2688 O O . LEU B 1 76 ? -9.953 -9.695 12.664 1 98.81 76 LEU B O 1
ATOM 2692 N N . ASN B 1 77 ? -11.953 -8.672 12.758 1 98.62 77 ASN B N 1
ATOM 2693 C CA . ASN B 1 77 ? -11.883 -8.586 14.211 1 98.62 77 ASN B CA 1
ATOM 2694 C C . ASN B 1 77 ? -11.898 -9.969 14.859 1 98.62 77 ASN B C 1
ATOM 2696 O O . ASN B 1 77 ? -11.188 -10.211 15.836 1 98.62 77 ASN B O 1
ATOM 2700 N N . ILE B 1 78 ? -12.742 -10.859 14.352 1 98.44 78 ILE B N 1
ATOM 2701 C CA . ILE B 1 78 ? -12.773 -12.234 14.836 1 98.44 78 ILE B CA 1
ATOM 2702 C C . ILE B 1 78 ? -11.414 -12.891 14.609 1 98.44 78 ILE B C 1
ATOM 2704 O O . ILE B 1 78 ? -10.906 -13.602 15.484 1 98.44 78 ILE B O 1
ATOM 2708 N N . TYR B 1 79 ? -10.852 -12.656 13.477 1 98.44 79 TYR B N 1
ATOM 2709 C CA . TYR B 1 79 ? -9.531 -13.156 13.125 1 98.44 79 TYR B CA 1
ATOM 2710 C C . TYR B 1 79 ? -8.477 -12.664 14.109 1 98.44 79 TYR B C 1
ATOM 2712 O O . TYR B 1 79 ? -7.617 -13.43 14.547 1 98.44 79 TYR B O 1
ATOM 2720 N N . VAL B 1 80 ? -8.516 -11.43 14.508 1 98.25 80 VAL B N 1
ATOM 2721 C CA . VAL B 1 80 ? -7.605 -10.844 15.492 1 98.25 80 VAL B CA 1
ATOM 2722 C C . VAL B 1 80 ? -7.734 -11.586 16.828 1 98.25 80 VAL B C 1
ATOM 2724 O O . VAL B 1 80 ? -6.73 -11.906 17.453 1 98.25 80 VAL B O 1
ATOM 2727 N N . GLU B 1 81 ? -8.891 -11.836 17.219 1 96.94 81 GLU B N 1
ATOM 2728 C CA . GLU B 1 81 ? -9.172 -12.469 18.516 1 96.94 81 GLU B CA 1
ATOM 2729 C C . GLU B 1 81 ? -8.656 -13.906 18.547 1 96.94 81 GLU B C 1
ATOM 2731 O O . GLU B 1 81 ? -8.406 -14.453 19.625 1 96.94 81 GLU B O 1
ATOM 2736 N N . SER B 1 82 ? -8.516 -14.516 17.375 1 95.69 82 SER B N 1
ATOM 2737 C CA . SER B 1 82 ? -7.992 -15.875 17.297 1 95.69 82 SER B CA 1
ATOM 2738 C C . SER B 1 82 ? -6.496 -15.906 17.594 1 95.69 82 SER B C 1
ATOM 2740 O O . SER B 1 82 ? -5.93 -16.969 17.859 1 95.69 82 SER B O 1
ATOM 2742 N N . ASN B 1 83 ? -5.789 -14.758 17.5 1 93.06 83 ASN B N 1
ATOM 2743 C CA . ASN B 1 83 ? -4.363 -14.57 17.75 1 93.06 83 ASN B CA 1
ATOM 2744 C C . ASN B 1 83 ? -3.512 -15.367 16.766 1 93.06 83 ASN B C 1
ATOM 2746 O O . ASN B 1 83 ? -2.445 -15.867 17.125 1 93.06 83 ASN B O 1
ATOM 2750 N N . ASN B 1 84 ? -4.012 -15.594 15.547 1 94.56 84 ASN B N 1
ATOM 2751 C CA . ASN B 1 84 ? -3.293 -16.312 14.5 1 94.56 84 ASN B CA 1
ATOM 2752 C C . ASN B 1 84 ? -2.873 -15.383 13.367 1 94.56 84 ASN B C 1
ATOM 2754 O O . ASN B 1 84 ? -2.652 -15.828 12.242 1 94.56 84 ASN B O 1
ATOM 2758 N N . THR B 1 85 ? -2.801 -14.133 13.664 1 98.19 85 THR B N 1
ATOM 2759 C CA . THR B 1 85 ? -2.461 -13.148 12.633 1 98.19 85 THR B CA 1
ATOM 2760 C C . THR B 1 85 ? -0.994 -13.266 12.242 1 98.19 85 THR B C 1
ATOM 2762 O O . THR B 1 85 ? -0.135 -13.531 13.086 1 98.19 85 THR B O 1
ATOM 2765 N N . LEU B 1 86 ? -0.694 -13.133 10.984 1 98.75 86 LEU B N 1
ATOM 2766 C CA . LEU B 1 86 ? 0.679 -13.148 10.492 1 98.75 86 LEU B CA 1
ATOM 2767 C C . LEU B 1 86 ? 1.39 -11.844 10.828 1 98.75 86 LEU B C 1
ATOM 2769 O O . LEU B 1 86 ? 2.51 -11.859 11.352 1 98.75 86 LEU B O 1
ATOM 2773 N N . THR B 1 87 ? 0.743 -10.695 10.57 1 98.75 87 THR B N 1
ATOM 2774 C CA . THR B 1 87 ? 1.391 -9.391 10.648 1 98.75 87 THR B CA 1
ATOM 2775 C C . THR B 1 87 ? 1.188 -8.766 12.023 1 98.75 87 THR B C 1
ATOM 2777 O O . THR B 1 87 ? 1.632 -7.641 12.273 1 98.75 87 THR B O 1
ATOM 2780 N N . GLY B 1 88 ? 0.531 -9.453 12.914 1 98.06 88 GLY B N 1
ATOM 2781 C CA . GLY B 1 88 ? 0.305 -8.992 14.273 1 98.06 88 GLY B CA 1
ATOM 2782 C C . GLY B 1 88 ? -1.079 -8.406 14.477 1 98.06 88 GLY B C 1
ATOM 2783 O O . GLY B 1 88 ? -1.651 -7.809 13.562 1 98.06 88 GLY B O 1
ATOM 2784 N N . ASN B 1 89 ? -1.622 -8.539 15.727 1 98.25 89 ASN B N 1
ATOM 2785 C CA . ASN B 1 89 ? -2.965 -8.078 16.062 1 98.25 89 ASN B CA 1
ATOM 2786 C C . ASN B 1 89 ? -3.104 -6.57 15.859 1 98.25 89 ASN B C 1
ATOM 2788 O O . ASN B 1 89 ? -4.176 -6.086 15.492 1 98.25 89 ASN B O 1
ATOM 2792 N N . PHE B 1 90 ? -2.047 -5.867 16.031 1 98.56 90 PHE B N 1
ATOM 2793 C CA . PHE B 1 90 ? -2.055 -4.414 15.914 1 98.56 90 PHE B CA 1
ATOM 2794 C C . PHE B 1 90 ? -2.438 -3.992 14.5 1 98.56 90 PHE B C 1
ATOM 2796 O O . PHE B 1 90 ? -3.389 -3.232 14.312 1 98.56 90 PHE B O 1
ATOM 2803 N N . ILE B 1 91 ? -1.77 -4.531 13.508 1 98.75 91 ILE B N 1
ATOM 2804 C CA . ILE B 1 91 ? -1.964 -4.152 12.117 1 98.75 91 ILE B CA 1
ATOM 2805 C C . ILE B 1 91 ? -3.326 -4.648 11.633 1 98.75 91 ILE B C 1
ATOM 2807 O O . ILE B 1 91 ? -4.051 -3.918 10.953 1 98.75 91 ILE B O 1
ATOM 2811 N N . VAL B 1 92 ? -3.676 -5.848 11.961 1 98.88 92 VAL B N 1
ATOM 2812 C CA . VAL B 1 92 ? -4.922 -6.43 11.484 1 98.88 92 VAL B CA 1
ATOM 2813 C C . VAL B 1 92 ? -6.109 -5.688 12.094 1 98.88 92 VAL B C 1
ATOM 2815 O O . VAL B 1 92 ? -7.109 -5.438 11.414 1 98.88 92 VAL B O 1
ATOM 2818 N N . LYS B 1 93 ? -5.969 -5.316 13.352 1 98.88 93 LYS B N 1
ATOM 2819 C CA . LYS B 1 93 ? -7.027 -4.539 13.984 1 98.88 93 LYS B CA 1
ATOM 2820 C C . LYS B 1 93 ? -7.156 -3.16 13.336 1 98.88 93 LYS B C 1
ATOM 2822 O O . LYS B 1 93 ? -8.266 -2.641 13.188 1 98.88 93 LYS B O 1
ATOM 2827 N N . ALA B 1 94 ? -6.059 -2.549 13.023 1 98.94 94 ALA B N 1
ATOM 2828 C CA . ALA B 1 94 ? -6.094 -1.258 12.344 1 98.94 94 ALA B CA 1
ATOM 2829 C C . ALA B 1 94 ? -6.824 -1.36 11.008 1 98.94 94 ALA B C 1
ATOM 2831 O O . ALA B 1 94 ? -7.602 -0.475 10.648 1 98.94 94 ALA B O 1
ATOM 2832 N N . MET B 1 95 ? -6.559 -2.441 10.25 1 98.94 95 MET B N 1
ATOM 2833 C CA . MET B 1 95 ? -7.266 -2.652 8.984 1 98.94 95 MET B CA 1
ATOM 2834 C C . MET B 1 95 ? -8.758 -2.844 9.227 1 98.94 95 MET B C 1
ATOM 2836 O O . MET B 1 95 ? -9.586 -2.312 8.477 1 98.94 95 MET B O 1
ATOM 2840 N N . ALA B 1 96 ? -9.047 -3.617 10.258 1 98.94 96 ALA B N 1
ATOM 2841 C CA . ALA B 1 96 ? -10.445 -3.838 10.602 1 98.94 96 ALA B CA 1
ATOM 2842 C C . ALA B 1 96 ? -11.156 -2.518 10.891 1 98.94 96 ALA B C 1
ATOM 2844 O O . ALA B 1 96 ? -12.289 -2.307 10.469 1 98.94 96 ALA B O 1
ATOM 2845 N N . ARG B 1 97 ? -10.531 -1.645 11.609 1 98.94 97 ARG B N 1
ATOM 2846 C CA . ARG B 1 97 ? -11.086 -0.338 11.945 1 98.94 97 ARG B CA 1
ATOM 2847 C C . ARG B 1 97 ? -11.344 0.487 10.688 1 98.94 97 ARG B C 1
ATOM 2849 O O . ARG B 1 97 ? -12.383 1.151 10.586 1 98.94 97 ARG B O 1
ATOM 2856 N N . ALA B 1 98 ? -10.391 0.466 9.789 1 98.94 98 ALA B N 1
ATOM 2857 C CA . ALA B 1 98 ? -10.562 1.203 8.539 1 98.94 98 ALA B CA 1
ATOM 2858 C C . ALA B 1 98 ? -11.773 0.698 7.766 1 98.94 98 ALA B C 1
ATOM 2860 O O . ALA B 1 98 ? -12.578 1.492 7.273 1 98.94 98 ALA B O 1
ATOM 2861 N N . ILE B 1 99 ? -11.883 -0.621 7.672 1 98.88 99 ILE B N 1
ATOM 2862 C CA . ILE B 1 99 ? -12.977 -1.23 6.934 1 98.88 99 ILE B CA 1
ATOM 2863 C C . ILE B 1 99 ? -14.297 -0.969 7.66 1 98.88 99 ILE B C 1
ATOM 2865 O O . ILE B 1 99 ? -15.328 -0.75 7.023 1 98.88 99 ILE B O 1
ATOM 2869 N N . SER B 1 100 ? -14.258 -0.983 8.984 1 98.81 100 SER B N 1
ATOM 2870 C CA . SER B 1 100 ? -15.445 -0.642 9.766 1 98.81 100 SER B CA 1
ATOM 2871 C C . SER B 1 100 ? -15.984 0.729 9.367 1 98.81 100 SER B C 1
ATOM 2873 O O . SER B 1 100 ? -17.188 0.882 9.125 1 98.81 100 SER B O 1
ATOM 2875 N N . CYS B 1 101 ? -15.133 1.699 9.312 1 98.62 101 CYS B N 1
ATOM 2876 C CA . CYS B 1 101 ? -15.539 3.053 8.953 1 98.62 101 CYS B CA 1
ATOM 2877 C C . CYS B 1 101 ? -16.172 3.08 7.562 1 98.62 101 CYS B C 1
ATOM 2879 O O . CYS B 1 101 ? -17.172 3.752 7.344 1 98.62 101 CYS B O 1
ATOM 2881 N N . SER B 1 102 ? -15.586 2.379 6.617 1 98.25 102 SER B N 1
ATOM 2882 C CA . SER B 1 102 ? -16.094 2.314 5.254 1 98.25 102 SER B CA 1
ATOM 2883 C C . SER B 1 102 ? -17.469 1.663 5.211 1 98.25 102 SER B C 1
ATOM 2885 O O . SER B 1 102 ? -18.344 2.09 4.449 1 98.25 102 SER B O 1
ATOM 2887 N N . GLU B 1 103 ? -17.641 0.598 5.988 1 98.56 103 GLU B N 1
ATOM 2888 C CA . GLU B 1 103 ? -18.906 -0.107 6.02 1 98.56 103 GLU B CA 1
ATOM 2889 C C . GLU B 1 103 ? -20 0.745 6.672 1 98.56 103 GLU B C 1
ATOM 2891 O O . GLU B 1 103 ? -21.141 0.745 6.227 1 98.56 103 GLU B O 1
ATOM 2896 N N . VAL B 1 104 ? -19.609 1.499 7.715 1 98.44 104 VAL B N 1
ATOM 2897 C CA . VAL B 1 104 ? -20.547 2.428 8.344 1 98.44 104 VAL B CA 1
ATOM 2898 C C . VAL B 1 104 ? -20.953 3.506 7.348 1 98.44 104 VAL B C 1
ATOM 2900 O O . VAL B 1 104 ? -22.141 3.822 7.219 1 98.44 104 VAL B O 1
ATOM 2903 N N . ASN B 1 105 ? -20 4.051 6.613 1 97.88 105 ASN B N 1
ATOM 2904 C CA . ASN B 1 105 ? -20.281 5.051 5.59 1 97.88 105 ASN B CA 1
ATOM 2905 C C . ASN B 1 105 ? -21.234 4.516 4.527 1 97.88 105 ASN B C 1
ATOM 2907 O O . ASN B 1 105 ? -22.203 5.184 4.164 1 97.88 105 ASN B O 1
ATOM 2911 N N . ALA B 1 106 ? -20.984 3.299 4.039 1 96.94 106 ALA B N 1
ATOM 2912 C CA . ALA B 1 106 ? -21.75 2.691 2.957 1 96.94 106 ALA B CA 1
ATOM 2913 C C . ALA B 1 106 ? -23.172 2.365 3.412 1 96.94 106 ALA B C 1
ATOM 2915 O O . ALA B 1 106 ? -24.078 2.271 2.59 1 96.94 106 ALA B O 1
ATOM 2916 N N . ALA B 1 107 ? -23.312 2.174 4.691 1 96.94 107 ALA B N 1
ATOM 2917 C CA . ALA B 1 107 ? -24.641 1.927 5.266 1 96.94 107 ALA B CA 1
ATOM 2918 C C . ALA B 1 107 ? -25.312 3.234 5.664 1 96.94 107 ALA B C 1
ATOM 2920 O O . ALA B 1 107 ? -26.328 3.225 6.359 1 96.94 107 ALA B O 1
ATOM 2921 N N . MET B 1 108 ? -24.75 4.34 5.328 1 95.31 108 MET B N 1
ATOM 2922 C CA . MET B 1 108 ? -25.281 5.684 5.535 1 95.31 108 MET B CA 1
ATOM 2923 C C . MET B 1 108 ? -25.234 6.062 7.012 1 95.31 108 MET B C 1
ATOM 2925 O O . MET B 1 108 ? -26.109 6.793 7.496 1 95.31 108 MET B O 1
ATOM 2929 N N . GLY B 1 109 ? -24.281 5.453 7.684 1 96.06 109 GLY B N 1
ATOM 2930 C CA . GLY B 1 109 ? -24.047 5.863 9.055 1 96.06 109 GLY B CA 1
ATOM 2931 C C . GLY B 1 109 ? -23.234 7.148 9.172 1 96.06 109 GLY B C 1
ATOM 2932 O O . GLY B 1 109 ? -22.875 7.746 8.156 1 96.06 109 GLY B O 1
ATOM 2933 N N . ARG B 1 110 ? -23 7.516 10.422 1 96.94 110 ARG B N 1
ATOM 2934 C CA . ARG B 1 110 ? -22.297 8.766 10.688 1 96.94 110 ARG B CA 1
ATOM 2935 C C . ARG B 1 110 ? -20.781 8.555 10.664 1 96.94 110 ARG B C 1
ATOM 2937 O O . ARG B 1 110 ? -20.266 7.688 11.359 1 96.94 110 ARG B O 1
ATOM 2944 N N . ILE B 1 111 ? -20.062 9.32 9.82 1 97.56 111 ILE B N 1
ATOM 2945 C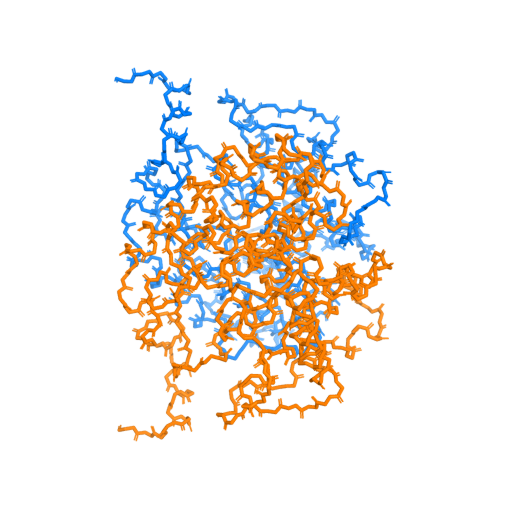 CA . ILE B 1 111 ? -18.594 9.312 9.742 1 97.56 111 ILE B CA 1
ATOM 2946 C C . ILE B 1 111 ? -18.078 10.75 9.617 1 97.56 111 ILE B C 1
ATOM 2948 O O . ILE B 1 111 ? -18.875 11.688 9.5 1 97.56 111 ILE B O 1
ATOM 2952 N N . VAL B 1 112 ? -16.812 10.945 9.781 1 97.56 112 VAL B N 1
ATOM 2953 C CA . VAL B 1 112 ? -16.141 12.188 9.445 1 97.56 112 VAL B CA 1
ATOM 2954 C C . VAL B 1 112 ? -15.406 12.039 8.109 1 97.56 112 VAL B C 1
ATOM 2956 O O . VAL B 1 112 ? -14.578 11.141 7.949 1 97.56 112 VAL B O 1
ATOM 2959 N N . ALA B 1 113 ? -15.758 12.82 7.129 1 93.94 113 ALA B N 1
ATOM 29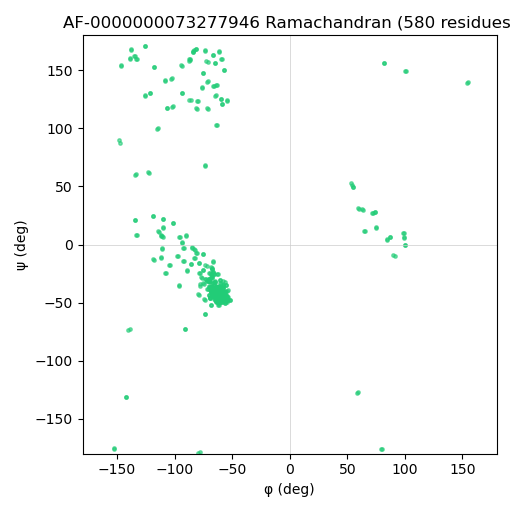60 C CA . ALA B 1 113 ? -14.977 12.828 5.891 1 93.94 113 ALA B CA 1
ATOM 2961 C C . ALA B 1 113 ? -13.531 13.227 6.152 1 93.94 113 ALA B C 1
ATOM 2963 O O . ALA B 1 113 ? -13.266 14.266 6.754 1 93.94 113 ALA B O 1
ATOM 2964 N N . CYS B 1 114 ? -12.516 12.445 5.758 1 92.81 114 CYS B N 1
ATOM 2965 C CA . CYS B 1 114 ? -11.117 12.68 6.098 1 92.81 114 CYS B CA 1
ATOM 2966 C C . CYS B 1 114 ? -10.195 12.211 4.98 1 92.81 114 CYS B C 1
ATOM 2968 O O . CYS B 1 114 ? -9.586 11.141 5.082 1 92.81 114 CYS B O 1
ATOM 2970 N N . PRO B 1 115 ? -9.797 12.922 3.916 1 93.88 115 PRO B N 1
ATOM 2971 C CA . PRO B 1 115 ? -10.445 14.219 3.672 1 93.88 115 PRO B CA 1
ATOM 2972 C C . PRO B 1 115 ? -11.766 14.086 2.928 1 93.88 115 PRO B C 1
ATOM 2974 O O . PRO B 1 115 ? -12.508 15.07 2.797 1 93.88 115 PRO B O 1
ATOM 2977 N N . THR B 1 116 ? -12.078 12.945 2.396 1 95.06 116 THR B N 1
ATOM 2978 C CA . THR B 1 116 ? -13.336 12.664 1.714 1 95.06 116 THR B CA 1
ATOM 2979 C C . THR B 1 116 ? -14.023 11.438 2.324 1 95.06 116 THR B C 1
ATOM 2981 O O . THR B 1 116 ? -13.438 10.75 3.16 1 95.06 116 THR B O 1
ATOM 2984 N N . ALA B 1 117 ? -15.234 11.211 1.928 1 95.06 117 ALA B N 1
ATOM 2985 C CA . ALA B 1 117 ? -15.953 10.031 2.402 1 95.06 117 ALA B CA 1
ATOM 2986 C C . ALA B 1 117 ? -15.297 8.75 1.911 1 95.06 117 ALA B C 1
ATOM 2988 O O . ALA B 1 117 ? -15.305 7.734 2.611 1 95.06 117 ALA B O 1
ATOM 2989 N N . GLY B 1 118 ? -14.703 8.789 0.744 1 95.75 118 GLY B N 1
ATOM 2990 C CA . GLY B 1 118 ? -14.062 7.621 0.152 1 95.75 118 GLY B CA 1
ATOM 2991 C C . GLY B 1 118 ? -12.828 7.164 0.912 1 95.75 118 GLY B C 1
ATOM 2992 O O . GLY B 1 118 ? -12.406 6.016 0.78 1 95.75 118 GLY B O 1
ATOM 2993 N N . SER B 1 119 ? -12.25 8.016 1.669 1 98.12 119 SER B N 1
ATOM 2994 C CA . SER B 1 119 ? -11.055 7.695 2.441 1 98.12 119 SER B CA 1
ATOM 2995 C C . SER B 1 119 ? -11.305 7.848 3.939 1 98.12 119 SER B C 1
ATOM 2997 O O . SER B 1 119 ? -10.375 8.047 4.715 1 98.12 119 SER B O 1
ATOM 2999 N N . CYS B 1 120 ? -12.5 7.754 4.391 1 98.31 120 CYS B N 1
ATOM 3000 C CA . CYS B 1 120 ? -12.953 8.133 5.727 1 98.31 120 CYS B CA 1
ATOM 3001 C C . CYS B 1 120 ? -12.359 7.215 6.785 1 98.31 120 CYS B C 1
ATOM 3003 O O . CYS B 1 120 ? -12.312 7.566 7.965 1 98.31 120 CYS B O 1
ATOM 3005 N N . GLY B 1 121 ? -11.922 6.059 6.371 1 98.81 121 GLY B N 1
ATOM 3006 C CA . GLY B 1 121 ? -11.477 5.082 7.355 1 98.81 121 GLY B CA 1
ATOM 3007 C C . GLY B 1 121 ? -9.992 5.16 7.648 1 98.81 121 GLY B C 1
ATOM 3008 O O . GLY B 1 121 ? -9.523 4.637 8.664 1 98.81 121 GLY B O 1
ATOM 3009 N N . ILE B 1 122 ? -9.227 5.852 6.828 1 98.94 122 ILE B N 1
ATOM 3010 C CA . ILE B 1 122 ? -7.77 5.781 6.898 1 98.94 122 ILE B CA 1
ATOM 3011 C C . ILE B 1 122 ? -7.273 6.543 8.125 1 98.94 122 ILE B C 1
ATOM 3013 O O . ILE B 1 122 ? -6.719 5.945 9.055 1 98.94 122 ILE B O 1
ATOM 3017 N N . LEU B 1 123 ? -7.555 7.816 8.211 1 98.94 123 LEU B N 1
ATOM 3018 C CA . LEU B 1 123 ? -7.008 8.664 9.258 1 98.94 123 LEU B CA 1
ATOM 3019 C C . LEU B 1 123 ? -7.48 8.211 10.641 1 98.94 123 LEU B C 1
ATOM 3021 O O . LEU B 1 123 ? -6.668 8.023 11.547 1 98.94 123 LEU B O 1
ATOM 3025 N N . PRO B 1 124 ? -8.805 7.914 10.844 1 98.94 124 PRO B N 1
ATOM 3026 C CA . PRO B 1 124 ? -9.234 7.477 12.172 1 98.94 124 PRO B CA 1
ATOM 3027 C C . PRO B 1 124 ? -8.617 6.141 12.578 1 98.94 124 PRO B C 1
ATOM 3029 O O . PRO B 1 124 ? -8.211 5.969 13.727 1 98.94 124 PRO B O 1
ATOM 3032 N N . ALA B 1 125 ? -8.578 5.191 11.625 1 98.94 125 ALA B N 1
ATOM 3033 C CA . ALA B 1 125 ? -7.996 3.889 11.945 1 98.94 125 ALA B CA 1
ATOM 3034 C C . ALA B 1 125 ? -6.539 4.023 12.375 1 98.94 125 ALA B C 1
ATOM 3036 O O . ALA B 1 125 ? -6.105 3.375 13.328 1 98.94 125 ALA B O 1
ATOM 3037 N N . VAL B 1 126 ? -5.805 4.863 11.703 1 98.94 126 VAL B N 1
ATOM 3038 C CA . VAL B 1 126 ? -4.379 5.055 11.961 1 98.94 126 VAL B CA 1
ATOM 3039 C C . VAL B 1 126 ? -4.191 5.727 13.32 1 98.94 126 VAL B C 1
ATOM 3041 O O . VAL B 1 126 ? -3.445 5.23 14.172 1 98.94 126 VAL B O 1
ATOM 3044 N N . VAL B 1 127 ? -4.855 6.824 13.555 1 98.94 127 VAL B N 1
ATOM 3045 C CA . VAL B 1 127 ? -4.652 7.648 14.742 1 98.94 127 VAL B CA 1
ATOM 3046 C C . VAL B 1 127 ? -5.102 6.883 15.984 1 98.94 127 VAL B C 1
ATOM 3048 O O . VAL B 1 127 ? -4.402 6.871 17 1 98.94 127 VAL B O 1
ATOM 3051 N N . ILE B 1 128 ? -6.238 6.219 15.906 1 98.94 128 ILE B N 1
ATOM 3052 C CA . ILE B 1 128 ? -6.777 5.496 17.047 1 98.94 128 ILE B CA 1
ATOM 3053 C C . ILE B 1 128 ? -5.902 4.285 17.359 1 98.94 128 ILE B C 1
ATOM 3055 O O . ILE B 1 128 ? -5.566 4.031 18.516 1 98.94 128 ILE B O 1
ATOM 3059 N N . SER B 1 129 ? -5.516 3.521 16.344 1 98.94 129 SER B N 1
ATOM 3060 C CA . SER B 1 129 ? -4.688 2.34 16.547 1 98.94 129 SER B CA 1
ATOM 3061 C C . SER B 1 129 ? -3.316 2.721 17.109 1 98.94 129 SER B C 1
ATOM 3063 O O . SER B 1 129 ? -2.84 2.113 18.062 1 98.94 129 SER B O 1
ATOM 3065 N N . ALA B 1 130 ? -2.674 3.697 16.484 1 98.94 130 ALA B N 1
ATOM 3066 C CA . ALA B 1 130 ? -1.371 4.145 16.984 1 98.94 130 ALA B CA 1
ATOM 3067 C C . ALA B 1 130 ? -1.475 4.691 18.391 1 98.94 130 ALA B C 1
ATOM 3069 O O . ALA B 1 130 ? -0.605 4.434 19.234 1 98.94 130 ALA B O 1
ATOM 3070 N N . GLY B 1 131 ? -2.512 5.5 18.641 1 98.81 131 GLY B N 1
ATOM 3071 C CA . GLY B 1 131 ? -2.723 6.047 19.969 1 98.81 131 GLY B CA 1
ATOM 3072 C C . GLY B 1 131 ? -2.826 4.98 21.047 1 98.81 131 GLY B C 1
ATOM 3073 O O . GLY B 1 131 ? -2.225 5.105 22.109 1 98.81 131 GLY B O 1
ATOM 3074 N N . GLU B 1 132 ? -3.625 3.941 20.719 1 98.62 132 GLU B N 1
ATOM 3075 C CA . GLU B 1 132 ? -3.771 2.836 21.672 1 98.62 132 GLU B CA 1
ATOM 3076 C C . GLU B 1 132 ? -2.434 2.145 21.922 1 98.62 132 GLU B C 1
ATOM 3078 O O . GLU B 1 132 ? -2.074 1.875 23.062 1 98.62 132 GLU B O 1
ATOM 3083 N N . LYS B 1 133 ? -1.733 1.853 20.875 1 98.31 133 LYS B N 1
ATOM 3084 C CA . LYS B 1 133 ? -0.451 1.161 20.984 1 98.31 133 LYS B CA 1
ATOM 3085 C C . LYS B 1 133 ? 0.551 1.98 21.781 1 98.31 133 LYS B C 1
ATOM 3087 O O . LYS B 1 133 ? 1.345 1.424 22.547 1 98.31 133 LYS B O 1
ATOM 3092 N N . LEU B 1 134 ? 0.496 3.266 21.641 1 98.5 134 LEU B N 1
ATOM 3093 C CA . LEU B 1 134 ? 1.465 4.16 22.266 1 98.5 134 LEU B CA 1
ATOM 3094 C C . LEU B 1 134 ? 0.93 4.707 23.578 1 98.5 134 LEU B C 1
ATOM 3096 O O . LEU B 1 134 ? 1.539 5.594 24.188 1 98.5 134 LEU B O 1
ATOM 3100 N N . ASN B 1 135 ? -0.201 4.258 24.062 1 98.31 135 ASN B N 1
ATOM 3101 C CA . ASN B 1 135 ? -0.831 4.668 25.312 1 98.31 135 ASN B CA 1
ATOM 3102 C C . ASN B 1 135 ? -1.035 6.18 25.359 1 98.31 135 ASN B C 1
ATOM 3104 O O . ASN B 1 135 ? -0.625 6.828 26.328 1 98.31 135 ASN B O 1
ATOM 3108 N N . LYS B 1 136 ? -1.596 6.68 24.312 1 98.75 136 LYS B N 1
ATOM 3109 C CA . LYS B 1 136 ? -1.843 8.117 24.203 1 98.75 136 LYS B CA 1
ATOM 3110 C C . LYS B 1 136 ? -3.248 8.469 24.688 1 98.75 136 LYS B C 1
ATOM 3112 O O . LYS B 1 136 ? -4.16 7.637 24.625 1 98.75 136 LYS B O 1
ATOM 3117 N N . SER B 1 137 ? -3.436 9.695 25.156 1 98.62 137 SER B N 1
ATOM 3118 C CA . SER B 1 137 ? -4.73 10.195 25.609 1 98.62 137 SER B CA 1
ATOM 3119 C C . SER B 1 137 ? -5.566 10.695 24.438 1 98.62 137 SER B C 1
ATOM 3121 O O . SER B 1 137 ? -5.059 10.859 23.328 1 98.62 137 SER B O 1
ATOM 3123 N N . ASP B 1 138 ? -6.832 10.922 24.688 1 98.62 138 ASP B N 1
ATOM 3124 C CA . ASP B 1 138 ? -7.695 11.516 23.672 1 98.62 138 ASP B CA 1
ATOM 3125 C C . ASP B 1 138 ? -7.164 12.875 23.234 1 98.62 138 ASP B C 1
ATOM 3127 O O . ASP B 1 138 ? -7.297 13.25 22.062 1 98.62 138 ASP B O 1
ATOM 3131 N N . ASP B 1 139 ? -6.625 13.602 24.188 1 98.75 139 ASP B N 1
ATOM 3132 C CA . ASP B 1 139 ? -6.031 14.883 23.812 1 98.75 139 ASP B CA 1
ATOM 3133 C C . ASP B 1 139 ? -4.879 14.695 22.828 1 98.75 139 ASP B C 1
ATOM 3135 O O . ASP B 1 139 ? -4.715 15.492 21.906 1 98.75 139 ASP B O 1
ATOM 3139 N N . ASP B 1 140 ? -4.086 13.68 23.078 1 98.81 140 ASP B N 1
ATOM 3140 C CA . ASP B 1 140 ? -2.992 13.375 22.172 1 98.81 140 ASP B CA 1
ATOM 3141 C C . ASP B 1 140 ? -3.52 13.008 20.781 1 98.81 140 ASP B C 1
ATOM 3143 O O . ASP B 1 140 ? -2.9 13.336 19.766 1 98.81 140 ASP B O 1
ATOM 3147 N N . LEU B 1 141 ? -4.613 12.305 20.734 1 98.94 141 LEU B N 1
ATOM 3148 C CA . LEU B 1 141 ? -5.215 11.945 19.469 1 98.94 141 LEU B CA 1
ATOM 3149 C C . LEU B 1 141 ? -5.73 13.18 18.734 1 98.94 141 LEU B C 1
ATOM 3151 O O . LEU B 1 141 ? -5.633 13.273 17.516 1 98.94 141 LEU B O 1
ATOM 3155 N N . VAL B 1 142 ? -6.277 14.094 19.5 1 98.94 142 VAL B N 1
ATOM 3156 C CA . VAL B 1 142 ? -6.738 15.344 18.906 1 98.94 142 VAL B CA 1
ATOM 3157 C C . VAL B 1 142 ? -5.555 16.094 18.312 1 98.94 142 VAL B C 1
ATOM 3159 O O . VAL B 1 142 ? -5.656 16.656 17.219 1 98.94 142 VAL B O 1
ATOM 3162 N N . LYS B 1 143 ? -4.449 16.141 19.062 1 98.94 143 LYS B N 1
ATOM 3163 C CA . LYS B 1 143 ? -3.238 16.766 18.547 1 98.94 143 LYS B CA 1
ATOM 3164 C C . LYS B 1 143 ? -2.809 16.109 17.234 1 98.94 143 LYS B C 1
ATOM 3166 O O . LYS B 1 143 ? -2.418 16.812 16.281 1 98.94 143 LYS B O 1
ATOM 3171 N N . ALA B 1 144 ? -2.895 14.797 17.172 1 98.94 144 ALA B N 1
ATOM 3172 C CA . ALA B 1 144 ? -2.559 14.078 15.945 1 98.94 144 ALA B CA 1
ATOM 3173 C C . ALA B 1 144 ? -3.482 14.484 14.797 1 98.94 144 ALA B C 1
ATOM 3175 O O . ALA B 1 144 ? -3.039 14.633 13.656 1 98.94 144 ALA B O 1
ATOM 3176 N N . LEU B 1 145 ? -4.738 14.625 15.086 1 98.94 145 LEU B N 1
ATOM 3177 C CA . LEU B 1 145 ? -5.695 15.055 14.07 1 98.94 145 LEU B CA 1
ATOM 3178 C C . LEU B 1 145 ? -5.371 16.453 13.57 1 98.94 145 LEU B C 1
ATOM 3180 O O . LEU B 1 145 ? -5.559 16.766 12.391 1 98.94 145 LEU B O 1
ATOM 3184 N N . LEU B 1 146 ? -4.922 17.312 14.445 1 98.88 146 LEU B N 1
ATOM 3185 C CA . LEU B 1 146 ? -4.52 18.656 14.047 1 98.88 146 LEU B CA 1
ATOM 3186 C C . LEU B 1 146 ? -3.281 18.625 13.164 1 98.88 146 LEU B C 1
ATOM 3188 O O . LEU B 1 146 ? -3.176 19.391 12.203 1 98.88 146 LEU B O 1
ATOM 3192 N N . THR B 1 147 ? -2.346 17.734 13.508 1 98.94 147 THR B N 1
ATOM 3193 C CA . THR B 1 147 ? -1.192 17.531 12.633 1 98.94 147 THR B CA 1
ATOM 3194 C C . THR B 1 147 ? -1.636 17.094 11.242 1 98.94 147 THR B C 1
ATOM 3196 O O . THR B 1 147 ? -1.191 17.656 10.242 1 98.94 147 THR B O 1
ATOM 3199 N N . ALA B 1 148 ? -2.492 16.109 11.227 1 98.94 148 ALA B N 1
ATOM 3200 C CA . ALA B 1 148 ? -3.021 15.609 9.961 1 98.94 148 ALA B CA 1
ATOM 3201 C C . ALA B 1 148 ? -3.691 16.719 9.172 1 98.94 148 ALA B C 1
ATOM 3203 O O . ALA B 1 148 ? -3.521 16.828 7.953 1 98.94 148 ALA B O 1
ATOM 3204 N N . SER B 1 149 ? -4.426 17.562 9.852 1 98.56 149 SER B N 1
ATOM 3205 C CA . SER B 1 149 ? -5.125 18.672 9.203 1 98.56 149 SER B CA 1
ATOM 3206 C C . SER B 1 149 ? -4.148 19.641 8.562 1 98.56 149 SER B C 1
ATOM 3208 O O . SER B 1 149 ? -4.387 20.141 7.465 1 98.56 149 SER B O 1
ATOM 3210 N N . GLY B 1 150 ? -3.105 19.953 9.266 1 98.75 150 GLY B N 1
ATOM 3211 C CA . GLY B 1 150 ? -2.092 20.828 8.711 1 98.75 150 GLY B CA 1
ATOM 3212 C C . GLY B 1 150 ? -1.499 20.312 7.414 1 98.75 150 GLY B C 1
ATOM 3213 O O . GLY B 1 150 ? -1.371 21.047 6.438 1 98.75 150 GLY B O 1
ATOM 3214 N N . ILE B 1 151 ? -1.188 19.047 7.387 1 98.88 151 ILE B N 1
ATOM 3215 C CA . ILE B 1 151 ? -0.631 18.422 6.191 1 98.88 151 ILE B CA 1
ATOM 3216 C C . ILE B 1 151 ? -1.672 18.42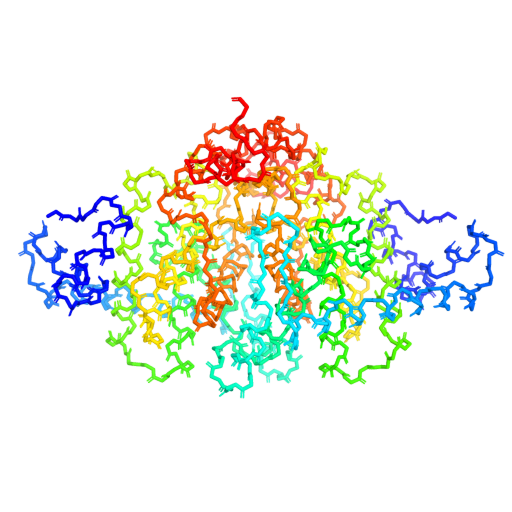2 5.074 1 98.88 151 ILE B C 1
ATOM 3218 O O . ILE B 1 151 ? -1.352 18.719 3.92 1 98.88 151 ILE B O 1
ATOM 3222 N N . GLY B 1 152 ? -2.887 18.141 5.449 1 98.62 152 GLY B N 1
ATOM 3223 C CA . GLY B 1 152 ? -3.975 18.141 4.484 1 98.62 152 GLY B CA 1
ATOM 3224 C C . GLY B 1 152 ? -4.191 19.5 3.842 1 98.62 152 GLY B C 1
ATOM 3225 O O . GLY B 1 152 ? -4.492 19.594 2.65 1 98.62 152 GLY B O 1
ATOM 3226 N N . ILE B 1 153 ? -4.082 20.547 4.609 1 98.44 153 ILE B N 1
ATOM 3227 C CA . ILE B 1 153 ? -4.25 21.906 4.109 1 98.44 153 ILE B CA 1
ATOM 3228 C C . ILE B 1 153 ? -3.219 22.172 3.016 1 98.44 153 ILE B C 1
ATOM 3230 O O . ILE B 1 153 ? -3.551 22.734 1.969 1 98.44 153 ILE B O 1
ATOM 3234 N N . ILE B 1 154 ? -2.018 21.781 3.225 1 98.75 154 ILE B N 1
ATOM 3235 C CA . ILE B 1 154 ? -0.953 22.016 2.256 1 98.75 154 ILE B CA 1
ATOM 3236 C C . ILE B 1 154 ? -1.234 21.234 0.979 1 98.75 154 ILE B C 1
ATOM 3238 O O . ILE B 1 154 ? -1.059 21.75 -0.128 1 98.75 154 ILE B O 1
ATOM 3242 N N . ILE B 1 155 ? -1.653 19.969 1.106 1 98.81 155 ILE B N 1
ATOM 3243 C CA . ILE B 1 155 ? -1.966 19.156 -0.059 1 98.81 155 ILE B CA 1
ATOM 3244 C C . ILE B 1 155 ? -3.105 19.797 -0.849 1 98.81 155 ILE B C 1
ATOM 3246 O O . ILE B 1 155 ? -3.023 19.922 -2.072 1 98.81 155 ILE B O 1
ATOM 3250 N N . ALA B 1 156 ? -4.141 20.203 -0.148 1 98 156 ALA B N 1
ATOM 3251 C CA . ALA B 1 156 ? -5.32 20.781 -0.792 1 98 156 ALA B CA 1
ATOM 3252 C C . ALA B 1 156 ? -4.973 22.094 -1.5 1 98 156 ALA B C 1
ATOM 3254 O O . ALA B 1 156 ? -5.508 22.391 -2.57 1 98 156 ALA B O 1
ATOM 3255 N N . LYS B 1 157 ? -4.113 22.859 -0.912 1 97.62 157 LYS B N 1
ATOM 3256 C CA . LYS B 1 157 ? -3.721 24.156 -1.473 1 97.62 157 LYS B CA 1
ATOM 3257 C C . LYS B 1 157 ? -2.945 23.969 -2.775 1 97.62 157 LYS B C 1
ATOM 3259 O O . LYS B 1 157 ? -3.041 24.797 -3.68 1 97.62 157 LYS B O 1
ATOM 3264 N N . ASN B 1 158 ? -2.195 22.922 -2.875 1 98.38 158 ASN B N 1
ATOM 3265 C CA . ASN B 1 158 ? -1.211 22.828 -3.949 1 98.38 158 ASN B CA 1
ATOM 3266 C C . ASN B 1 158 ? -1.595 21.75 -4.961 1 98.38 158 ASN B C 1
ATOM 3268 O O . ASN B 1 158 ? -0.994 21.656 -6.035 1 98.38 158 ASN B O 1
ATOM 3272 N N . ALA B 1 159 ? -2.539 20.984 -4.633 1 97.94 159 ALA B N 1
ATOM 3273 C CA . ALA B 1 159 ? -3.035 19.922 -5.508 1 97.94 159 ALA B CA 1
ATOM 3274 C C . ALA B 1 159 ? -4.551 19.797 -5.406 1 97.94 159 ALA B C 1
ATOM 3276 O O . ALA B 1 159 ? -5.273 20.781 -5.492 1 97.94 159 ALA B O 1
ATOM 3277 N N . THR B 1 160 ? -5.078 18.641 -5.234 1 96.12 160 THR B N 1
ATOM 3278 C CA . THR B 1 160 ? -6.484 18.328 -5 1 96.12 160 THR B CA 1
ATOM 3279 C C . THR B 1 160 ? -6.613 17.109 -4.086 1 96.12 160 THR B C 1
ATOM 3281 O O . THR B 1 160 ? -5.672 16.328 -3.941 1 96.12 160 THR B O 1
ATOM 3284 N N . ILE B 1 161 ? -7.68 17.047 -3.426 1 95.06 161 ILE B N 1
ATOM 3285 C CA . ILE B 1 161 ? -7.977 15.891 -2.582 1 95.06 161 ILE B CA 1
ATOM 3286 C C . ILE B 1 161 ? -9.156 15.109 -3.166 1 95.06 161 ILE B C 1
ATOM 3288 O O . ILE B 1 161 ? -9.672 14.188 -2.535 1 95.06 161 ILE B O 1
ATOM 3292 N N . SER B 1 162 ? -9.562 15.492 -4.32 1 94.5 162 SER B N 1
ATOM 3293 C CA . SER B 1 162 ? -10.75 14.93 -4.961 1 94.5 162 SER B CA 1
ATOM 3294 C C . SER B 1 162 ? -10.383 13.781 -5.891 1 94.5 162 SER B C 1
ATOM 3296 O O . SER B 1 162 ? -9.539 13.938 -6.777 1 94.5 162 SER B O 1
ATOM 3298 N N . GLY B 1 163 ? -11.086 12.695 -5.719 1 94.56 163 GLY B N 1
ATOM 3299 C CA . GLY B 1 163 ? -10.898 11.578 -6.633 1 94.56 163 GLY B CA 1
ATOM 3300 C C . GLY B 1 163 ? -11.328 11.898 -8.055 1 94.56 163 GLY B C 1
ATOM 3301 O O . GLY B 1 163 ? -10.727 11.406 -9.016 1 94.56 163 GLY B O 1
ATOM 3302 N N . ALA B 1 164 ? -12.344 12.742 -8.203 1 94.69 164 ALA B N 1
ATOM 3303 C CA . ALA B 1 164 ? -12.867 13.125 -9.508 1 94.69 164 ALA B CA 1
ATOM 3304 C C . ALA B 1 164 ? -11.852 13.953 -10.289 1 94.69 164 ALA B C 1
ATOM 3306 O O . ALA B 1 164 ? -11.805 13.898 -11.516 1 94.69 164 ALA B O 1
ATOM 3307 N N . GLU B 1 165 ? -11.031 14.633 -9.578 1 94.88 165 GLU B N 1
ATOM 3308 C CA . GLU B 1 165 ? -10.055 15.508 -10.219 1 94.88 165 GLU B CA 1
ATOM 3309 C C . GLU B 1 165 ? -8.711 14.805 -10.375 1 94.88 165 GLU B C 1
ATOM 3311 O O . GLU B 1 165 ? -8.016 15 -11.375 1 94.88 165 GLU B O 1
ATOM 3316 N N . GLY B 1 166 ? -8.352 13.984 -9.422 1 96.5 166 GLY B N 1
ATOM 3317 C CA . GLY B 1 166 ? -6.973 13.516 -9.398 1 96.5 166 GLY B CA 1
ATOM 3318 C C . GLY B 1 166 ? -6.859 12.016 -9.211 1 96.5 166 GLY B C 1
ATOM 3319 O O . GLY B 1 166 ? -5.758 11.484 -9.031 1 96.5 166 GLY B O 1
ATOM 3320 N N . GLY B 1 167 ? -7.957 11.266 -9.258 1 97.31 167 GLY B N 1
ATOM 3321 C CA . GLY B 1 167 ? -7.914 9.844 -8.945 1 97.31 167 GLY B CA 1
ATOM 3322 C C . GLY B 1 167 ? -7.887 9.555 -7.461 1 97.31 167 GLY B C 1
ATOM 3323 O O . GLY B 1 167 ? -7.875 10.477 -6.645 1 97.31 167 GLY B O 1
ATOM 3324 N N . CYS B 1 168 ? -7.766 8.305 -7.125 1 98.19 168 CYS B N 1
ATOM 3325 C CA . CYS B 1 168 ? -7.828 7.887 -5.73 1 98.19 168 CYS B CA 1
ATOM 3326 C C . CYS B 1 168 ? -6.539 8.234 -5 1 98.19 168 CYS B C 1
ATOM 3328 O O . CYS B 1 168 ? -6.512 8.297 -3.77 1 98.19 168 CYS B O 1
ATOM 3330 N N . GLN B 1 169 ? -5.414 8.422 -5.738 1 98.5 169 GLN B N 1
ATOM 3331 C CA . GLN B 1 169 ? -4.191 8.914 -5.117 1 98.5 169 GLN B CA 1
ATOM 3332 C C . GLN B 1 169 ? -4.441 10.242 -4.395 1 98.5 169 GLN B C 1
ATOM 3334 O O . GLN B 1 169 ? -3.836 10.508 -3.354 1 98.5 169 GLN B O 1
ATOM 3339 N N . ALA B 1 170 ? -5.309 11.047 -4.949 1 98.25 170 ALA B N 1
ATOM 3340 C CA . ALA B 1 170 ? -5.629 12.344 -4.355 1 98.25 170 ALA B CA 1
ATOM 3341 C C . ALA B 1 170 ? -6.484 12.18 -3.102 1 98.25 170 ALA B C 1
ATOM 3343 O O . ALA B 1 170 ? -6.402 12.984 -2.176 1 98.25 170 ALA B O 1
ATOM 3344 N N . GLU B 1 171 ? -7.273 11.156 -3.053 1 97.81 171 GLU B N 1
ATOM 3345 C CA . GLU B 1 171 ? -8.18 10.906 -1.934 1 97.81 171 GLU B CA 1
ATOM 3346 C C . GLU B 1 171 ? -7.508 10.039 -0.868 1 97.81 171 GLU B C 1
ATOM 3348 O O . GLU B 1 171 ? -7.012 10.555 0.135 1 97.81 171 GLU B O 1
ATOM 3353 N N . CYS B 1 172 ? -7.355 8.797 -1.19 1 98.56 172 CYS B N 1
ATOM 3354 C CA . CYS B 1 172 ? -6.758 7.863 -0.245 1 98.56 172 CYS B CA 1
ATOM 3355 C C . CYS B 1 172 ? -5.289 8.188 -0.014 1 98.56 172 CYS B C 1
ATOM 3357 O O . CYS B 1 172 ? -4.773 7.992 1.089 1 98.56 172 CYS B O 1
ATOM 3359 N N . GLY B 1 173 ? -4.598 8.617 -1.055 1 98.75 173 GLY B N 1
ATOM 3360 C CA . GLY B 1 173 ? -3.203 9 -0.896 1 98.75 173 GLY B CA 1
ATOM 3361 C C . GLY B 1 173 ? -3.008 10.156 0.073 1 98.75 173 GLY B C 1
ATOM 3362 O O . GLY B 1 173 ? -2.117 10.109 0.924 1 98.75 173 GLY B O 1
ATOM 3363 N N . SER B 1 174 ? -3.836 11.172 -0.064 1 98.88 174 SER B N 1
ATOM 3364 C CA . SER B 1 174 ? -3.766 12.312 0.852 1 98.88 174 SER B CA 1
ATOM 3365 C C . SER B 1 174 ? -4.109 11.891 2.277 1 98.88 174 SER B C 1
ATOM 3367 O O . SER B 1 174 ? -3.43 12.289 3.227 1 98.88 174 SER B O 1
ATOM 3369 N N . ALA B 1 175 ? -5.176 11.086 2.387 1 98.88 175 ALA B N 1
ATOM 3370 C CA . ALA B 1 175 ? -5.59 10.617 3.705 1 98.88 175 ALA B CA 1
ATOM 3371 C C . ALA B 1 175 ? -4.461 9.852 4.395 1 98.88 175 ALA B C 1
ATOM 3373 O O . ALA B 1 175 ? -4.195 10.062 5.582 1 98.88 175 ALA B O 1
ATOM 3374 N N . ALA B 1 176 ? -3.838 8.984 3.652 1 98.94 176 ALA B N 1
ATOM 3375 C CA . ALA B 1 176 ? -2.758 8.172 4.211 1 98.94 176 ALA B CA 1
ATOM 3376 C C . ALA B 1 176 ? -1.54 9.031 4.539 1 98.94 176 ALA B C 1
ATOM 3378 O O . ALA B 1 176 ? -0.86 8.805 5.539 1 98.94 176 ALA B O 1
ATOM 3379 N N . ALA B 1 177 ? -1.22 9.984 3.684 1 98.94 177 ALA B N 1
ATOM 3380 C CA . ALA B 1 177 ? -0.115 10.906 3.93 1 98.94 177 ALA B CA 1
ATOM 3381 C C . ALA B 1 177 ? -0.354 11.727 5.199 1 98.94 177 ALA B C 1
ATOM 3383 O O . ALA B 1 177 ? 0.546 11.875 6.027 1 98.94 177 ALA B O 1
ATOM 3384 N N . MET B 1 178 ? -1.543 12.273 5.305 1 98.94 178 MET B N 1
ATOM 3385 C CA . MET B 1 178 ? -1.955 13.008 6.5 1 98.94 178 MET B CA 1
ATOM 3386 C C . MET B 1 178 ? -1.776 12.156 7.75 1 98.94 178 MET B C 1
ATOM 3388 O O . MET B 1 178 ? -1.193 12.602 8.734 1 98.94 178 MET B O 1
ATOM 3392 N N . ALA B 1 179 ? -2.258 10.945 7.648 1 99 179 ALA B N 1
ATOM 3393 C CA . ALA B 1 179 ? -2.248 10.023 8.781 1 99 179 ALA B CA 1
ATOM 3394 C C . ALA B 1 179 ? -0.821 9.641 9.164 1 99 179 ALA B C 1
ATOM 3396 O O . ALA B 1 179 ? -0.488 9.57 10.352 1 99 179 ALA B O 1
ATOM 3397 N N . SER B 1 180 ? -0.006 9.391 8.188 1 99 180 SER B N 1
ATOM 3398 C CA . SER B 1 180 ? 1.372 8.984 8.445 1 99 180 SER B CA 1
ATOM 3399 C C . SER B 1 180 ? 2.15 10.094 9.148 1 99 180 SER B C 1
ATOM 3401 O O . SER B 1 180 ? 2.875 9.844 10.109 1 99 180 SER B O 1
ATOM 3403 N N . GLY B 1 181 ? 2.033 11.297 8.594 1 98.94 181 GLY B N 1
ATOM 3404 C CA . GLY B 1 181 ? 2.666 12.438 9.25 1 98.94 181 GLY B CA 1
ATOM 3405 C C . GLY B 1 181 ? 2.215 12.633 10.68 1 98.94 181 GLY B C 1
ATOM 3406 O O . GLY B 1 181 ? 3.027 12.922 11.562 1 98.94 181 GLY B O 1
ATOM 3407 N N . ALA B 1 182 ? 0.943 12.461 10.922 1 98.94 182 ALA B N 1
ATOM 3408 C CA . ALA B 1 182 ? 0.376 12.602 12.258 1 98.94 182 ALA B CA 1
ATOM 3409 C C . ALA B 1 182 ? 0.98 11.578 13.219 1 98.94 182 ALA B C 1
ATOM 3411 O O . ALA B 1 182 ? 1.286 11.906 14.367 1 98.94 182 ALA B O 1
ATOM 3412 N N . VAL B 1 183 ? 1.138 10.375 12.789 1 98.94 183 VAL B N 1
ATOM 3413 C CA . VAL B 1 183 ? 1.677 9.312 13.633 1 98.94 183 VAL B CA 1
ATOM 3414 C C . VAL B 1 183 ? 3.146 9.594 13.938 1 98.94 183 VAL B C 1
ATOM 3416 O O . VAL B 1 183 ? 3.607 9.367 15.055 1 98.94 183 VAL B O 1
ATOM 3419 N N . VAL B 1 184 ? 3.887 10.031 12.93 1 98.94 184 VAL B N 1
ATOM 3420 C CA . VAL B 1 184 ? 5.297 10.352 13.141 1 98.94 184 VAL B CA 1
ATOM 3421 C C . VAL B 1 184 ? 5.426 11.391 14.258 1 98.94 184 VAL B C 1
ATOM 3423 O O . VAL B 1 184 ? 6.23 11.219 15.18 1 98.94 184 VAL B O 1
ATOM 3426 N N . GLU B 1 185 ? 4.66 12.453 14.125 1 98.88 185 GLU B N 1
ATOM 3427 C CA . GLU B 1 185 ? 4.719 13.469 15.18 1 98.88 185 GLU B CA 1
ATOM 3428 C C . GLU B 1 185 ? 4.254 12.906 16.516 1 98.88 185 GLU B C 1
ATOM 3430 O O . GLU B 1 185 ? 4.812 13.234 17.562 1 98.88 185 GLU B O 1
ATOM 3435 N N . MET B 1 186 ? 3.209 12.055 16.547 1 98.75 186 MET B N 1
ATOM 3436 C CA . MET B 1 186 ? 2.725 11.406 17.766 1 98.75 186 MET B CA 1
ATOM 3437 C C . MET B 1 186 ? 3.83 10.586 18.422 1 98.75 186 MET B C 1
ATOM 3439 O O . MET B 1 186 ? 3.896 10.492 19.641 1 98.75 186 MET B O 1
ATOM 3443 N N . MET B 1 187 ? 4.703 10.07 17.625 1 98.69 187 MET B N 1
ATOM 3444 C CA . MET B 1 187 ? 5.801 9.234 18.094 1 98.69 187 MET B CA 1
ATOM 3445 C C . MET B 1 187 ? 6.988 10.094 18.531 1 98.69 187 MET B C 1
ATOM 3447 O O . MET B 1 187 ? 8.016 9.57 18.953 1 98.69 187 MET B O 1
ATOM 3451 N N . GLY B 1 188 ? 6.859 11.375 18.359 1 98.44 188 GLY B N 1
ATOM 3452 C CA . GLY B 1 188 ? 7.914 12.273 18.797 1 98.44 188 GLY B CA 1
ATOM 3453 C C . GLY B 1 188 ? 8.836 12.703 17.656 1 98.44 188 GLY B C 1
ATOM 3454 O O . GLY B 1 188 ? 9.875 13.32 17.906 1 98.44 188 GLY B O 1
ATOM 3455 N N . GLY B 1 189 ? 8.469 12.391 16.422 1 98.69 189 GLY B N 1
ATOM 3456 C CA . GLY B 1 189 ? 9.273 12.789 15.281 1 98.69 189 GLY B CA 1
ATOM 3457 C C . GLY B 1 189 ? 9.18 14.273 14.977 1 98.69 189 GLY B C 1
ATOM 3458 O O . GLY B 1 189 ? 8.281 14.961 15.477 1 98.69 189 GLY B O 1
ATOM 3459 N N . SER B 1 190 ? 10.047 14.758 14.156 1 98.75 190 SER B N 1
ATOM 3460 C CA . SER B 1 190 ? 10.102 16.156 13.758 1 98.75 190 SER B CA 1
ATOM 3461 C C . SER B 1 190 ? 9.133 16.453 12.617 1 98.75 190 SER B C 1
ATOM 3463 O O . SER B 1 190 ? 8.664 15.531 11.945 1 98.75 190 SER B O 1
ATOM 3465 N N . PRO B 1 191 ? 8.898 17.75 12.398 1 98.88 191 PRO B N 1
ATOM 3466 C CA . PRO B 1 191 ? 8.086 18.109 11.234 1 98.88 191 PRO B CA 1
ATOM 3467 C C . PRO B 1 191 ? 8.68 17.594 9.922 1 98.88 191 PRO B C 1
ATOM 3469 O O . PRO B 1 191 ? 7.938 17.141 9.039 1 98.88 191 PRO B O 1
ATOM 3472 N N . SER B 1 192 ? 9.969 17.625 9.844 1 98.88 192 SER B N 1
ATOM 3473 C CA . SER B 1 192 ? 10.633 17.125 8.641 1 98.88 192 SER B CA 1
ATOM 3474 C C . SER B 1 192 ? 10.391 15.625 8.461 1 98.88 192 SER B C 1
ATOM 3476 O O . SER B 1 192 ? 10.086 15.172 7.359 1 98.88 192 SER B O 1
ATOM 3478 N N . GLN B 1 193 ? 10.539 14.852 9.516 1 98.88 193 GLN B N 1
ATOM 3479 C CA . GLN B 1 193 ? 10.289 13.422 9.461 1 98.88 193 GLN B CA 1
ATOM 3480 C C . GLN B 1 193 ? 8.836 13.125 9.078 1 98.88 193 GLN B C 1
ATOM 3482 O O . GLN B 1 193 ? 8.562 12.188 8.328 1 98.88 193 GLN B O 1
ATOM 3487 N N . ALA B 1 194 ? 7.953 13.938 9.625 1 98.94 194 ALA B N 1
ATOM 3488 C CA . ALA B 1 194 ? 6.535 13.781 9.305 1 98.94 194 ALA B CA 1
ATOM 3489 C C . ALA B 1 194 ? 6.289 13.961 7.812 1 98.94 194 ALA B C 1
ATOM 3491 O O . ALA B 1 194 ? 5.551 13.188 7.199 1 98.94 194 ALA B O 1
ATOM 3492 N N . LEU B 1 195 ? 6.914 14.953 7.234 1 98.94 195 LEU B N 1
ATOM 3493 C CA . LEU B 1 195 ? 6.68 15.25 5.824 1 98.94 195 LEU B CA 1
ATOM 3494 C C . LEU B 1 195 ? 7.414 14.25 4.934 1 98.94 195 LEU B C 1
ATOM 3496 O O . LEU B 1 195 ? 6.965 13.961 3.822 1 98.94 195 LEU B O 1
ATOM 3500 N N . HIS B 1 196 ? 8.57 13.672 5.414 1 98.94 196 HIS B N 1
ATOM 3501 C CA . HIS B 1 196 ? 9.18 12.555 4.695 1 98.94 196 HIS B CA 1
ATOM 3502 C C . HIS B 1 196 ? 8.219 11.367 4.609 1 98.94 196 HIS B C 1
ATOM 3504 O O . HIS B 1 196 ? 8.078 10.758 3.545 1 98.94 196 HIS B O 1
ATOM 3510 N N . ALA B 1 197 ? 7.605 11.062 5.734 1 98.94 197 ALA B N 1
ATOM 3511 C CA . ALA B 1 197 ? 6.641 9.961 5.75 1 98.94 197 ALA B CA 1
ATOM 3512 C C . ALA B 1 197 ? 5.492 10.227 4.781 1 98.94 197 ALA B C 1
ATOM 3514 O O . ALA B 1 197 ? 5.098 9.344 4.016 1 98.94 197 ALA B O 1
ATOM 3515 N N . SER B 1 198 ? 4.988 11.445 4.812 1 98.94 198 SER B N 1
ATOM 3516 C CA . SER B 1 198 ? 3.881 11.836 3.947 1 98.94 198 SER B CA 1
ATOM 3517 C C . SER B 1 198 ? 4.262 11.719 2.475 1 98.94 198 SER B C 1
ATOM 3519 O O . SER B 1 198 ? 3.48 11.211 1.667 1 98.94 198 SER B O 1
ATOM 3521 N N . ALA B 1 199 ? 5.453 12.156 2.174 1 98.94 199 ALA B N 1
ATOM 3522 C CA . ALA B 1 199 ? 5.938 12.094 0.796 1 98.94 199 ALA B CA 1
ATOM 3523 C C . ALA B 1 199 ? 6.074 10.648 0.326 1 98.94 199 ALA B C 1
ATOM 3525 O O . ALA B 1 199 ? 5.676 10.312 -0.792 1 98.94 199 ALA B O 1
ATOM 3526 N N . ILE B 1 200 ? 6.602 9.805 1.176 1 98.94 200 ILE B N 1
ATOM 3527 C CA . ILE B 1 200 ? 6.852 8.414 0.825 1 98.94 200 ILE B CA 1
ATOM 3528 C C . ILE B 1 200 ? 5.523 7.699 0.578 1 98.94 200 ILE B C 1
ATOM 3530 O O . ILE B 1 200 ? 5.398 6.93 -0.376 1 98.94 200 ILE B O 1
ATOM 3534 N N . VAL B 1 201 ? 4.531 7.984 1.36 1 98.88 201 VAL B N 1
ATOM 3535 C CA . VAL B 1 201 ? 3.215 7.375 1.21 1 98.88 201 VAL B CA 1
ATOM 3536 C C . VAL B 1 201 ? 2.639 7.719 -0.162 1 98.88 201 VAL B C 1
ATOM 3538 O O . VAL B 1 201 ? 2.154 6.84 -0.877 1 98.88 201 VAL B O 1
ATOM 3541 N N . ILE B 1 202 ? 2.729 8.977 -0.519 1 98.88 202 ILE B N 1
ATOM 3542 C CA . ILE B 1 202 ? 2.152 9.43 -1.779 1 98.88 202 ILE B CA 1
ATOM 3543 C C . ILE B 1 202 ? 2.918 8.812 -2.949 1 98.88 202 ILE B C 1
ATOM 3545 O O . ILE B 1 202 ? 2.312 8.344 -3.914 1 98.88 202 ILE B O 1
ATOM 3549 N N . LYS B 1 203 ? 4.234 8.758 -2.854 1 98.81 203 LYS B N 1
ATOM 3550 C CA . LYS B 1 203 ? 5.066 8.195 -3.916 1 98.81 203 LYS B CA 1
ATOM 3551 C C . LYS B 1 203 ? 4.684 6.746 -4.203 1 98.81 203 LYS B C 1
ATOM 3553 O O . LYS B 1 203 ? 4.699 6.312 -5.355 1 98.81 203 LYS B O 1
ATOM 3558 N N . ASN B 1 204 ? 4.305 6.035 -3.211 1 98.69 204 ASN B N 1
ATOM 3559 C CA . ASN B 1 204 ? 4.102 4.594 -3.305 1 98.69 204 ASN B CA 1
ATOM 3560 C C . ASN B 1 204 ? 2.742 4.258 -3.908 1 98.69 204 ASN B C 1
ATOM 3562 O O . ASN B 1 204 ? 2.467 3.096 -4.219 1 98.69 204 ASN B O 1
ATOM 3566 N N . ILE B 1 205 ? 1.898 5.266 -4.121 1 98.38 205 ILE B N 1
ATOM 3567 C CA . ILE B 1 205 ? 0.602 4.984 -4.727 1 98.38 205 ILE B CA 1
ATOM 3568 C C . ILE B 1 205 ? 0.318 5.996 -5.832 1 98.38 205 ILE B C 1
ATOM 3570 O O . ILE B 1 205 ? -0.842 6.273 -6.148 1 98.38 205 ILE B O 1
ATOM 3574 N N . LEU B 1 206 ? 1.331 6.617 -6.344 1 98.44 206 LEU B N 1
ATOM 3575 C CA . LEU B 1 206 ? 1.22 7.633 -7.387 1 98.44 206 LEU B CA 1
ATOM 3576 C C . LEU B 1 206 ? 0.542 7.062 -8.625 1 98.44 206 LEU B C 1
ATOM 3578 O O . LEU B 1 206 ? 1.012 6.078 -9.203 1 98.44 206 LEU B O 1
ATOM 3582 N N . GLY B 1 207 ? -0.576 7.633 -9.039 1 98.19 207 GLY B N 1
ATOM 3583 C CA . GLY B 1 207 ? -1.303 7.188 -10.219 1 98.19 207 GLY B CA 1
ATOM 3584 C C . GLY B 1 207 ? -2.504 6.32 -9.883 1 98.19 207 GLY B C 1
ATOM 3585 O O . GLY B 1 207 ? -3.252 5.922 -10.781 1 98.19 207 GLY B O 1
ATOM 3586 N N . LEU B 1 208 ? -2.734 6.062 -8.586 1 98.62 208 LEU B N 1
ATOM 3587 C CA . LEU B 1 208 ? -3.861 5.227 -8.188 1 98.62 208 LEU B CA 1
ATOM 3588 C C . LEU B 1 208 ? -5.168 5.766 -8.758 1 98.62 208 LEU B C 1
ATOM 3590 O O . LEU B 1 208 ? -5.555 6.902 -8.469 1 98.62 208 LEU B O 1
ATOM 3594 N N . VAL B 1 209 ? -5.887 4.957 -9.484 1 98.38 209 VAL B N 1
ATOM 3595 C CA . VAL B 1 209 ? -7.09 5.379 -10.195 1 98.38 209 VAL B CA 1
ATOM 3596 C C . VAL B 1 209 ? -8.297 5.285 -9.273 1 98.38 209 VAL B C 1
ATOM 3598 O O . VAL B 1 209 ? -8.242 4.633 -8.227 1 98.38 209 VAL B O 1
ATOM 3601 N N . CYS B 1 210 ? -9.32 5.992 -9.617 1 97.44 210 CYS B N 1
ATOM 3602 C CA . CYS B 1 210 ? -10.586 5.945 -8.898 1 97.44 210 CYS B CA 1
ATOM 3603 C C . CYS B 1 210 ? -11.688 5.367 -9.773 1 97.44 210 CYS B C 1
ATOM 3605 O O . CYS B 1 210 ? -12.273 6.078 -10.594 1 97.44 210 CYS B O 1
ATOM 3607 N N . ASP B 1 211 ? -12.016 4.105 -9.594 1 95.88 211 ASP B N 1
ATOM 3608 C CA . ASP B 1 211 ? -12.922 3.35 -10.445 1 95.88 211 ASP B CA 1
ATOM 3609 C C . ASP B 1 211 ? -13.922 2.553 -9.617 1 95.88 211 ASP B C 1
ATOM 3611 O O . ASP B 1 211 ? -14.062 1.341 -9.789 1 95.88 211 ASP B O 1
ATOM 3615 N N . PRO B 1 212 ? -14.664 3.238 -8.852 1 96.69 212 PRO B N 1
ATOM 3616 C CA . PRO B 1 212 ? -15.586 2.531 -7.965 1 96.69 212 PRO B CA 1
ATOM 3617 C C . PRO B 1 212 ? -16.688 1.787 -8.727 1 96.69 212 PRO B C 1
ATOM 3619 O O . PRO B 1 212 ? -17.281 2.344 -9.648 1 96.69 212 PRO B O 1
ATOM 3622 N N . VAL B 1 213 ? -16.938 0.587 -8.297 1 97.62 213 VAL B N 1
ATOM 3623 C CA . VAL B 1 213 ? -18 -0.225 -8.898 1 97.62 213 VAL B CA 1
ATOM 3624 C C . VAL B 1 213 ? -19.359 0.424 -8.648 1 97.62 213 VAL B C 1
ATOM 3626 O O . VAL B 1 213 ? -19.656 0.826 -7.527 1 97.62 213 VAL B O 1
ATOM 3629 N N . ALA B 1 214 ? -20.141 0.62 -9.688 1 96.25 214 ALA B N 1
ATOM 3630 C CA . ALA B 1 214 ? -21.484 1.195 -9.648 1 96.25 214 ALA B CA 1
ATOM 3631 C C . ALA B 1 214 ? -21.453 2.652 -9.195 1 96.25 214 ALA B C 1
ATOM 3633 O O . ALA B 1 214 ? -22.469 3.217 -8.812 1 96.25 214 ALA B O 1
ATOM 3634 N N . GLY B 1 215 ? -20.25 3.248 -9.133 1 95.38 215 GLY B N 1
ATOM 3635 C CA . GLY B 1 215 ? -20.094 4.637 -8.727 1 95.38 215 GLY B CA 1
ATOM 3636 C C . GLY B 1 215 ? -20.266 4.852 -7.238 1 95.38 215 GLY B C 1
ATOM 3637 O O . GLY B 1 215 ? -20.469 5.984 -6.789 1 95.38 215 GLY B O 1
ATOM 3638 N N . LEU B 1 216 ? -20.234 3.812 -6.484 1 96.38 216 LEU B N 1
ATOM 3639 C CA . LEU B 1 216 ? -20.484 3.895 -5.051 1 96.38 216 LEU B CA 1
ATOM 3640 C C . LEU B 1 216 ? -19.188 3.822 -4.258 1 96.38 216 LEU B C 1
ATOM 3642 O O . LEU B 1 216 ? -18.25 3.115 -4.648 1 96.38 216 LEU B O 1
ATOM 3646 N N . VAL B 1 217 ? -19.047 4.551 -3.162 1 96.19 217 VAL B N 1
ATOM 3647 C CA . VAL B 1 217 ? -17.891 4.531 -2.279 1 96.19 217 VAL B CA 1
ATOM 3648 C C . VAL B 1 217 ? -17.891 3.244 -1.457 1 96.19 217 VAL B C 1
ATOM 3650 O O . VAL B 1 217 ? -18.141 3.27 -0.251 1 96.19 217 VAL B O 1
ATOM 3653 N N . GLU B 1 218 ? -17.672 2.143 -2.16 1 97.56 218 GLU B N 1
ATOM 3654 C CA . GLU B 1 218 ? -17.734 0.817 -1.553 1 97.56 218 GLU B CA 1
ATOM 3655 C C . GLU B 1 218 ? -16.625 -0.08 -2.092 1 97.56 218 GLU B C 1
ATOM 3657 O O . GLU B 1 218 ? -15.586 -0.261 -1.439 1 97.56 218 GLU B O 1
ATOM 3662 N N . VAL B 1 219 ? -16.656 -0.58 -3.311 1 97.62 219 VAL B N 1
ATOM 3663 C CA . VAL B 1 219 ? -15.664 -1.41 -3.975 1 97.62 219 VAL B CA 1
ATOM 3664 C C . VAL B 1 219 ? -14.922 -0.587 -5.027 1 97.62 219 VAL B C 1
ATOM 3666 O O . VAL B 1 219 ? -15.539 -0.068 -5.961 1 97.62 219 VAL B O 1
ATOM 3669 N N . PRO B 1 220 ? -13.672 -0.408 -4.879 1 97.56 220 PRO B N 1
ATOM 3670 C CA . PRO B 1 220 ? -12.727 -1.032 -3.949 1 97.56 220 PRO B CA 1
ATOM 3671 C C . PRO B 1 220 ? -12.391 -0.139 -2.758 1 97.56 220 PRO B C 1
ATOM 3673 O O . PRO B 1 220 ? -11.398 -0.369 -2.068 1 97.56 220 PRO B O 1
ATOM 3676 N N . CYS B 1 221 ? -13.164 0.817 -2.486 1 98.12 221 CYS B N 1
ATOM 3677 C CA . CYS B 1 221 ? -12.867 1.882 -1.536 1 98.12 221 CYS B CA 1
ATOM 3678 C C . CYS B 1 221 ? -12.547 1.311 -0.159 1 98.12 221 CYS B C 1
ATOM 3680 O O . CYS B 1 221 ? -11.586 1.737 0.489 1 98.12 221 CYS B O 1
ATOM 3682 N N . ALA B 1 222 ? -13.32 0.353 0.289 1 98.62 222 ALA B N 1
ATOM 3683 C CA . ALA B 1 222 ? -13.164 -0.193 1.635 1 98.62 222 ALA B CA 1
ATOM 3684 C C . ALA B 1 222 ? -11.789 -0.829 1.812 1 98.62 222 ALA B C 1
ATOM 3686 O O . ALA B 1 222 ? -11.102 -0.571 2.803 1 98.62 222 ALA B O 1
ATOM 3687 N N . LYS B 1 223 ? -11.383 -1.674 0.868 1 98.75 223 LYS B N 1
ATOM 3688 C CA . LYS B 1 223 ? -10.086 -2.342 0.96 1 98.75 223 LYS B CA 1
ATOM 3689 C C . LYS B 1 223 ? -8.938 -1.351 0.766 1 98.75 223 LYS B C 1
ATOM 3691 O O . LYS B 1 223 ? -7.863 -1.519 1.34 1 98.75 223 LYS B O 1
ATOM 3696 N N . ARG B 1 224 ? -9.164 -0.297 -0.002 1 98.81 224 ARG B N 1
ATOM 3697 C CA . ARG B 1 224 ? -8.148 0.736 -0.175 1 98.81 224 ARG B CA 1
ATOM 3698 C C . ARG B 1 224 ? -7.969 1.55 1.104 1 98.81 224 ARG B C 1
ATOM 3700 O O . ARG B 1 224 ? -6.875 2.039 1.388 1 98.81 224 ARG B O 1
ATOM 3707 N N . ASN B 1 225 ? -9.078 1.701 1.896 1 98.88 225 ASN B N 1
ATOM 3708 C CA . ASN B 1 225 ? -8.922 2.309 3.213 1 98.88 225 ASN B CA 1
ATOM 3709 C C . ASN B 1 225 ? -8.039 1.458 4.121 1 98.88 225 ASN B C 1
ATOM 3711 O O . ASN B 1 225 ? -7.188 1.986 4.84 1 98.88 225 ASN B O 1
ATOM 3715 N N . ALA B 1 226 ? -8.25 0.171 4.066 1 98.94 226 ALA B N 1
ATOM 3716 C CA . ALA B 1 226 ? -7.387 -0.72 4.836 1 98.94 226 ALA B CA 1
ATOM 3717 C C . ALA B 1 226 ? -5.938 -0.611 4.371 1 98.94 226 ALA B C 1
ATOM 3719 O O . ALA B 1 226 ? -5.02 -0.513 5.191 1 98.94 226 ALA B O 1
ATOM 3720 N N . SER B 1 227 ? -5.723 -0.643 3.074 1 98.88 227 SER B N 1
ATOM 3721 C CA . SER B 1 227 ? -4.383 -0.555 2.504 1 98.88 227 SER B CA 1
ATOM 3722 C C . SER B 1 227 ? -3.721 0.776 2.848 1 98.88 227 SER B C 1
ATOM 3724 O O . SER B 1 227 ? -2.529 0.821 3.16 1 98.88 227 SER B O 1
ATOM 3726 N N . GLY B 1 228 ? -4.48 1.888 2.738 1 98.88 228 GLY B N 1
ATOM 3727 C CA . GLY B 1 228 ? -3.965 3.191 3.125 1 98.88 228 GLY B CA 1
ATOM 3728 C C . GLY B 1 228 ? -3.57 3.268 4.586 1 98.88 228 GLY B C 1
ATOM 3729 O O . GLY B 1 228 ? -2.576 3.908 4.934 1 98.88 228 GLY B O 1
ATOM 3730 N N . THR B 1 229 ? -4.348 2.617 5.43 1 98.94 229 THR B N 1
ATOM 3731 C CA . THR B 1 229 ? -4.062 2.557 6.859 1 98.94 229 THR B CA 1
ATOM 3732 C C . THR B 1 229 ? -2.729 1.859 7.113 1 98.94 229 THR B C 1
ATOM 3734 O O . THR B 1 229 ? -1.885 2.371 7.855 1 98.94 229 THR B O 1
ATOM 3737 N N . VAL B 1 230 ? -2.547 0.788 6.457 1 98.94 230 VAL B N 1
ATOM 3738 C CA . VAL B 1 230 ? -1.319 0.009 6.586 1 98.94 230 VAL B CA 1
ATOM 3739 C C . VAL B 1 230 ? -0.134 0.821 6.07 1 98.94 230 VAL B C 1
ATOM 3741 O O . VAL B 1 230 ? 0.916 0.877 6.715 1 98.94 230 VAL B O 1
ATOM 3744 N N . ALA B 1 231 ? -0.297 1.424 4.934 1 98.94 231 ALA B N 1
ATOM 3745 C CA . ALA B 1 231 ? 0.758 2.242 4.34 1 98.94 231 ALA B CA 1
ATOM 3746 C C . ALA B 1 231 ? 1.172 3.369 5.281 1 98.94 231 ALA B C 1
ATOM 3748 O O . ALA B 1 231 ? 2.365 3.627 5.465 1 98.94 231 ALA B O 1
ATOM 3749 N N . ALA B 1 232 ? 0.195 4.016 5.871 1 98.94 232 ALA B N 1
ATOM 3750 C CA . ALA B 1 232 ? 0.47 5.133 6.766 1 98.94 232 ALA B CA 1
ATOM 3751 C C . ALA B 1 232 ? 1.261 4.68 7.988 1 98.94 232 ALA B C 1
ATOM 3753 O O . ALA B 1 232 ? 2.27 5.289 8.344 1 98.94 232 ALA B O 1
ATOM 3754 N N . LEU B 1 233 ? 0.829 3.625 8.617 1 98.94 233 LEU B N 1
ATOM 3755 C CA . LEU B 1 233 ? 1.45 3.135 9.844 1 98.94 233 LEU B CA 1
ATOM 3756 C C . LEU B 1 233 ? 2.871 2.648 9.578 1 98.94 233 LEU B C 1
ATOM 3758 O O . LEU B 1 233 ? 3.793 2.971 10.336 1 98.94 233 LEU B O 1
ATOM 3762 N N . THR B 1 234 ? 3.076 1.91 8.492 1 98.94 234 THR B N 1
ATOM 3763 C CA . THR B 1 234 ? 4.379 1.314 8.227 1 98.94 234 THR B CA 1
ATOM 3764 C C . THR B 1 234 ? 5.367 2.373 7.738 1 98.94 234 THR B C 1
ATOM 3766 O O . THR B 1 234 ? 6.562 2.297 8.039 1 98.94 234 THR B O 1
ATOM 3769 N N . THR B 1 235 ? 4.879 3.344 7.016 1 98.94 235 THR B N 1
ATOM 3770 C CA . THR B 1 235 ? 5.762 4.406 6.547 1 98.94 235 THR B CA 1
ATOM 3771 C C . THR B 1 235 ? 6.215 5.285 7.711 1 98.94 235 THR B C 1
ATOM 3773 O O . THR B 1 235 ? 7.312 5.848 7.68 1 98.94 235 THR B O 1
ATOM 3776 N N . ALA B 1 236 ? 5.379 5.398 8.742 1 98.94 236 ALA B N 1
ATOM 3777 C CA . ALA B 1 236 ? 5.816 6.109 9.938 1 98.94 236 ALA B CA 1
ATOM 3778 C C . ALA B 1 236 ? 7.07 5.469 10.531 1 98.94 236 ALA B C 1
ATOM 3780 O O . ALA B 1 236 ? 8.008 6.168 10.922 1 98.94 236 ALA B O 1
ATOM 3781 N N . ASP B 1 237 ? 7.121 4.133 10.602 1 98.94 237 ASP B N 1
ATOM 3782 C CA . ASP B 1 237 ? 8.312 3.422 11.055 1 98.94 237 ASP B CA 1
ATOM 3783 C C . ASP B 1 237 ? 9.508 3.711 10.148 1 98.94 237 ASP B C 1
ATOM 3785 O O . ASP B 1 237 ? 10.625 3.875 10.625 1 98.94 237 ASP B O 1
ATOM 3789 N N . ILE B 1 238 ? 9.266 3.781 8.875 1 98.94 238 ILE B N 1
ATOM 3790 C CA . ILE B 1 238 ? 10.32 4.062 7.914 1 98.94 238 ILE B CA 1
ATOM 3791 C C . ILE B 1 238 ? 10.938 5.426 8.211 1 98.94 238 ILE B C 1
ATOM 3793 O O . ILE B 1 238 ? 12.164 5.559 8.281 1 98.94 238 ILE B O 1
ATOM 3797 N N . ALA B 1 239 ? 10.094 6.379 8.359 1 98.88 239 ALA B N 1
ATOM 3798 C CA . ALA B 1 239 ? 10.562 7.734 8.617 1 98.88 239 ALA B CA 1
ATOM 3799 C C . ALA B 1 239 ? 11.25 7.832 9.969 1 98.88 239 ALA B C 1
ATOM 3801 O O . ALA B 1 239 ? 12.273 8.508 10.109 1 98.88 239 ALA B O 1
ATOM 3802 N N . MET B 1 240 ? 10.711 7.184 11.016 1 98.81 240 MET B N 1
ATOM 3803 C CA . MET B 1 240 ? 11.281 7.219 12.359 1 98.81 240 MET B CA 1
ATOM 3804 C C . MET B 1 240 ? 12.648 6.527 12.383 1 98.81 240 MET B C 1
ATOM 3806 O O . MET B 1 240 ? 13.5 6.863 13.203 1 98.81 240 MET B O 1
ATOM 3810 N N . ALA B 1 241 ? 12.867 5.59 11.438 1 98.81 241 ALA B N 1
ATOM 3811 C CA . ALA B 1 241 ? 14.148 4.895 11.32 1 98.81 241 ALA B CA 1
ATOM 3812 C C . ALA B 1 241 ? 15.203 5.793 10.688 1 98.81 241 ALA B C 1
ATOM 3814 O O . ALA B 1 241 ? 16.375 5.426 10.609 1 98.81 241 ALA B O 1
ATOM 3815 N N . GLY B 1 242 ? 14.758 6.941 10.219 1 98.56 242 GLY B N 1
ATOM 3816 C CA . GLY B 1 242 ? 15.695 7.891 9.633 1 98.56 242 GLY B CA 1
ATOM 3817 C C . GLY B 1 242 ? 15.727 7.844 8.117 1 98.56 242 GLY B C 1
ATOM 3818 O O . GLY B 1 242 ? 16.562 8.492 7.492 1 98.56 242 GLY B O 1
ATOM 3819 N N . VAL B 1 243 ? 14.859 7.074 7.504 1 98.75 243 VAL B N 1
ATOM 3820 C CA . VAL B 1 243 ? 14.766 7.02 6.047 1 98.75 243 VAL B CA 1
ATOM 3821 C C . VAL B 1 243 ? 14.055 8.266 5.531 1 98.75 243 VAL B C 1
ATOM 3823 O O . VAL B 1 243 ? 13.008 8.656 6.059 1 98.75 243 VAL B O 1
ATOM 3826 N N . GLU B 1 244 ? 14.562 8.891 4.492 1 98.56 244 GLU B N 1
ATOM 3827 C CA . GLU B 1 244 ? 14.039 10.156 3.98 1 98.56 244 GLU B CA 1
ATOM 3828 C C . GLU B 1 244 ? 13.531 10 2.551 1 98.56 244 GLU B C 1
ATOM 3830 O O . GLU B 1 244 ? 13.914 9.062 1.846 1 98.56 244 GLU B O 1
ATOM 3835 N N . SER B 1 245 ? 12.609 10.805 2.199 1 98.62 245 SER B N 1
ATOM 3836 C CA . SER B 1 245 ? 12.227 10.961 0.801 1 98.62 245 SER B CA 1
ATOM 3837 C C . SER B 1 245 ? 13.18 11.891 0.065 1 98.62 245 SER B C 1
ATOM 3839 O O . SER B 1 245 ? 13.234 13.086 0.351 1 98.62 245 SER B O 1
ATOM 3841 N N . ILE B 1 246 ? 13.852 11.352 -0.899 1 97.88 246 ILE B N 1
ATOM 3842 C CA . ILE B 1 246 ? 14.836 12.164 -1.609 1 97.88 246 ILE B CA 1
ATOM 3843 C C . ILE B 1 246 ? 14.125 13.258 -2.402 1 97.88 246 ILE B C 1
ATOM 3845 O O . ILE B 1 246 ? 14.641 14.359 -2.549 1 97.88 246 ILE B O 1
ATOM 3849 N N . ILE B 1 247 ? 12.992 12.953 -3.01 1 98.69 247 ILE B N 1
ATOM 3850 C CA . ILE B 1 247 ? 12.141 13.984 -3.584 1 98.69 247 ILE B CA 1
ATOM 3851 C C . ILE B 1 247 ? 11.312 14.641 -2.482 1 98.69 247 ILE B C 1
ATOM 3853 O O . ILE B 1 247 ? 10.555 13.969 -1.776 1 98.69 247 ILE B O 1
ATOM 3857 N N . PRO B 1 248 ? 11.398 15.945 -2.328 1 98.69 248 PRO B N 1
ATOM 3858 C CA . PRO B 1 248 ? 10.727 16.625 -1.22 1 98.69 248 PRO B CA 1
ATOM 3859 C C . PRO B 1 248 ? 9.203 16.531 -1.307 1 98.69 248 PRO B C 1
ATOM 3861 O O . PRO B 1 248 ? 8.648 16.438 -2.406 1 98.69 248 PRO B O 1
ATOM 3864 N N . PHE B 1 249 ? 8.578 16.672 -0.154 1 98.94 249 PHE B N 1
ATOM 3865 C CA . PHE B 1 249 ? 7.137 16.562 0.01 1 98.94 249 PHE B CA 1
ATOM 3866 C C . PHE B 1 249 ? 6.41 17.469 -0.98 1 98.94 249 PHE B C 1
ATOM 3868 O O . PHE B 1 249 ? 5.484 17.016 -1.667 1 98.94 249 PHE B O 1
ATOM 3875 N N . ASP B 1 250 ? 6.832 18.703 -1.08 1 98.94 250 ASP B N 1
ATOM 3876 C CA . ASP B 1 250 ? 6.137 19.656 -1.934 1 98.94 250 ASP B CA 1
ATOM 3877 C C . ASP B 1 250 ? 6.188 19.234 -3.398 1 98.94 250 ASP B C 1
ATOM 3879 O O . ASP B 1 250 ? 5.203 19.375 -4.125 1 98.94 250 ASP B O 1
ATOM 3883 N N . GLU B 1 251 ? 7.305 18.75 -3.797 1 98.88 251 GLU B N 1
ATOM 3884 C CA . GLU B 1 251 ? 7.461 18.297 -5.18 1 98.88 251 GLU B CA 1
ATOM 3885 C C . GLU B 1 251 ? 6.66 17.031 -5.438 1 98.88 251 GLU B C 1
ATOM 3887 O O . GLU B 1 251 ? 6.137 16.828 -6.535 1 98.88 251 GLU B O 1
ATOM 3892 N N . VAL B 1 252 ? 6.594 16.141 -4.457 1 98.88 252 VAL B N 1
ATOM 3893 C CA . VAL B 1 252 ? 5.793 14.93 -4.566 1 98.88 252 VAL B CA 1
ATOM 3894 C C . VAL B 1 252 ? 4.316 15.297 -4.719 1 98.88 252 VAL B C 1
ATOM 3896 O O . VAL B 1 252 ? 3.605 14.695 -5.531 1 98.88 252 VAL B O 1
ATOM 3899 N N . VAL B 1 253 ? 3.844 16.25 -3.932 1 98.88 253 VAL B N 1
ATOM 3900 C CA . VAL B 1 253 ? 2.459 16.703 -3.994 1 98.88 253 VAL B CA 1
ATOM 3901 C C . VAL B 1 253 ? 2.16 17.266 -5.383 1 98.88 253 VAL B C 1
ATOM 3903 O O . VAL B 1 253 ? 1.111 16.984 -5.961 1 98.88 253 VAL B O 1
ATOM 3906 N N . LEU B 1 254 ? 3.053 18.016 -5.887 1 98.62 254 LEU B N 1
ATOM 3907 C CA . LEU B 1 254 ? 2.873 18.578 -7.219 1 98.62 254 LEU B CA 1
ATOM 3908 C C . LEU B 1 254 ? 2.881 17.484 -8.281 1 98.62 254 LEU B C 1
ATOM 3910 O O . LEU B 1 254 ? 2.117 17.531 -9.242 1 98.62 254 LEU B O 1
ATOM 3914 N N . ALA B 1 255 ? 3.787 16.531 -8.148 1 98.69 255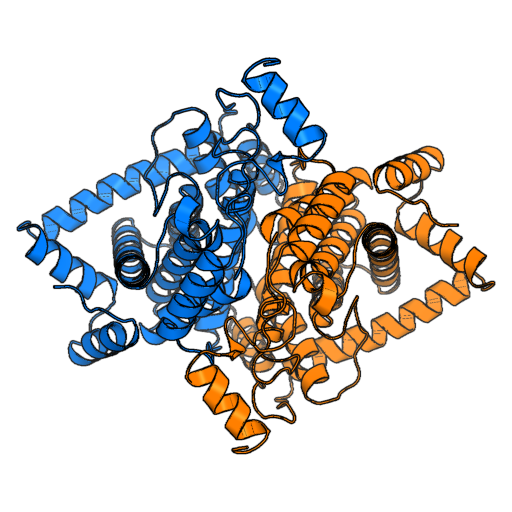 ALA B N 1
ATOM 3915 C CA . ALA B 1 255 ? 3.816 15.398 -9.055 1 98.69 255 ALA B CA 1
ATOM 3916 C C . ALA B 1 255 ? 2.496 14.633 -9.023 1 98.69 255 ALA B C 1
ATOM 3918 O O . ALA B 1 255 ? 1.991 14.211 -10.07 1 98.69 255 ALA B O 1
ATOM 3919 N N . MET B 1 256 ? 2.002 14.43 -7.836 1 98.62 256 MET B N 1
ATOM 3920 C CA . MET B 1 256 ? 0.713 13.758 -7.688 1 98.62 256 MET B CA 1
ATOM 3921 C C . MET B 1 256 ? -0.378 14.508 -8.445 1 98.62 256 MET B C 1
ATOM 3923 O O . MET B 1 256 ? -1.212 13.891 -9.109 1 98.62 256 MET B O 1
ATOM 3927 N N . TYR B 1 257 ? -0.384 15.797 -8.352 1 98.5 257 TYR B N 1
ATOM 3928 C CA . TYR B 1 257 ? -1.377 16.625 -9.031 1 98.5 257 TYR B CA 1
ATOM 3929 C C . TYR B 1 257 ? -1.276 16.469 -10.547 1 98.5 257 TYR B C 1
ATOM 3931 O O . TYR B 1 257 ? -2.285 16.266 -11.219 1 98.5 257 TYR B O 1
ATOM 3939 N N . LYS B 1 258 ? -0.085 16.547 -11.031 1 98 258 LYS B N 1
ATOM 3940 C CA . LYS B 1 258 ? 0.15 16.469 -12.469 1 98 258 LYS B CA 1
ATOM 3941 C C . LYS B 1 258 ? -0.23 15.086 -13 1 98 258 LYS B C 1
ATOM 3943 O O . LYS B 1 258 ? -0.866 14.969 -14.047 1 98 258 LYS B O 1
ATOM 3948 N N . VAL B 1 259 ? 0.172 14.047 -12.297 1 98.06 259 VAL B N 1
ATOM 3949 C CA . VAL B 1 259 ? -0.177 12.688 -12.68 1 98.06 259 VAL B CA 1
ATOM 3950 C C . VAL B 1 259 ? -1.694 12.523 -12.688 1 98.06 259 VAL B C 1
ATOM 3952 O O . VAL B 1 259 ? -2.256 11.93 -13.617 1 98.06 259 VAL B O 1
ATOM 3955 N N . GLY B 1 260 ? -2.332 13.031 -11.648 1 97.44 260 GLY B N 1
ATOM 3956 C CA . GLY B 1 260 ? -3.783 12.977 -11.578 1 97.44 260 GLY B CA 1
ATOM 3957 C C . GLY B 1 260 ? -4.461 13.625 -12.773 1 97.44 260 GLY B C 1
ATOM 3958 O O . GLY B 1 260 ? -5.438 13.102 -13.305 1 97.44 260 GLY B O 1
ATOM 3959 N N . LYS B 1 261 ? -3.955 14.734 -13.203 1 96.38 261 LYS B N 1
ATOM 3960 C CA . LYS B 1 261 ? -4.523 15.461 -14.336 1 96.38 261 LYS B CA 1
ATOM 3961 C C . LYS B 1 261 ? -4.309 14.703 -15.641 1 96.38 261 LYS B C 1
ATOM 3963 O O . LYS B 1 261 ? -5.082 14.867 -16.594 1 96.38 261 LYS B O 1
ATOM 3968 N N . GLN B 1 262 ? -3.332 13.883 -15.672 1 95.94 262 GLN B N 1
ATOM 3969 C CA . GLN B 1 262 ? -2.994 13.148 -16.891 1 95.94 262 GLN B CA 1
ATOM 3970 C C . GLN B 1 262 ? -3.816 11.867 -17 1 95.94 262 GLN B C 1
ATOM 3972 O O . GLN B 1 262 ? -3.877 11.25 -18.062 1 95.94 262 GLN B O 1
ATOM 3977 N N . LEU B 1 263 ? -4.414 11.43 -15.883 1 95.56 263 LEU B N 1
ATOM 3978 C CA . LEU B 1 263 ? -5.25 10.234 -15.93 1 95.56 263 LEU B CA 1
ATOM 3979 C C . LEU B 1 263 ? -6.461 10.445 -16.828 1 95.56 263 LEU B C 1
ATOM 3981 O O . LEU B 1 263 ? -7.066 11.523 -16.812 1 95.56 263 LEU B O 1
ATOM 3985 N N . PRO B 1 264 ? -6.812 9.484 -17.641 1 94.44 264 PRO B N 1
ATOM 3986 C CA . PRO B 1 264 ? -8.055 9.602 -18.406 1 94.44 264 PRO B CA 1
ATOM 3987 C C . PRO B 1 264 ? -9.281 9.805 -17.531 1 94.44 264 PRO B C 1
ATOM 3989 O O . PRO B 1 264 ? -9.359 9.25 -16.422 1 94.44 264 PRO B O 1
ATOM 3992 N N . CYS B 1 265 ? -10.266 10.484 -18.031 1 92.88 265 CYS B N 1
ATOM 3993 C CA . CYS B 1 265 ? -11.469 10.82 -17.281 1 92.88 265 CYS B CA 1
ATOM 3994 C C . CYS B 1 265 ? -12.195 9.562 -16.812 1 92.88 265 CYS B C 1
ATOM 3996 O O . CYS B 1 265 ? -12.766 9.539 -15.719 1 92.88 265 CYS B O 1
ATOM 3998 N N . GLU B 1 266 ? -12.148 8.516 -17.578 1 93.44 266 GLU B N 1
ATOM 3999 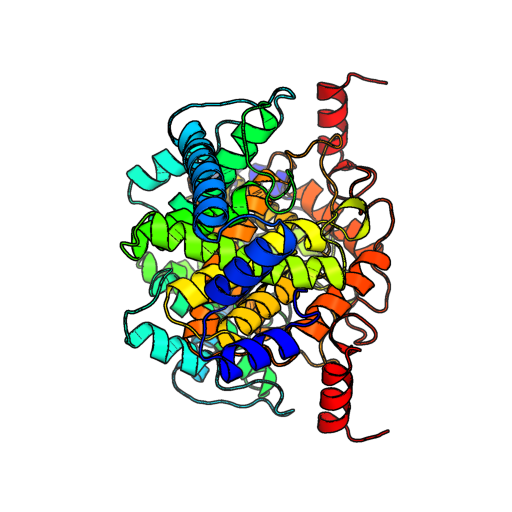C CA . GLU B 1 266 ? -12.852 7.273 -17.25 1 93.44 266 GLU B CA 1
ATOM 4000 C C . GLU B 1 266 ? -12.266 6.613 -16 1 93.44 266 GLU B C 1
ATOM 4002 O O . GLU B 1 266 ? -12.906 5.762 -15.391 1 93.44 266 GLU B O 1
ATOM 4007 N N . LEU B 1 267 ? -11.055 7.074 -15.594 1 93.69 267 LEU B N 1
ATOM 4008 C CA . LEU B 1 267 ? -10.367 6.477 -14.453 1 93.69 267 LEU B CA 1
ATOM 4009 C C . LEU B 1 267 ? -10.352 7.434 -13.273 1 93.69 267 LEU B C 1
ATOM 4011 O O . LEU B 1 267 ? -9.617 7.223 -12.305 1 93.69 267 LEU B O 1
ATOM 4015 N N . ARG B 1 268 ? -11.164 8.469 -13.32 1 93.12 268 ARG B N 1
ATOM 4016 C CA . ARG B 1 268 ? -11.25 9.461 -12.258 1 93.12 268 ARG B CA 1
ATOM 4017 C C . ARG B 1 268 ? -12.672 9.57 -11.719 1 93.12 268 ARG B C 1
ATOM 4019 O O . ARG B 1 268 ? -13.297 10.625 -11.797 1 93.12 268 ARG B O 1
ATOM 4026 N N . GLU B 1 269 ? -13.141 8.516 -11.188 1 91.38 269 GLU B N 1
ATOM 4027 C CA . GLU B 1 269 ? -14.359 8.43 -10.383 1 91.38 269 GLU B CA 1
ATOM 4028 C C . GLU B 1 269 ? -15.602 8.547 -11.258 1 91.38 269 GLU B C 1
ATOM 4030 O O . GLU B 1 269 ? -16.609 9.109 -10.836 1 91.38 269 GLU B O 1
ATOM 4035 N N . THR B 1 270 ? -15.539 8.156 -12.492 1 87.25 270 THR B N 1
ATOM 4036 C CA . THR B 1 270 ? -16.703 8.18 -13.375 1 87.25 270 THR B CA 1
ATOM 4037 C C . THR B 1 270 ? -17.359 6.805 -13.438 1 87.25 270 THR B C 1
ATOM 4039 O O . THR B 1 270 ? -18.453 6.652 -13.992 1 87.25 270 THR B O 1
ATOM 4042 N N . ALA B 1 271 ? -16.672 5.824 -12.883 1 89.75 271 ALA B N 1
ATOM 4043 C CA . ALA B 1 271 ? -17.125 4.438 -12.938 1 89.75 271 ALA B CA 1
ATOM 4044 C C . ALA B 1 271 ? -17.25 3.957 -14.383 1 89.75 271 ALA B C 1
ATOM 4046 O O . ALA B 1 271 ? -18.141 3.158 -14.695 1 89.75 271 ALA B O 1
ATOM 4047 N N . GLN B 1 272 ? -16.406 4.504 -15.242 1 93.38 272 GLN B N 1
ATOM 4048 C CA . GLN B 1 272 ? -16.453 4.152 -16.656 1 93.38 272 GLN B CA 1
ATOM 4049 C C . GLN B 1 272 ? -15.18 3.422 -17.078 1 93.38 272 GLN B C 1
ATOM 4051 O O . GLN B 1 272 ? -14.961 3.195 -18.266 1 93.38 272 GLN B O 1
ATOM 4056 N N . GLY B 1 273 ? -14.383 3.029 -16.109 1 94.75 273 GLY B N 1
ATOM 4057 C CA . GLY B 1 273 ? -13.156 2.299 -16.391 1 94.75 273 GLY B CA 1
ATOM 4058 C C . GLY B 1 273 ? -12.734 1.391 -15.25 1 94.75 273 GLY B C 1
ATOM 4059 O O . GLY B 1 273 ? -13.492 1.185 -14.297 1 94.75 273 GLY B O 1
ATOM 4060 N N . GLY B 1 274 ? -11.57 0.779 -15.453 1 96.75 274 GLY B N 1
ATOM 4061 C CA . GLY B 1 274 ? -10.969 -0.025 -14.398 1 96.75 274 GLY B CA 1
ATOM 4062 C C . GLY B 1 274 ? -11.852 -1.165 -13.938 1 96.75 274 GLY B C 1
ATOM 4063 O O . GLY B 1 274 ? -12.359 -1.936 -14.758 1 96.75 274 GLY B O 1
ATOM 4064 N N . LEU B 1 275 ? -12.055 -1.21 -12.648 1 98.19 275 LEU B N 1
ATOM 4065 C CA . LEU B 1 275 ? -12.812 -2.299 -12.047 1 98.19 275 LEU B CA 1
ATOM 4066 C C . LEU B 1 275 ? -14.297 -2.178 -12.367 1 98.19 275 LEU B C 1
ATOM 4068 O O . LEU B 1 275 ? -15 -3.186 -12.469 1 98.19 275 LEU B O 1
ATOM 4072 N N . ALA B 1 276 ? -14.781 -0.955 -12.516 1 97.56 276 ALA B N 1
ATOM 4073 C CA . ALA B 1 276 ? -16.203 -0.67 -12.664 1 97.56 276 ALA B CA 1
ATOM 4074 C C . ALA B 1 276 ? -16.766 -1.312 -13.93 1 97.56 276 ALA B C 1
ATOM 4076 O O . ALA B 1 276 ? -17.953 -1.653 -13.992 1 97.56 276 ALA B O 1
ATOM 4077 N N . ILE B 1 277 ? -15.875 -1.545 -14.938 1 97.69 277 ILE B N 1
ATOM 4078 C CA . ILE B 1 277 ? -16.406 -1.998 -16.219 1 97.69 277 ILE B CA 1
ATOM 4079 C C . ILE B 1 277 ? -16 -3.455 -16.453 1 97.69 277 ILE B C 1
ATOM 4081 O O . ILE B 1 277 ? -16.094 -3.957 -17.578 1 97.69 277 ILE B O 1
ATOM 4085 N N . THR B 1 278 ? -15.414 -4.145 -15.516 1 98.31 278 THR B N 1
ATOM 4086 C CA . THR B 1 278 ? -15.25 -5.59 -15.609 1 98.31 278 THR B CA 1
ATOM 4087 C C . THR B 1 278 ? -16.609 -6.281 -15.719 1 98.31 278 THR B C 1
ATOM 4089 O O . THR B 1 278 ? -17.625 -5.711 -15.336 1 98.31 278 THR B O 1
ATOM 4092 N N . PRO B 1 279 ? -16.641 -7.547 -16.234 1 98.25 279 PRO B N 1
ATOM 4093 C CA . PRO B 1 279 ? -17.906 -8.258 -16.297 1 98.25 279 PRO B CA 1
ATOM 4094 C C . PRO B 1 279 ? -18.625 -8.32 -14.945 1 98.25 279 PRO B C 1
ATOM 4096 O O . PRO B 1 279 ? -19.828 -8.039 -14.859 1 98.25 279 PRO B O 1
ATOM 4099 N N . THR B 1 280 ? -17.953 -8.625 -13.891 1 98.38 280 THR B N 1
ATOM 4100 C CA . THR B 1 280 ? -18.547 -8.672 -12.562 1 98.38 280 THR B CA 1
ATOM 4101 C C . THR B 1 280 ? -18.953 -7.277 -12.102 1 98.38 280 THR B C 1
ATOM 4103 O O . THR B 1 280 ? -20.016 -7.098 -11.492 1 98.38 280 THR B O 1
ATOM 4106 N N . GLY B 1 281 ? -18.078 -6.227 -12.344 1 97.94 281 GLY B N 1
ATOM 4107 C CA . GLY B 1 281 ? -18.422 -4.859 -12.008 1 97.94 281 GLY B CA 1
ATOM 4108 C C . GLY B 1 281 ? -19.734 -4.402 -12.633 1 97.94 281 GLY B C 1
ATOM 4109 O O . GLY B 1 281 ? -20.562 -3.781 -11.961 1 97.94 281 GLY B O 1
ATOM 4110 N N . LEU B 1 282 ? -19.859 -4.754 -13.883 1 97.75 282 LEU B N 1
ATOM 4111 C CA . LEU B 1 282 ? -21.062 -4.375 -14.609 1 97.75 282 LEU B CA 1
ATOM 4112 C C . LEU B 1 282 ? -22.281 -5.129 -14.078 1 97.75 282 LEU B C 1
ATOM 4114 O O . LEU B 1 282 ? -23.359 -4.559 -13.969 1 97.75 282 LEU B O 1
ATOM 4118 N N . LYS B 1 283 ? -22.109 -6.391 -13.766 1 97.56 283 LYS B N 1
ATOM 4119 C CA . LYS B 1 283 ? -23.203 -7.184 -13.188 1 97.56 283 LYS B CA 1
ATOM 4120 C C . LYS B 1 283 ? -23.641 -6.617 -11.844 1 97.56 283 LYS B C 1
ATOM 4122 O O . LYS B 1 283 ? -24.828 -6.598 -11.539 1 97.56 283 LYS B O 1
ATOM 4127 N N . LEU B 1 284 ? -22.703 -6.219 -11.039 1 96.88 284 LEU B N 1
ATOM 4128 C CA . LEU B 1 284 ? -23.016 -5.641 -9.734 1 96.88 284 LEU B CA 1
ATOM 4129 C C . LEU B 1 284 ? -23.75 -4.312 -9.883 1 96.88 284 LEU B C 1
ATOM 4131 O O . LEU B 1 284 ? -24.656 -4.008 -9.109 1 96.88 284 LEU B O 1
ATOM 4135 N N . LYS B 1 285 ? -23.297 -3.52 -10.836 1 96.44 285 LYS B N 1
ATOM 4136 C CA . LYS B 1 285 ? -23.984 -2.268 -11.117 1 96.44 285 LYS B CA 1
ATOM 4137 C C . LYS B 1 285 ? -25.453 -2.52 -11.453 1 96.44 285 LYS B C 1
ATOM 4139 O O . LYS B 1 285 ? -26.344 -1.819 -10.953 1 96.44 285 LYS B O 1
ATOM 4144 N N . GLU B 1 286 ? -25.672 -3.52 -12.281 1 96.06 286 GLU B N 1
ATOM 4145 C CA . GLU B 1 286 ? -27.031 -3.887 -12.664 1 96.06 286 GLU B CA 1
ATOM 4146 C C . GLU B 1 286 ? -27.844 -4.359 -11.461 1 96.06 286 GLU B C 1
ATOM 4148 O O . GLU B 1 286 ? -29.031 -4.082 -11.367 1 96.06 286 GLU B O 1
ATOM 4153 N N . LYS B 1 287 ? -27.188 -5.055 -10.633 1 93.88 287 LYS B N 1
ATOM 4154 C CA . LYS B 1 287 ? -27.859 -5.547 -9.438 1 93.88 287 LYS B CA 1
ATOM 4155 C C . LYS B 1 287 ? -28.297 -4.391 -8.539 1 93.88 287 LYS B C 1
ATOM 4157 O O . LYS B 1 287 ? -29.344 -4.449 -7.906 1 93.88 287 LYS B O 1
ATOM 4162 N N . VAL B 1 288 ? -27.484 -3.373 -8.5 1 93.19 288 VAL B N 1
ATOM 4163 C CA . VAL B 1 288 ? -27.75 -2.25 -7.605 1 93.19 288 VAL B CA 1
ATOM 4164 C C . VAL B 1 288 ? -28.812 -1.343 -8.219 1 93.19 288 VAL B C 1
ATOM 4166 O O . VAL B 1 288 ? -29.719 -0.881 -7.516 1 93.19 288 VAL B O 1
ATOM 4169 N N . PHE B 1 289 ? -28.734 -1.062 -9.492 1 92.44 289 PHE B N 1
ATOM 4170 C CA . PHE B 1 289 ? -29.578 -0.03 -10.078 1 92.44 289 PHE B CA 1
ATOM 4171 C C . PHE B 1 289 ? -30.609 -0.647 -11.008 1 92.44 289 PHE B C 1
ATOM 4173 O O . PHE B 1 289 ? -31.516 0.042 -11.477 1 92.44 289 PHE B O 1
ATOM 4180 N N . GLY B 1 290 ? -30.516 -1.904 -11.156 1 86.12 290 GLY B N 1
ATOM 4181 C CA . GLY B 1 290 ? -31.391 -2.521 -12.141 1 86.12 290 GLY B CA 1
ATOM 4182 C C . GLY B 1 290 ? -30.859 -2.412 -13.555 1 86.12 290 GLY B C 1
ATOM 4183 O O . GLY B 1 290 ? -29.906 -1.671 -13.812 1 86.12 290 GLY B O 1
ATOM 4184 N N . LYS B 1 291 ? -31.312 -3.344 -14.422 1 73.5 291 LYS B N 1
ATOM 4185 C CA . LYS B 1 291 ? -30.891 -3.352 -15.82 1 73.5 291 LYS B CA 1
ATOM 4186 C C . LYS B 1 291 ? -31.359 -2.09 -16.547 1 73.5 291 LYS B C 1
ATOM 4188 O O . LYS B 1 291 ? -32.531 -1.69 -16.422 1 73.5 291 LYS B O 1
ATOM 4193 N N . ASN B 1 292 ? -30.594 -1.031 -16.859 1 52.31 292 ASN B N 1
ATOM 4194 C CA . ASN B 1 292 ? -31.109 0.03 -17.734 1 52.31 292 ASN B CA 1
ATOM 4195 C C . ASN B 1 292 ? -31.406 -0.487 -19.141 1 52.31 292 ASN B C 1
ATOM 4197 O O . ASN B 1 292 ? -30.656 -1.305 -19.672 1 52.31 292 ASN B O 1
#

Foldseek 3Di:
DFDQALVVLQVVCVVVVHALLVSLLVVVCVVVVHDSVVVLVVLLVQLVQLVCQLCVLCCDWAAAPLRPDTNVLVVLSVVLVVVPDPVHSLLSSLLSSLLSNLRCVRNVHDFCQQVHSLLRSQQSSQLVSLCVVVVHDSSLSSSLVSQLVSQLVNLVSQANLALLQQFCLSPLLSSLLSNLLSSLVSVVHGSQLSLQLSLVSSVVCQLHFAQAQLLGSHVPSSNSSSVSNSSSNVSSVVSVVVHGDPPGSRVSSNSSRVSRNVDDSCRRSPNNDDPNPPPVSVVSSCSRPNDD/DFDQALVVLQVVCVVVVHALLVSLLVVVCVVVVHDSVVVLVVLLVQLVQLVCQLCVLCCDWAAAPLRPDTNVLVVLSVVLVVVPDPVHSLLSSLLSSLLSNLRCVRNVHDFCCQVHSLLRSQQSSQLVSLCVVVVHDSSLSSSLVSQLVSQLVNLVSQANLALLQQFCLSPLLSSLLSNLLSSLVSVVHGSQLSLQLSLVSSVVCQLHFAQAQLLGSHVPSSNSSSVSNSSSNVSSVVSNVVHGDPPGSRVSSNSSRVSRNVDDSCRRSPNNDDPCPPPVSVVSSCSRPNDD

Nearest PDB structures (foldseek):
  4rqo-assembly1_A  TM=8.854E-01  e=2.441E-12  Legionella pneumophila subsp. pneumophila str. Thunder Bay
  4rqo-assembly1_B  TM=8.601E-01  e=3.865E-12  Legionella pneumophila subsp. pneumophila str. Thunder Bay
  4rqo-assembly1_A  TM=8.853E-01  e=3.937E-12  Legionella pneumophila subsp. pneumophila str. Thunder Bay
  4rqo-assembly1_B  TM=8.600E-01  e=8.924E-12  Legionella pneumophila subsp. pneumophila str. Thunder Bay

Sequence (584 aa):
MFVNSGKDLIEICNKENCSIWEYTLKCEAENSGLSEEQVFEKMKKNLDVMKESTSFALKNEIKSVSGLIGGDALKLNIYVESNNTLTGNFIVKAMARAISCSEVNAAMGRIVACPTAGSCGILPAVVISAGEKLNKSDDDLVKALLTASGIGIIIAKNATISGAEGGCQAECGSAAAMASGAVVEMMGGSPSQALHASAIVIKNILGLVCDPVAGLVEVPCAKRNASGTVAALTTADIAMAGVESIIPFDEVVLAMYKVGKQLPCELRETAQGGLAITPTGLKLKEKVFGKNMFVNSGKDLIEICNKENCSIWEYTLKCEAENSGLSEEQVFEKMKKNLDVMKESTSFALKNEIKSVSGLIGGDALKLNIYVESNNTLTGNFIVKAMARAISCSEVNAAMGRIVACPTAGSCGILPAVVISAGEKLNKSDDDLVKALLTASGIGIIIAKNATISGAEGGCQAECGSAAAMASGAVVEMMGGSPSQALHASAIVIKNILGLVCDPVAGLVEVPCAKRNASGTVAALTTADIAMAGVESIIPFDEVVLAMYKVGKQLPCELRETAQGGLAITPTGLKLKEKVFGKN

Organism: Clostridium novyi (strain NT) (NCBI:txid386415)

Radius of gyration: 22.13 Å; Cα contacts (8 Å, |Δi|>4): 1327; chains: 2; bounding box: 58×68×48 Å

Secondary structure (DSSP, 8-state):
---SSHHHHHHHHHHHT--HHHHHHHHHHHHHT--HHHHHHHHHHHHHHHHHHHHHHHHS--B-SSSSSBSHHHHHHHHHHTT--SS-HHHHHHHHHHHHHHHHHHTT-----SSSGGGTTHHHHHHHHHHHHTT--HHHHHHHHHHHHHHHHHHHHHS---HHHH-HIIIIIHHHHHHHHHHHHHTT--HHHHHHHHHHHHHTTTT--B--GGG-S-TTHHHHHHHHHHHHHHHHHHHHTT---SS-HHHHHHHHHHHHHHS-GGGBSSSSSGGGGSHHHHHHHHHHH---/---SSHHHHHHHHHHHT--HHHHHHHHHHHHHT--HHHHHHHHHHHHHHHHHHHHHHHHS--B-SSSSSBSHHHHHHHHHHTT--SS-HHHHHHHHHHHHHHHHHHTT-----SSSGGGTTHHHHHHHHHHHHTT--HHHHHHHHHHHHHHHHHHHHHS---HHHH-HIIIIIHHHHHHHHHHHHHTT--HHHHHHHHHHHHHTTTT--B--GGG-S-TTHHHHHHHHHHHHHHHHHHHHTT---SS-HHHHHHHHHHHHHHS-GGGBSSSSSGGGGSHHHHHHHHHHH---